Protein AF-0000000084924249 (afdb_homodimer)

Foldseek 3Di:
DEEEEEAADLVALQALQVVLLVLLVLLLVVLPYHYYYDYLNVWDQDADPPPCVCLAPVDDPDPTCLVVVVVVLLVGQEYEYTAEQDPLEGDPSVVRSLNVCVSLLLLLSNALHEYEYEYEYQPDPGVSHRVVVQVSCLSSNYHYLYYAYFYAPDTSHGPPVVVSSVVSSVSSNSNNVCSVVVDDDPVSVVVNVVSNVVSLVVCVVVCVRRVVSVVSVVVVVVVD/DEEEEEAADLVALQALLVVLLVLLVLLLVVLPYHYYYDYLNVWDQDADPPPCVCLAPVDDPDPTCLVVVVVVLLVGQEYEYTAEQDPNEGDPSVVRSLNVCVNLLLLLSNALHEYEYEYEYQPDPGVSHRVVVQVSCLSSNYHYLYYAYFYAPDGSHGPPVVVSSVVSSVSSNSNNVCSVVVDDDPVSVVVNVVSNVVSLVVCVVVCVPRVVSVVSVVVVVVVD

Structure (mmCIF, N/CA/C/O backbone):
data_AF-0000000084924249-model_v1
#
loop_
_entity.id
_entity.type
_entity.pdbx_description
1 polymer 'Flavodoxin, putative'
#
loop_
_atom_site.group_PDB
_atom_site.id
_atom_site.type_symbol
_atom_site.label_atom_id
_atom_site.label_alt_id
_atom_site.label_comp_id
_atom_site.label_asym_id
_atom_site.label_entity_id
_atom_site.label_seq_id
_atom_site.pdbx_PDB_ins_code
_atom_site.Cartn_x
_atom_site.Cartn_y
_atom_site.Cartn_z
_atom_site.occupancy
_atom_site.B_iso_or_equiv
_atom_site.auth_seq_id
_atom_site.auth_comp_id
_atom_site.auth_asym_id
_atom_site.auth_atom_id
_atom_site.pdbx_PDB_model_num
ATOM 1 N N . MET A 1 1 ? 8.18 27.438 13.383 1 96.69 1 MET A N 1
ATOM 2 C CA . MET A 1 1 ? 7.473 26.484 12.523 1 96.69 1 MET A CA 1
ATOM 3 C C . MET A 1 1 ? 7.922 25.047 12.797 1 96.69 1 MET A C 1
ATOM 5 O O . MET A 1 1 ? 9.109 24.797 12.984 1 96.69 1 MET A O 1
ATOM 9 N N . LYS A 1 2 ? 7.039 24.109 13.023 1 98.62 2 LYS A N 1
ATOM 10 C CA . LYS A 1 2 ? 7.344 22.719 13.336 1 98.62 2 LYS A CA 1
ATOM 11 C C . LYS A 1 2 ? 7.059 21.812 12.141 1 98.62 2 LYS A C 1
ATOM 13 O O . LYS A 1 2 ? 5.926 21.75 11.664 1 98.62 2 LYS A O 1
ATOM 18 N N . ILE A 1 3 ? 8.109 21.125 11.695 1 98.88 3 ILE A N 1
ATOM 19 C CA . ILE A 1 3 ? 7.98 20.188 10.586 1 98.88 3 ILE A CA 1
ATOM 20 C C . ILE A 1 3 ? 8.141 18.766 11.102 1 98.88 3 ILE A C 1
ATOM 22 O O . ILE A 1 3 ? 9.164 18.422 11.719 1 98.88 3 ILE A O 1
ATOM 26 N N . LEU A 1 4 ? 7.152 17.953 10.898 1 98.94 4 LEU A N 1
ATOM 27 C CA . LEU A 1 4 ? 7.176 16.547 11.281 1 98.94 4 LEU A CA 1
ATOM 28 C C . LEU A 1 4 ? 7.441 15.664 10.07 1 98.94 4 LEU A C 1
ATOM 30 O O . LEU A 1 4 ? 6.758 15.773 9.047 1 98.94 4 LEU A O 1
ATOM 34 N N . ALA A 1 5 ? 8.469 14.859 10.125 1 98.94 5 ALA A N 1
ATOM 35 C CA . ALA A 1 5 ? 8.734 13.898 9.062 1 98.94 5 ALA A CA 1
ATOM 36 C C . ALA A 1 5 ? 8.336 12.492 9.484 1 98.94 5 ALA A C 1
ATOM 38 O O . ALA A 1 5 ? 8.758 12.008 10.539 1 98.94 5 ALA A O 1
ATOM 39 N N . ILE A 1 6 ? 7.484 11.891 8.703 1 98.94 6 ILE A N 1
ATOM 40 C CA . ILE A 1 6 ? 7.145 10.477 8.867 1 98.94 6 ILE A CA 1
ATOM 41 C C . ILE A 1 6 ? 8.008 9.633 7.93 1 98.94 6 ILE A C 1
ATOM 43 O O . ILE A 1 6 ? 7.867 9.711 6.707 1 98.94 6 ILE A O 1
ATOM 47 N N . LEU A 1 7 ? 8.922 8.898 8.5 1 98.88 7 LEU A N 1
ATOM 48 C CA . LEU A 1 7 ? 9.852 8.062 7.738 1 98.88 7 LEU A CA 1
ATOM 49 C C . LEU A 1 7 ? 9.422 6.602 7.773 1 98.88 7 LEU A C 1
ATOM 51 O O . LEU A 1 7 ? 9.398 5.98 8.836 1 98.88 7 LEU A O 1
ATOM 55 N N . ALA A 1 8 ? 9.125 6.078 6.566 1 98.75 8 ALA A N 1
ATOM 56 C CA . ALA A 1 8 ? 8.578 4.727 6.5 1 98.75 8 ALA A CA 1
ATOM 57 C C . ALA A 1 8 ? 9.602 3.746 5.941 1 98.75 8 ALA A C 1
ATOM 59 O O . ALA A 1 8 ? 9.25 2.662 5.473 1 98.75 8 ALA A O 1
ATOM 60 N N . SER A 1 9 ? 10.82 4.105 5.941 1 97.25 9 SER A N 1
ATOM 61 C CA . SER A 1 9 ? 11.875 3.158 5.602 1 97.25 9 SER A CA 1
ATOM 62 C C . SER A 1 9 ? 12.086 2.141 6.719 1 97.25 9 SER A C 1
ATOM 64 O O . SER A 1 9 ? 12.266 2.514 7.879 1 97.25 9 SER A O 1
ATOM 66 N N . PRO A 1 10 ? 12.102 0.856 6.387 1 95.75 10 PRO A N 1
ATOM 67 C CA . PRO A 1 10 ? 12.406 -0.132 7.422 1 95.75 10 PRO A CA 1
ATOM 68 C C . PRO A 1 10 ? 13.789 0.064 8.039 1 95.75 10 PRO A C 1
ATOM 70 O O . PRO A 1 10 ? 14.023 -0.358 9.172 1 95.75 10 PRO A O 1
ATOM 73 N N . ARG A 1 11 ? 14.695 0.698 7.293 1 92.75 11 ARG A N 1
ATOM 74 C CA . ARG A 1 11 ? 16.062 0.9 7.77 1 92.75 11 ARG A CA 1
ATOM 75 C C . ARG A 1 11 ? 16.188 2.242 8.484 1 92.75 11 ARG A C 1
ATOM 77 O O . ARG A 1 11 ? 17.297 2.637 8.867 1 92.75 11 ARG A O 1
ATOM 84 N N . GLY A 1 12 ? 15.094 2.902 8.609 1 92.25 12 GLY A N 1
ATOM 85 C CA . GLY A 1 12 ? 15.102 4.184 9.297 1 92.25 12 GLY A CA 1
ATOM 86 C C . GLY A 1 12 ? 16.031 5.199 8.664 1 92.25 12 GLY A C 1
ATOM 87 O O . GLY A 1 12 ? 16.109 5.289 7.438 1 92.25 12 GLY A O 1
ATOM 88 N N . THR A 1 13 ? 16.703 5.918 9.516 1 90 13 THR A N 1
ATOM 89 C CA . THR A 1 13 ? 17.531 7.02 9.062 1 90 13 THR A CA 1
ATOM 90 C C . THR A 1 13 ? 18.844 6.492 8.484 1 90 13 THR A C 1
ATOM 92 O O . THR A 1 13 ? 19.594 7.238 7.855 1 90 13 THR A O 1
ATOM 95 N N . ARG A 1 14 ? 19.078 5.219 8.555 1 89.12 14 ARG A N 1
ATOM 96 C CA . ARG A 1 14 ? 20.328 4.629 8.047 1 89.12 14 ARG A CA 1
ATOM 97 C C . ARG A 1 14 ? 20.188 4.219 6.59 1 89.12 14 ARG A C 1
ATOM 99 O O . ARG A 1 14 ? 21.172 3.936 5.918 1 89.12 14 ARG A O 1
ATOM 106 N N . GLY A 1 15 ? 18.906 4.242 6.152 1 92.5 15 GLY A N 1
ATOM 107 C CA . GLY A 1 15 ? 18.688 3.84 4.773 1 92.5 15 GLY A CA 1
ATOM 108 C C . GLY A 1 15 ? 18.797 4.984 3.787 1 92.5 15 GLY A C 1
ATOM 109 O O . GLY A 1 15 ? 19.062 6.125 4.18 1 92.5 15 GLY A O 1
ATOM 110 N N . ASN A 1 16 ? 18.641 4.66 2.521 1 95.38 16 ASN A N 1
ATOM 111 C CA . ASN A 1 16 ? 18.719 5.648 1.451 1 95.38 16 ASN A CA 1
ATOM 112 C C . ASN A 1 16 ? 17.625 6.703 1.574 1 95.38 16 ASN A C 1
ATOM 114 O O . ASN A 1 16 ? 17.875 7.891 1.357 1 95.38 16 ASN A O 1
ATOM 118 N N . THR A 1 17 ? 16.438 6.266 1.96 1 97.19 17 THR A N 1
ATOM 119 C CA . THR A 1 17 ? 15.336 7.199 2.104 1 97.19 17 THR A CA 1
ATOM 120 C C . THR A 1 17 ? 15.602 8.195 3.229 1 97.19 17 THR A C 1
ATOM 122 O O . THR A 1 17 ? 15.344 9.391 3.086 1 97.19 17 THR A O 1
ATOM 125 N N . GLY A 1 18 ? 16.141 7.645 4.355 1 96.88 18 GLY A N 1
ATOM 126 C CA . GLY A 1 18 ? 16.516 8.523 5.449 1 96.88 18 GLY A CA 1
ATOM 127 C C . GLY A 1 18 ? 17.562 9.555 5.051 1 96.88 18 GLY A C 1
ATOM 128 O O . GLY A 1 18 ? 17.469 10.719 5.453 1 96.88 18 GLY A O 1
ATOM 129 N N . ARG A 1 19 ? 18.469 9.148 4.254 1 96.25 19 ARG A N 1
ATOM 130 C CA . ARG A 1 19 ? 19.531 10.047 3.816 1 96.25 19 ARG A CA 1
ATOM 131 C C . ARG A 1 19 ? 18.969 11.188 2.973 1 96.25 19 ARG A C 1
ATOM 133 O O . ARG A 1 19 ? 19.328 12.352 3.176 1 96.25 19 ARG A O 1
ATOM 140 N N . LEU A 1 20 ? 18.125 10.836 2.033 1 97.75 20 LEU A N 1
ATOM 141 C CA . LEU A 1 20 ? 17.531 11.859 1.18 1 97.75 20 LEU A CA 1
ATOM 142 C C . LEU A 1 20 ? 16.625 12.773 1.986 1 97.75 20 LEU A C 1
ATOM 144 O O . LEU A 1 20 ? 16.609 13.984 1.779 1 97.75 20 LEU A O 1
ATOM 148 N N . LEU A 1 21 ? 15.898 12.211 2.9 1 98.62 21 LEU A N 1
ATOM 149 C CA . LEU A 1 21 ? 15.047 12.984 3.799 1 98.62 21 LEU A CA 1
ATOM 150 C C . LEU A 1 21 ? 15.867 13.992 4.598 1 98.62 21 LEU A C 1
ATOM 152 O O . LEU A 1 21 ? 15.438 15.133 4.793 1 98.62 21 LEU A O 1
ATOM 156 N N . ASP A 1 22 ? 17.031 13.555 5.02 1 98.19 22 ASP A N 1
ATOM 157 C CA . ASP A 1 22 ? 17.891 14.422 5.812 1 98.19 22 ASP A CA 1
ATOM 158 C C . ASP A 1 22 ? 18.234 15.695 5.047 1 98.19 22 ASP A C 1
ATOM 160 O O . ASP A 1 22 ? 18.344 16.781 5.637 1 98.19 22 ASP A O 1
ATOM 164 N N . GLU A 1 23 ? 18.406 15.57 3.762 1 98.38 23 GLU A N 1
ATOM 165 C CA . GLU A 1 23 ? 18.719 16.734 2.936 1 98.38 23 GLU A CA 1
ATOM 166 C C . GLU A 1 23 ? 17.516 17.688 2.859 1 98.38 23 GLU A C 1
ATOM 168 O O . GLU A 1 23 ? 17.672 18.906 2.879 1 98.38 23 GLU A O 1
ATOM 173 N N . VAL A 1 24 ? 16.312 17.156 2.729 1 98.94 24 VAL A N 1
ATOM 174 C CA . VAL A 1 24 ? 15.102 17.969 2.734 1 98.94 24 VAL A CA 1
ATOM 175 C C . VAL A 1 24 ? 14.969 18.688 4.074 1 98.94 24 VAL A C 1
ATOM 177 O O . VAL A 1 24 ? 14.703 19.891 4.117 1 98.94 24 VAL A O 1
ATOM 180 N N . LEU A 1 25 ? 15.242 17.938 5.152 1 98.88 25 LEU A N 1
ATOM 181 C CA . LEU A 1 25 ? 15.125 18.5 6.496 1 98.88 25 LEU A CA 1
ATOM 182 C C . LEU A 1 25 ? 16.188 19.578 6.727 1 98.88 25 LEU A C 1
ATOM 184 O O . LEU A 1 25 ? 15.945 20.562 7.434 1 98.88 25 LEU A O 1
ATOM 188 N N . ALA A 1 26 ? 17.375 19.359 6.176 1 98.81 26 ALA A N 1
ATOM 189 C CA . ALA A 1 26 ? 18.406 20.375 6.262 1 98.81 26 ALA A CA 1
ATOM 190 C C . ALA A 1 26 ? 17.938 21.703 5.66 1 98.81 26 ALA A C 1
ATOM 192 O O . ALA A 1 26 ? 18.156 22.766 6.242 1 98.81 26 ALA A O 1
ATOM 193 N N . GLY A 1 27 ? 17.297 21.594 4.496 1 98.88 27 GLY A N 1
ATOM 194 C CA . GLY A 1 27 ? 16.719 22.781 3.889 1 98.88 27 GLY A CA 1
ATOM 195 C C . GLY A 1 27 ? 15.672 23.438 4.758 1 98.88 27 GLY A C 1
ATOM 196 O O . GLY A 1 27 ? 15.633 24.672 4.867 1 98.88 27 GLY A O 1
ATOM 197 N N . ALA A 1 28 ? 14.852 22.672 5.359 1 98.94 28 ALA A N 1
ATOM 198 C CA . ALA A 1 28 ? 13.82 23.203 6.25 1 98.94 28 ALA A CA 1
ATOM 199 C C . ALA A 1 28 ? 14.445 23.906 7.449 1 98.94 28 ALA A C 1
ATOM 201 O O . ALA A 1 28 ? 14.016 24.984 7.84 1 98.94 28 ALA A O 1
ATOM 202 N N . ARG A 1 29 ? 15.453 23.266 8.016 1 98.81 29 ARG A N 1
ATOM 203 C CA . ARG A 1 29 ? 16.141 23.859 9.164 1 98.81 29 ARG A CA 1
ATOM 204 C C . ARG A 1 29 ? 16.812 25.172 8.781 1 98.81 29 ARG A C 1
ATOM 206 O O . ARG A 1 29 ? 16.812 26.125 9.547 1 98.81 29 ARG A O 1
ATOM 213 N N . GLU A 1 30 ? 17.391 25.188 7.633 1 98.62 30 GLU A N 1
ATOM 214 C CA . GLU A 1 30 ? 18 26.422 7.129 1 98.62 30 GLU A CA 1
ATOM 215 C C . GLU A 1 30 ? 16.984 27.547 7.043 1 98.62 30 GLU A C 1
ATOM 217 O O . GLU A 1 30 ? 17.344 28.719 7.234 1 98.62 30 GLU A O 1
ATOM 222 N N . ALA A 1 31 ? 15.781 27.188 6.797 1 98.5 31 ALA A N 1
ATOM 223 C CA . ALA A 1 31 ? 14.703 28.156 6.68 1 98.5 31 ALA A CA 1
ATOM 224 C C . ALA A 1 31 ? 14.117 28.5 8.047 1 98.5 31 ALA A C 1
ATOM 226 O O . ALA A 1 31 ? 13.141 29.25 8.141 1 98.5 31 ALA A O 1
ATOM 227 N N . GLY A 1 32 ? 14.633 27.891 9.117 1 98.06 32 GLY A N 1
ATOM 228 C CA . GLY A 1 32 ? 14.281 28.281 10.469 1 98.06 32 GLY A CA 1
ATOM 229 C C . GLY A 1 32 ? 13.297 27.328 11.133 1 98.06 32 GLY A C 1
ATOM 230 O O . GLY A 1 32 ? 12.797 27.625 12.219 1 98.06 32 GLY A O 1
ATOM 231 N N . ALA A 1 33 ? 13.039 26.172 10.539 1 98.69 33 ALA A N 1
ATOM 232 C CA . ALA A 1 33 ? 12.047 25.25 11.086 1 98.69 33 ALA A CA 1
ATOM 233 C C . ALA A 1 33 ? 12.672 24.344 12.141 1 98.69 33 ALA A C 1
ATOM 235 O O . ALA A 1 33 ? 13.852 23.984 12.047 1 98.69 33 ALA A O 1
ATOM 236 N N . GLU A 1 34 ? 11.914 24 13.18 1 98.75 34 GLU A N 1
ATOM 237 C CA . GLU A 1 34 ? 12.203 22.859 14.031 1 98.75 34 GLU A CA 1
ATOM 238 C C . GLU A 1 34 ? 11.695 21.562 13.398 1 98.75 34 GLU A C 1
ATOM 240 O O . GLU A 1 34 ? 10.57 21.516 12.883 1 98.75 34 GLU A O 1
ATOM 245 N N . THR A 1 35 ? 12.547 20.594 13.406 1 98.81 35 THR A N 1
ATOM 246 C CA . THR A 1 35 ? 12.164 19.359 12.711 1 98.81 35 THR A CA 1
ATOM 247 C C . THR A 1 35 ? 12.141 18.172 13.672 1 98.81 35 THR A C 1
ATOM 249 O O . THR A 1 35 ? 12.898 18.156 14.648 1 98.81 35 THR A O 1
ATOM 252 N N . GLU A 1 36 ? 11.258 17.281 13.469 1 98.75 36 GLU A N 1
ATOM 253 C CA . GLU A 1 36 ? 11.141 16 14.164 1 98.75 36 GLU A CA 1
ATOM 254 C C . GLU A 1 36 ? 10.922 14.852 13.18 1 98.75 36 GLU A C 1
ATOM 256 O O . GLU A 1 36 ? 10.156 14.992 12.219 1 98.75 36 GLU A O 1
ATOM 261 N N . VAL A 1 37 ? 11.641 13.766 13.43 1 98.75 37 VAL A N 1
ATOM 262 C CA . VAL A 1 37 ? 11.469 12.594 12.586 1 98.75 37 VAL A CA 1
ATOM 263 C C . VAL A 1 37 ? 10.836 11.461 13.391 1 98.75 37 VAL A C 1
ATOM 265 O O . VAL A 1 37 ? 11.328 11.109 14.469 1 98.75 37 VAL A O 1
ATOM 268 N N . LEU A 1 38 ? 9.742 10.992 12.93 1 98.69 38 LEU A N 1
ATOM 269 C CA . LEU A 1 38 ? 9.141 9.758 13.422 1 98.69 38 LEU A CA 1
ATOM 270 C C . LEU A 1 38 ? 9.383 8.609 12.453 1 98.69 38 LEU A C 1
ATOM 272 O O . LEU A 1 38 ? 8.836 8.609 11.344 1 98.69 38 LEU A O 1
ATOM 276 N N . SER A 1 39 ? 10.203 7.703 12.867 1 98.5 39 SER A N 1
ATOM 277 C CA . SER A 1 39 ? 10.438 6.512 12.055 1 98.5 39 SER A CA 1
ATOM 278 C C . SER A 1 39 ? 9.422 5.422 12.375 1 98.5 39 SER A C 1
ATOM 280 O O . SER A 1 39 ? 9.344 4.941 13.508 1 98.5 39 SER A O 1
ATOM 282 N N . LEU A 1 40 ? 8.695 5.016 11.359 1 98.5 40 LEU A N 1
ATOM 283 C CA . LEU A 1 40 ? 7.664 4.008 11.586 1 98.5 40 LEU A CA 1
ATOM 284 C C . LEU A 1 40 ? 8.289 2.656 11.914 1 98.5 40 LEU A C 1
ATOM 286 O O . LEU A 1 40 ? 7.629 1.793 12.5 1 98.5 40 LEU A O 1
ATOM 290 N N . SER A 1 41 ? 9.547 2.465 11.523 1 96.56 41 SER A N 1
ATOM 291 C CA . SER A 1 41 ? 10.234 1.223 11.844 1 96.56 41 SER A CA 1
ATOM 292 C C . SER A 1 41 ? 10.523 1.127 13.344 1 96.56 41 SER A C 1
ATOM 294 O O . SER A 1 41 ? 10.773 0.038 13.859 1 96.56 41 SER A O 1
ATOM 296 N N . ALA A 1 42 ? 10.516 2.275 14.031 1 97.12 42 ALA A N 1
ATOM 297 C CA . ALA A 1 42 ? 10.797 2.314 15.461 1 97.12 42 ALA A CA 1
ATOM 298 C C . ALA A 1 42 ? 9.5 2.402 16.266 1 97.12 42 ALA A C 1
ATOM 300 O O . ALA A 1 42 ? 9.539 2.459 17.5 1 97.12 42 ALA A O 1
ATOM 301 N N . LEU A 1 43 ? 8.344 2.441 15.617 1 98.06 43 LEU A N 1
ATOM 302 C CA . LEU A 1 43 ? 7.02 2.555 16.234 1 98.06 43 LEU A CA 1
ATOM 303 C C . LEU A 1 43 ? 6.141 1.368 15.852 1 98.06 43 LEU A C 1
ATOM 305 O O . LEU A 1 43 ? 6.5 0.581 14.969 1 98.06 43 LEU A O 1
ATOM 309 N N . LYS A 1 44 ? 5.133 1.19 16.594 1 97.44 44 LYS A N 1
ATOM 310 C CA . LYS A 1 44 ? 4.164 0.144 16.297 1 97.44 44 LYS A CA 1
ATOM 311 C C . LYS A 1 44 ? 2.867 0.737 15.75 1 97.44 44 LYS A C 1
ATOM 313 O O . LYS A 1 44 ? 2.15 1.44 16.469 1 97.44 44 LYS A O 1
ATOM 318 N N . VAL A 1 45 ? 2.623 0.486 14.484 1 98.44 45 VAL A N 1
ATOM 319 C CA . VAL A 1 45 ? 1.357 0.84 13.852 1 98.44 45 VAL A CA 1
ATOM 320 C C . VAL A 1 45 ? 0.743 -0.397 13.195 1 98.44 45 VAL A C 1
ATOM 322 O O . VAL A 1 45 ? 1.212 -0.853 12.148 1 98.44 45 VAL A O 1
ATOM 325 N N . GLN A 1 46 ? -0.266 -0.917 13.812 1 97.88 46 GLN A N 1
ATOM 326 C CA . GLN A 1 46 ? -0.935 -2.111 13.305 1 97.88 46 GLN A CA 1
ATOM 327 C C . GLN A 1 46 ? -1.875 -1.767 12.156 1 97.88 46 GLN A C 1
ATOM 329 O O . GLN A 1 46 ? -2.338 -0.629 12.039 1 97.88 46 GLN A O 1
ATOM 334 N N . PRO A 1 47 ? -2.1 -2.752 11.25 1 98.06 47 PRO A N 1
ATOM 335 C CA . PRO A 1 47 ? -3.061 -2.498 10.172 1 98.06 47 PRO A CA 1
ATOM 336 C C . PRO A 1 47 ? -4.465 -2.207 10.695 1 98.06 47 PRO A C 1
ATOM 338 O O . PRO A 1 47 ? -4.859 -2.727 11.742 1 98.06 47 PRO A O 1
ATOM 341 N N . CYS A 1 48 ? -5.172 -1.396 9.953 1 98.06 48 CYS A N 1
ATOM 342 C CA . CYS A 1 48 ? -6.57 -1.126 10.25 1 98.06 48 CYS A CA 1
ATOM 343 C C . CYS A 1 48 ? -7.391 -2.412 10.242 1 98.06 48 CYS A C 1
ATOM 345 O O . CYS A 1 48 ? -7.191 -3.27 9.375 1 98.06 48 CYS A O 1
ATOM 347 N N . VAL A 1 49 ? -8.406 -2.477 11.172 1 97 49 VAL A N 1
ATOM 348 C CA . VAL A 1 49 ? -9.188 -3.705 11.258 1 97 49 VAL A CA 1
ATOM 349 C C . VAL A 1 49 ? -10.617 -3.443 10.766 1 97 49 VAL A C 1
ATOM 351 O O . VAL A 1 49 ? -11.484 -4.305 10.898 1 97 49 VAL A O 1
ATOM 354 N N . GLY A 1 50 ? -10.844 -2.258 10.266 1 94.88 50 GLY A N 1
ATOM 355 C CA . GLY A 1 50 ? -12.109 -1.927 9.625 1 94.88 50 GLY A CA 1
ATOM 356 C C . GLY A 1 50 ? -13.281 -1.913 10.594 1 94.88 50 GLY A C 1
ATOM 357 O O . GLY A 1 50 ? -14.406 -2.254 10.227 1 94.88 50 GLY A O 1
ATOM 358 N N . CYS A 1 51 ? -13.055 -1.464 11.859 1 94.88 51 CYS A N 1
ATOM 359 C CA . CYS A 1 51 ? -14.094 -1.563 12.875 1 94.88 51 CYS A CA 1
ATOM 360 C C . CYS A 1 51 ? -14.969 -0.313 12.891 1 94.88 51 CYS A C 1
ATOM 362 O O . CYS A 1 51 ? -16.016 -0.29 13.531 1 94.88 51 CYS A O 1
ATOM 364 N N . ASP A 1 52 ? -14.539 0.791 12.32 1 93.12 52 ASP A N 1
ATOM 365 C CA . ASP A 1 52 ? -15.266 2.037 12.117 1 93.12 52 ASP A CA 1
ATOM 366 C C . ASP A 1 52 ? -15.43 2.799 13.43 1 93.12 52 ASP A C 1
ATOM 368 O O . ASP A 1 52 ? -16.172 3.775 13.5 1 93.12 52 ASP A O 1
ATOM 372 N N . ASN A 1 53 ? -14.766 2.359 14.477 1 96.62 53 ASN A N 1
ATOM 373 C CA . ASN A 1 53 ? -14.891 3.043 15.758 1 96.62 53 ASN A CA 1
ATOM 374 C C . ASN A 1 53 ? -14.375 4.477 15.68 1 96.62 53 ASN A C 1
ATOM 376 O O . ASN A 1 53 ? -14.914 5.371 16.328 1 96.62 53 ASN A O 1
ATOM 380 N N . CYS A 1 54 ? -13.367 4.676 14.906 1 96.88 54 CYS A N 1
ATOM 381 C CA . CYS A 1 54 ? -12.766 6 14.789 1 96.88 54 CYS A CA 1
ATOM 382 C C . CYS A 1 54 ? -13.758 7.004 14.219 1 96.88 54 CYS A C 1
ATOM 384 O O . CYS A 1 54 ? -13.688 8.195 14.523 1 96.88 54 CYS A O 1
ATOM 386 N N . HIS A 1 55 ? -14.703 6.512 13.391 1 97.12 55 HIS A N 1
ATOM 387 C CA . HIS A 1 55 ? -15.727 7.391 12.836 1 97.12 55 HIS A CA 1
ATOM 388 C C . HIS A 1 55 ? -16.734 7.805 13.891 1 97.12 55 HIS A C 1
ATOM 390 O O . HIS A 1 55 ? -17.312 8.898 13.82 1 97.12 55 HIS A O 1
ATOM 396 N N . LYS A 1 56 ? -16.938 6.922 14.812 1 97.38 56 LYS A N 1
ATOM 397 C CA . LYS A 1 56 ? -17.938 7.121 15.859 1 97.38 56 LYS A CA 1
ATOM 398 C C . LYS A 1 56 ? -17.375 7.949 17.016 1 97.38 56 LYS A C 1
ATOM 400 O O . LYS A 1 56 ? -18.062 8.812 17.562 1 97.38 56 LYS A O 1
ATOM 405 N N . THR A 1 57 ? -16.125 7.785 17.344 1 97.88 57 THR A N 1
ATOM 406 C CA . THR A 1 57 ? -15.602 8.328 18.594 1 97.88 57 THR A CA 1
ATOM 407 C C . THR A 1 57 ? -14.492 9.336 18.312 1 97.88 57 THR A C 1
ATOM 409 O O . THR A 1 57 ? -14.117 10.109 19.203 1 97.88 57 THR A O 1
ATOM 412 N N . GLY A 1 58 ? -13.867 9.227 17.219 1 97.62 58 GLY A N 1
ATOM 413 C CA . GLY A 1 58 ? -12.742 10.094 16.891 1 97.62 58 GLY A CA 1
ATOM 414 C C . GLY A 1 58 ? -11.406 9.531 17.344 1 97.62 58 GLY A C 1
ATOM 415 O O . GLY A 1 58 ? -10.367 10.148 17.125 1 97.62 58 GLY A O 1
ATOM 416 N N . ILE A 1 59 ? -11.5 8.344 17.922 1 97.75 59 ILE A N 1
ATOM 417 C CA . ILE A 1 59 ? -10.289 7.719 18.453 1 97.75 59 ILE A CA 1
ATOM 418 C C . ILE A 1 59 ? -10.203 6.27 17.969 1 97.75 59 ILE A C 1
ATOM 420 O O . ILE A 1 59 ? -11.211 5.555 17.984 1 97.75 59 ILE A O 1
ATOM 424 N N . CYS A 1 60 ? -9.047 5.895 17.422 1 97.94 60 CYS A N 1
ATOM 425 C CA . CYS A 1 60 ? -8.844 4.496 17.062 1 97.94 60 CYS A CA 1
ATOM 426 C C . CYS A 1 60 ? -8.688 3.623 18.297 1 97.94 60 CYS A C 1
ATOM 428 O O . CYS A 1 60 ? -7.902 3.943 19.203 1 97.94 60 CYS A O 1
ATOM 430 N N . PRO A 1 61 ? -9.383 2.543 18.422 1 97.31 61 PRO A N 1
ATOM 431 C CA . PRO A 1 61 ? -9.352 1.723 19.641 1 97.31 61 PRO A CA 1
ATOM 432 C C . PRO A 1 61 ? -8.133 0.811 19.703 1 97.31 61 PRO A C 1
ATOM 434 O O . PRO A 1 61 ? -7.863 0.204 20.75 1 97.31 61 PRO A O 1
ATOM 437 N N . ILE A 1 62 ? -7.41 0.64 18.562 1 97.75 62 ILE A N 1
ATOM 438 C CA . ILE A 1 62 ? -6.227 -0.214 18.562 1 97.75 62 ILE A CA 1
ATOM 439 C C . ILE A 1 62 ? -5.137 0.411 19.422 1 97.75 62 ILE A C 1
ATOM 441 O O . ILE A 1 62 ? -4.785 1.579 19.25 1 97.75 62 ILE A O 1
ATOM 445 N N . ASN A 1 63 ? -4.684 -0.278 20.391 1 97.75 63 ASN A N 1
ATOM 446 C CA . ASN A 1 63 ? -3.666 0.224 21.297 1 97.75 63 ASN A CA 1
ATOM 447 C C . ASN A 1 63 ? -2.268 0.105 20.703 1 97.75 63 ASN A C 1
ATOM 449 O O . ASN A 1 63 ? -1.616 -0.933 20.844 1 97.75 63 ASN A O 1
ATOM 453 N N . ASP A 1 64 ? -1.757 1.095 20.094 1 98.38 64 ASP A N 1
ATOM 454 C CA . ASP A 1 64 ? -0.411 1.21 19.547 1 98.38 64 ASP A CA 1
ATOM 455 C C . ASP A 1 64 ? 0.005 2.674 19.422 1 98.38 64 ASP A C 1
ATOM 457 O O . ASP A 1 64 ? -0.468 3.529 20.172 1 98.38 64 ASP A O 1
ATOM 461 N N . ASP A 1 65 ? 0.915 3.037 18.531 1 98.81 65 ASP A N 1
ATOM 462 C CA . ASP A 1 65 ? 1.512 4.371 18.531 1 98.81 65 ASP A CA 1
ATOM 463 C C . ASP A 1 65 ? 0.74 5.309 17.594 1 98.81 65 ASP A C 1
ATOM 465 O O . ASP A 1 65 ? 1.09 6.484 17.469 1 98.81 65 ASP A O 1
ATOM 469 N N . TYR A 1 66 ? -0.331 4.82 16.938 1 98.75 66 TYR A N 1
ATOM 470 C CA . TYR A 1 66 ? -1.024 5.602 15.922 1 98.75 66 TYR A CA 1
ATOM 471 C C . TYR A 1 66 ? -1.553 6.906 16.5 1 98.75 66 TYR A C 1
ATOM 473 O O . TYR A 1 66 ? -1.363 7.973 15.914 1 98.75 66 TYR A O 1
ATOM 481 N N . GLU A 1 67 ? -2.246 6.82 17.625 1 98.75 67 GLU A N 1
ATOM 482 C CA . GLU A 1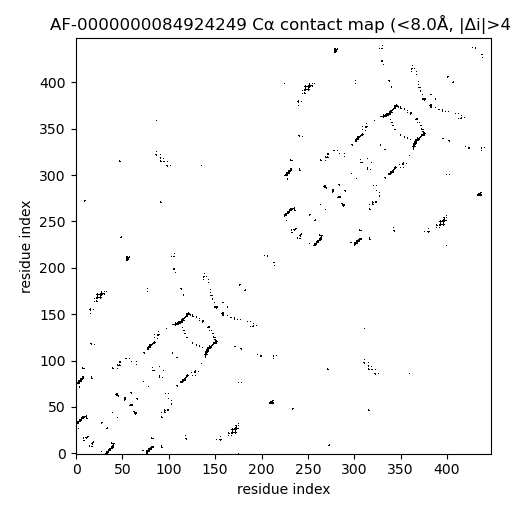 67 ? -2.875 8.023 18.172 1 98.75 67 GLU A CA 1
ATOM 483 C C . GLU A 1 67 ? -1.835 9.078 18.516 1 98.75 67 GLU A C 1
ATOM 485 O O . GLU A 1 67 ? -2.096 10.281 18.391 1 98.75 67 GLU A O 1
ATOM 490 N N . GLY A 1 68 ? -0.664 8.617 18.984 1 98.81 68 GLY A N 1
ATOM 491 C CA . GLY A 1 68 ? 0.422 9.562 19.203 1 98.81 68 GLY A CA 1
ATOM 492 C C . GLY A 1 68 ? 0.896 10.242 17.938 1 98.81 68 GLY A C 1
ATOM 493 O O . GLY A 1 68 ? 1.156 11.445 17.922 1 98.81 68 GLY A O 1
ATOM 494 N N . ILE A 1 69 ? 1.031 9.492 16.859 1 98.88 69 ILE A N 1
ATOM 495 C CA . ILE A 1 69 ? 1.414 10.039 15.57 1 98.88 69 ILE A CA 1
ATOM 496 C C . ILE A 1 69 ? 0.36 11.039 15.102 1 98.88 69 ILE A C 1
ATOM 498 O O . ILE A 1 69 ? 0.694 12.141 14.648 1 98.88 69 ILE A O 1
ATOM 502 N N . LYS A 1 70 ? -0.923 10.648 15.195 1 98.81 70 LYS A N 1
ATOM 503 C CA . LYS A 1 70 ? -2.051 11.5 14.836 1 98.81 70 LYS A CA 1
ATOM 504 C C . LYS A 1 70 ? -1.979 12.844 15.562 1 98.81 70 LYS A C 1
ATOM 506 O O . LYS A 1 70 ? -2.125 13.898 14.945 1 98.81 70 LYS A O 1
ATOM 511 N N . GLU A 1 71 ? -1.706 12.812 16.828 1 98.69 71 GLU A N 1
ATOM 512 C CA . GLU A 1 71 ? -1.603 14.031 17.625 1 98.69 71 GLU A CA 1
ATOM 513 C C . GLU A 1 71 ? -0.481 14.938 17.109 1 98.69 71 GLU A C 1
ATOM 515 O O . GLU A 1 71 ? -0.647 16.156 17.031 1 98.69 71 GLU A O 1
ATOM 520 N N . LYS A 1 72 ? 0.633 14.352 16.828 1 98.88 72 LYS A N 1
ATOM 521 C CA . LYS A 1 72 ? 1.768 15.117 16.328 1 98.88 72 LYS A CA 1
ATOM 522 C C . LYS A 1 72 ? 1.461 15.719 14.961 1 98.88 72 LYS A C 1
ATOM 524 O O . LYS A 1 72 ? 1.858 16.844 14.664 1 98.88 72 LYS A O 1
ATOM 529 N N . LEU A 1 73 ? 0.775 14.969 14.117 1 98.88 73 LEU A N 1
ATOM 530 C CA . LEU A 1 73 ? 0.37 15.477 12.805 1 98.88 73 LEU A CA 1
ATOM 531 C C . LEU A 1 73 ? -0.566 16.672 12.953 1 98.88 73 LEU A C 1
ATOM 533 O O . LEU A 1 73 ? -0.445 17.656 12.219 1 98.88 73 LEU A O 1
ATOM 537 N N . LEU A 1 74 ? -1.485 16.562 13.891 1 98.69 74 LEU A N 1
ATOM 538 C CA . LEU A 1 74 ? -2.443 17.641 14.117 1 98.69 74 LEU A CA 1
ATOM 539 C C . LEU A 1 74 ? -1.751 18.875 14.68 1 98.69 74 LEU A C 1
ATOM 541 O O . LEU A 1 74 ? -2.18 20 14.414 1 98.69 74 LEU A O 1
ATOM 545 N N . ALA A 1 75 ? -0.64 18.688 15.336 1 98.62 75 ALA A N 1
ATOM 546 C CA . ALA A 1 75 ? 0.001 19.781 16.062 1 98.62 75 ALA A CA 1
ATOM 547 C C . ALA A 1 75 ? 1.066 20.453 15.195 1 98.62 75 ALA A C 1
ATOM 549 O O . ALA A 1 75 ? 1.454 21.594 15.461 1 98.62 75 ALA A O 1
ATOM 550 N N . CYS A 1 76 ? 1.621 19.797 14.203 1 98.75 76 CYS A N 1
ATOM 551 C CA . CYS A 1 76 ? 2.717 20.344 13.414 1 98.75 76 CYS A CA 1
ATOM 552 C C . CYS A 1 76 ? 2.217 21.422 12.469 1 98.75 76 CYS A C 1
ATOM 554 O O . CYS A 1 76 ? 1.01 21.594 12.297 1 98.75 76 CYS A O 1
ATOM 556 N N . ASP A 1 77 ? 3.162 22.203 11.945 1 98.69 77 ASP A N 1
ATOM 557 C CA . ASP A 1 77 ? 2.816 23.234 10.969 1 98.69 77 ASP A CA 1
ATOM 558 C C . ASP A 1 77 ? 2.867 22.672 9.547 1 98.69 77 ASP A C 1
ATOM 560 O O . ASP A 1 77 ? 2.166 23.156 8.656 1 98.69 77 ASP A O 1
ATOM 564 N N . GLY A 1 78 ? 3.646 21.719 9.258 1 98.88 78 GLY A N 1
ATOM 565 C CA . GLY A 1 78 ? 3.832 20.984 8.023 1 98.88 78 GLY A CA 1
ATOM 566 C C . GLY A 1 78 ? 4.461 19.609 8.227 1 98.88 78 GLY A C 1
ATOM 567 O O . GLY A 1 78 ? 4.973 19.312 9.312 1 98.88 78 GLY A O 1
ATOM 568 N N . PHE A 1 79 ? 4.387 18.797 7.254 1 98.94 79 PHE A N 1
ATOM 569 C CA . PHE A 1 79 ? 4.922 17.453 7.445 1 98.94 79 PHE A CA 1
ATOM 570 C C . PHE A 1 79 ? 5.5 16.906 6.145 1 98.94 79 PHE A C 1
ATOM 572 O O . PHE A 1 79 ? 5.305 17.5 5.078 1 98.94 79 PHE A O 1
ATOM 579 N N . ILE A 1 80 ? 6.344 15.938 6.242 1 99 80 ILE A N 1
ATOM 580 C CA . ILE A 1 80 ? 6.98 15.25 5.125 1 99 80 ILE A CA 1
ATOM 581 C C . ILE A 1 80 ? 6.688 13.758 5.207 1 99 80 ILE A C 1
ATOM 583 O O . ILE A 1 80 ? 6.797 13.156 6.281 1 99 80 ILE A O 1
ATOM 587 N N . LEU A 1 81 ? 6.141 13.219 4.152 1 99 81 LEU A N 1
ATOM 588 C CA . LEU A 1 81 ? 6.012 11.766 4.008 1 99 81 LEU A CA 1
ATOM 589 C C . LEU A 1 81 ? 7.191 11.188 3.236 1 99 81 LEU A C 1
ATOM 591 O O . LEU A 1 81 ? 7.48 11.625 2.119 1 99 81 LEU A O 1
ATOM 595 N N . ALA A 1 82 ? 7.898 10.281 3.836 1 98.94 82 ALA A N 1
ATOM 596 C CA . ALA A 1 82 ? 9.078 9.688 3.211 1 98.94 82 ALA A CA 1
ATOM 597 C C . ALA A 1 82 ? 8.969 8.164 3.174 1 98.94 82 ALA A C 1
ATOM 599 O O . ALA A 1 82 ? 8.852 7.52 4.219 1 98.94 82 ALA A O 1
ATOM 600 N N . SER A 1 83 ? 8.969 7.609 1.978 1 98.81 83 SER A N 1
ATOM 601 C CA . SER A 1 83 ? 8.875 6.16 1.814 1 98.81 83 SER A CA 1
ATOM 602 C C . SER A 1 83 ? 9.727 5.68 0.644 1 98.81 83 SER A C 1
ATOM 604 O O . SER A 1 83 ? 9.758 6.316 -0.41 1 98.81 83 SER A O 1
ATOM 606 N N . PRO A 1 84 ? 10.492 4.574 0.812 1 97.88 84 PRO A N 1
ATOM 607 C CA . PRO A 1 84 ? 10.992 3.904 -0.389 1 97.88 84 PRO A CA 1
ATOM 608 C C . PRO A 1 84 ? 9.883 3.254 -1.212 1 97.88 84 PRO A C 1
ATOM 610 O O . PRO A 1 84 ? 8.781 3.035 -0.703 1 97.88 84 PRO A O 1
ATOM 613 N N . ASN A 1 85 ? 10.156 3.086 -2.477 1 98 85 ASN A N 1
ATOM 614 C CA . ASN A 1 85 ? 9.305 2.291 -3.355 1 98 85 ASN A CA 1
ATOM 615 C C . ASN A 1 85 ? 9.484 0.796 -3.105 1 98 85 ASN A C 1
ATOM 617 O O . ASN A 1 85 ? 10.523 0.228 -3.426 1 98 85 ASN A O 1
ATOM 621 N N . TYR A 1 86 ? 8.5 0.17 -2.502 1 97.69 86 TYR A N 1
ATOM 622 C CA . TYR A 1 86 ? 8.43 -1.278 -2.342 1 97.69 86 TYR A CA 1
ATOM 623 C C . TYR A 1 86 ? 7.312 -1.868 -3.191 1 97.69 86 TYR A C 1
ATOM 625 O O . TYR A 1 86 ? 6.129 -1.667 -2.9 1 97.69 86 TYR A O 1
ATOM 633 N N . ILE A 1 87 ? 7.766 -2.574 -4.238 1 97.19 87 ILE A N 1
ATOM 634 C CA . ILE A 1 87 ? 6.836 -3.234 -5.148 1 97.19 87 ILE A CA 1
ATOM 635 C C . ILE A 1 87 ? 5.852 -2.213 -5.711 1 97.19 87 ILE A C 1
ATOM 637 O O . ILE A 1 87 ? 4.637 -2.416 -5.652 1 97.19 87 ILE A O 1
ATOM 641 N N . PHE A 1 88 ? 6.359 -1.061 -6.148 1 95.94 88 PHE A N 1
ATOM 642 C CA . PHE A 1 88 ? 5.695 -0.014 -6.918 1 95.94 88 PHE A CA 1
ATOM 643 C C . PHE A 1 88 ? 4.641 0.693 -6.078 1 95.94 88 PHE A C 1
ATOM 645 O O . PHE A 1 88 ? 3.605 1.114 -6.598 1 95.94 88 PHE A O 1
ATOM 652 N N . SER A 1 89 ? 4.82 0.784 -4.844 1 98 89 SER A N 1
ATOM 653 C CA . SER A 1 89 ? 4.016 1.557 -3.906 1 98 89 SER A CA 1
ATOM 654 C C . SER A 1 89 ? 4.805 1.898 -2.648 1 98 89 SER A C 1
ATOM 656 O O . SER A 1 89 ? 6.004 1.621 -2.566 1 98 89 SER A O 1
ATOM 658 N N . VAL A 1 90 ? 4.145 2.559 -1.701 1 98.75 90 VAL A N 1
ATOM 659 C CA . VAL A 1 90 ? 4.773 2.846 -0.416 1 98.75 90 VAL A CA 1
ATOM 660 C C . VAL A 1 90 ? 4.984 1.546 0.358 1 98.75 90 VAL A C 1
ATOM 662 O O . VAL A 1 90 ? 4.434 0.504 -0.004 1 98.75 90 VAL A O 1
ATOM 665 N N . THR A 1 91 ? 5.82 1.646 1.381 1 98.69 91 THR A N 1
ATOM 666 C CA . THR A 1 91 ? 6.059 0.477 2.221 1 98.69 91 THR A CA 1
ATOM 667 C C . THR A 1 91 ? 4.793 0.084 2.977 1 98.69 91 THR A C 1
ATOM 669 O O . THR A 1 91 ? 3.887 0.901 3.145 1 98.69 91 THR A O 1
ATOM 672 N N . ALA A 1 92 ? 4.789 -1.166 3.414 1 98.69 92 ALA A N 1
ATOM 673 C CA . ALA A 1 92 ? 3.688 -1.629 4.254 1 98.69 92 ALA A CA 1
ATOM 674 C C . ALA A 1 92 ? 3.557 -0.772 5.512 1 98.69 92 ALA A C 1
ATOM 676 O O . ALA A 1 92 ? 2.449 -0.548 6.004 1 98.69 92 ALA A O 1
ATOM 677 N N . GLN A 1 93 ? 4.699 -0.282 6.055 1 98.5 93 GLN A N 1
ATOM 678 C CA . GLN A 1 93 ? 4.691 0.594 7.223 1 98.5 93 GLN A CA 1
ATOM 679 C C . GLN A 1 93 ? 3.887 1.862 6.949 1 98.5 93 GLN A C 1
ATOM 681 O O . GLN A 1 93 ? 3.006 2.225 7.734 1 98.5 93 GLN A O 1
ATOM 686 N N . MET A 1 94 ? 4.168 2.486 5.824 1 98.88 94 MET A N 1
ATOM 687 C CA . MET A 1 94 ? 3.445 3.707 5.473 1 98.88 94 MET A CA 1
ATOM 688 C C . MET A 1 94 ? 1.976 3.406 5.191 1 98.88 94 MET A C 1
ATOM 690 O O . MET A 1 94 ? 1.095 4.172 5.594 1 98.88 94 MET A O 1
ATOM 694 N N . LYS A 1 95 ? 1.748 2.305 4.465 1 98.88 95 LYS A N 1
ATOM 695 C CA . LYS A 1 95 ? 0.376 1.953 4.109 1 98.88 95 LYS A CA 1
ATOM 696 C C . LYS A 1 95 ? -0.47 1.712 5.355 1 98.88 95 LYS A C 1
ATOM 698 O O . LYS A 1 95 ? -1.663 2.02 5.371 1 98.88 95 LYS A O 1
ATOM 703 N N . ALA A 1 96 ? 0.122 1.109 6.379 1 98.81 96 ALA A N 1
ATOM 704 C CA . ALA A 1 96 ? -0.591 0.933 7.641 1 98.81 96 ALA A CA 1
ATOM 705 C C . ALA A 1 96 ? -1.005 2.279 8.227 1 98.81 96 ALA A C 1
ATOM 707 O O . ALA A 1 96 ? -2.141 2.443 8.68 1 98.81 96 ALA A O 1
ATOM 708 N N . LEU A 1 97 ? -0.098 3.225 8.219 1 98.88 97 LEU A N 1
ATOM 709 C CA . LEU A 1 97 ? -0.428 4.559 8.711 1 98.88 97 LEU A CA 1
ATOM 710 C C . LEU A 1 97 ? -1.556 5.176 7.895 1 98.88 97 LEU A C 1
ATOM 712 O O . LEU A 1 97 ? -2.523 5.695 8.453 1 98.88 97 LEU A O 1
ATOM 716 N N . PHE A 1 98 ? -1.436 5.105 6.531 1 98.88 98 PHE A N 1
ATOM 717 C CA . PHE A 1 98 ? -2.447 5.68 5.652 1 98.88 98 PHE A CA 1
ATOM 718 C C . PHE A 1 98 ? -3.82 5.094 5.949 1 98.88 98 PHE A C 1
ATOM 720 O O . PHE A 1 98 ? -4.805 5.828 6.066 1 98.88 98 PHE A O 1
ATOM 727 N N . ASP A 1 99 ? -3.863 3.768 6.094 1 98.56 99 ASP A N 1
ATOM 728 C CA . ASP A 1 99 ? -5.141 3.098 6.32 1 98.56 99 ASP A CA 1
ATOM 729 C C . ASP A 1 99 ? -5.762 3.531 7.648 1 98.56 99 ASP A C 1
ATOM 731 O O . ASP A 1 99 ? -6.984 3.611 7.77 1 98.56 99 ASP A O 1
ATOM 735 N N . ARG A 1 100 ? -4.918 3.871 8.609 1 98.44 100 ARG A N 1
ATOM 736 C CA . ARG A 1 100 ? -5.359 4.293 9.938 1 98.44 100 ARG A CA 1
ATOM 737 C C . ARG A 1 100 ? -5.816 5.746 9.922 1 98.44 100 ARG A C 1
ATOM 739 O O . ARG A 1 100 ? -6.473 6.207 10.859 1 98.44 100 ARG A O 1
ATOM 746 N N . CYS A 1 101 ? -5.539 6.453 8.883 1 98.5 101 CYS A N 1
ATOM 747 C CA . CYS A 1 101 ? -5.875 7.871 8.789 1 98.5 101 CYS A CA 1
ATOM 748 C C . CYS A 1 101 ? -7.266 8.062 8.188 1 98.5 101 CYS A C 1
ATOM 750 O O . CYS A 1 101 ? -7.637 9.172 7.809 1 98.5 101 CYS A O 1
ATOM 752 N N . ASN A 1 102 ? -8.047 6.992 8.039 1 97.06 102 ASN A N 1
ATOM 753 C CA . ASN A 1 102 ? -9.344 7.074 7.383 1 97.06 102 ASN A CA 1
ATOM 754 C C . ASN A 1 102 ? -10.242 8.117 8.039 1 97.06 102 ASN A C 1
ATOM 756 O O . ASN A 1 102 ? -10.875 8.922 7.355 1 97.06 102 ASN A O 1
ATOM 760 N N . GLY A 1 103 ? -10.273 8.18 9.406 1 97.06 103 GLY A N 1
ATOM 761 C CA . GLY A 1 103 ? -11.031 9.211 10.094 1 97.06 103 GLY A CA 1
ATOM 762 C C . GLY A 1 103 ? -10.539 10.617 9.805 1 97.06 103 GLY A C 1
ATOM 763 O O . GLY A 1 103 ? -11.336 11.531 9.578 1 97.06 103 GLY A O 1
ATOM 764 N N . MET A 1 104 ? -9.227 10.812 9.859 1 98.25 104 MET A N 1
ATOM 765 C CA . MET A 1 104 ? -8.641 12.109 9.547 1 98.25 104 MET A CA 1
ATOM 766 C C . MET A 1 104 ? -8.992 12.531 8.117 1 98.25 104 MET A C 1
ATOM 768 O O . MET A 1 104 ? -9.195 13.711 7.852 1 98.25 104 MET A O 1
ATOM 772 N N . ILE A 1 105 ? -9.016 11.555 7.207 1 98.31 105 ILE A N 1
ATOM 773 C CA . ILE A 1 105 ? -9.305 11.82 5.805 1 98.31 105 ILE A CA 1
ATOM 774 C C . ILE A 1 105 ? -10.766 12.25 5.648 1 98.31 105 ILE A C 1
ATOM 776 O O . ILE A 1 105 ? -11.062 13.258 5.004 1 98.31 105 ILE A O 1
ATOM 780 N N . HIS A 1 106 ? -11.672 11.492 6.281 1 97.75 106 HIS A N 1
ATOM 781 C CA . HIS A 1 106 ? -13.086 11.844 6.219 1 97.75 106 HIS A CA 1
ATOM 782 C C . HIS A 1 106 ? -13.328 13.266 6.703 1 97.75 106 HIS A C 1
ATOM 784 O O . HIS A 1 106 ? -14.227 13.953 6.203 1 97.75 106 HIS A O 1
ATOM 790 N N . CYS A 1 107 ? -12.5 13.719 7.621 1 98.12 107 CYS A N 1
ATOM 791 C CA . CYS A 1 107 ? -12.672 15.031 8.234 1 98.12 107 CYS A CA 1
ATOM 792 C C . CYS A 1 107 ? -11.742 16.062 7.602 1 98.12 107 CYS A C 1
ATOM 794 O O . CYS A 1 107 ? -11.758 17.234 7.977 1 98.12 107 CYS A O 1
ATOM 796 N N . MET A 1 108 ? -10.906 15.609 6.676 1 98.31 108 MET A N 1
ATOM 797 C CA . MET A 1 108 ? -9.883 16.484 6.125 1 98.31 108 MET A CA 1
ATOM 798 C C . MET A 1 108 ? -9.172 17.266 7.23 1 98.31 108 MET A C 1
ATOM 800 O O . MET A 1 108 ? -9.062 18.484 7.168 1 98.31 108 MET A O 1
ATOM 804 N N . ALA A 1 109 ? -8.633 16.531 8.156 1 98.44 109 ALA A N 1
ATOM 805 C CA . ALA A 1 109 ? -8.25 17.047 9.477 1 98.44 109 ALA A CA 1
ATOM 806 C C . ALA A 1 109 ? -6.977 17.875 9.383 1 98.44 109 ALA A C 1
ATOM 808 O O . ALA A 1 109 ? -6.629 18.594 10.328 1 98.44 109 ALA A O 1
ATOM 809 N N . LEU A 1 110 ? -6.27 17.875 8.25 1 98.75 110 LEU A N 1
ATOM 810 C CA . LEU A 1 110 ? -5.012 18.609 8.148 1 98.75 110 LEU A CA 1
ATOM 811 C C . LEU A 1 110 ? -5.141 19.781 7.195 1 98.75 110 LEU A C 1
ATOM 813 O O . LEU A 1 110 ? -4.156 20.219 6.594 1 98.75 110 LEU A O 1
ATOM 817 N N . GLU A 1 111 ? -6.344 20.219 7.035 1 97.56 111 GLU A N 1
ATOM 818 C CA . GLU A 1 111 ? -6.605 21.375 6.199 1 97.56 111 GLU A CA 1
ATOM 819 C C . GLU A 1 111 ? -5.742 22.562 6.621 1 97.56 111 GLU A C 1
ATOM 821 O O . GLU A 1 111 ? -5.578 22.828 7.816 1 97.56 111 GLU A O 1
ATOM 826 N N . GLY A 1 112 ? -5.203 23.203 5.602 1 96.94 112 GLY A N 1
ATOM 827 C CA . GLY A 1 112 ? -4.395 24.375 5.855 1 96.94 112 GLY A CA 1
ATOM 828 C C . GLY A 1 112 ? -2.918 24.062 6.004 1 96.94 112 GLY A C 1
ATOM 829 O O . GLY A 1 112 ? -2.08 24.969 5.957 1 96.94 112 GLY A O 1
ATOM 830 N N . LYS A 1 113 ? -2.562 22.828 6.176 1 98.75 113 LYS A N 1
ATOM 831 C CA . LYS A 1 113 ? -1.159 22.453 6.324 1 98.75 113 LYS A CA 1
ATOM 832 C C . LYS A 1 113 ? -0.518 22.188 4.965 1 98.75 113 LYS A C 1
ATOM 834 O O . LYS A 1 113 ? -1.219 22 3.969 1 98.75 113 LYS A O 1
ATOM 839 N N . TYR A 1 114 ? 0.762 22.281 4.945 1 98.94 114 TYR A N 1
ATOM 840 C CA . TYR A 1 114 ? 1.571 21.953 3.777 1 98.94 114 TYR A CA 1
ATOM 841 C C . TYR A 1 114 ? 2.451 20.734 4.043 1 98.94 114 TYR A C 1
ATOM 843 O O . TYR A 1 114 ? 2.846 20.484 5.188 1 98.94 114 TYR A O 1
ATOM 851 N N . ALA A 1 115 ? 2.707 20 2.988 1 98.94 115 ALA A N 1
ATOM 852 C CA . ALA A 1 115 ? 3.527 18.797 3.123 1 98.94 115 ALA A CA 1
ATOM 853 C C . ALA A 1 115 ? 4.414 18.594 1.897 1 98.94 115 ALA A C 1
ATOM 855 O O . ALA A 1 115 ? 4.227 19.266 0.874 1 98.94 115 ALA A O 1
ATOM 856 N N . ALA A 1 116 ? 5.383 17.766 2.012 1 98.94 116 ALA A N 1
ATOM 857 C CA . ALA A 1 116 ? 6.254 17.344 0.922 1 98.94 116 ALA A CA 1
ATOM 858 C C . ALA A 1 116 ? 6.461 15.828 0.947 1 98.94 116 ALA A C 1
ATOM 860 O O . ALA A 1 116 ? 6.082 15.156 1.912 1 98.94 116 ALA A O 1
ATOM 861 N N . VAL A 1 117 ? 6.984 15.328 -0.173 1 98.94 117 VAL A N 1
ATOM 862 C CA . VAL A 1 117 ? 7.141 13.883 -0.312 1 98.94 117 VAL A CA 1
ATOM 863 C C . VAL A 1 117 ? 8.594 13.547 -0.653 1 98.94 117 VAL A C 1
ATOM 865 O O . VAL A 1 117 ? 9.219 14.227 -1.473 1 98.94 117 VAL A O 1
ATOM 868 N N . VAL A 1 118 ? 9.133 12.508 0.009 1 98.94 118 VAL A N 1
ATOM 869 C CA . VAL A 1 118 ? 10.438 11.945 -0.302 1 98.94 118 VAL A CA 1
ATOM 870 C C . VAL A 1 118 ? 10.297 10.469 -0.654 1 98.94 118 VAL A C 1
ATOM 872 O O . VAL A 1 118 ? 9.641 9.711 0.072 1 98.94 118 VAL A O 1
ATOM 875 N N . GLU A 1 119 ? 10.852 10.125 -1.795 1 98.69 119 GLU A N 1
ATOM 876 C CA . GLU A 1 119 ? 10.758 8.742 -2.26 1 98.69 119 GLU A CA 1
ATOM 877 C C . GLU A 1 119 ? 12.094 8.25 -2.801 1 98.69 119 GLU A C 1
ATOM 879 O O . GLU A 1 119 ? 12.828 9 -3.443 1 98.69 119 GLU A O 1
ATOM 884 N N . THR A 1 120 ? 12.484 6.992 -2.473 1 97.62 120 THR A N 1
ATOM 885 C CA . THR A 1 120 ? 13.617 6.344 -3.115 1 97.62 120 THR A CA 1
ATOM 886 C C . THR A 1 120 ? 13.211 5.004 -3.719 1 97.62 120 THR A C 1
ATOM 888 O O . THR A 1 120 ? 12.195 4.426 -3.326 1 97.62 120 THR A O 1
ATOM 891 N N . SER A 1 121 ? 13.977 4.566 -4.742 1 96 121 SER A N 1
ATOM 892 C CA . SER A 1 121 ? 13.648 3.309 -5.406 1 96 121 SER A CA 1
ATOM 893 C C . SER A 1 121 ? 14.914 2.52 -5.738 1 96 121 SER A C 1
ATOM 895 O O . SER A 1 121 ? 16.016 3.072 -5.742 1 96 121 SER A O 1
ATOM 897 N N . GLY A 1 122 ? 14.711 1.169 -5.906 1 88.94 122 GLY A N 1
ATOM 898 C CA . GLY A 1 122 ? 15.805 0.362 -6.422 1 88.94 122 GLY A CA 1
ATOM 899 C C . GLY A 1 122 ? 16.078 0.596 -7.898 1 88.94 122 GLY A C 1
ATOM 900 O O . GLY A 1 122 ? 17.219 0.554 -8.336 1 88.94 122 GLY A O 1
ATOM 901 N N . GLY A 1 123 ? 15.062 0.794 -8.711 1 83.56 123 GLY A N 1
ATOM 902 C CA . GLY A 1 123 ? 15.312 0.833 -10.141 1 83.56 123 GLY A CA 1
ATOM 903 C C . GLY A 1 123 ? 14.547 1.935 -10.852 1 83.56 123 GLY A C 1
ATOM 904 O O . GLY A 1 123 ? 14.711 2.137 -12.055 1 83.56 123 GLY A O 1
ATOM 905 N N . GLY A 1 124 ? 13.672 2.551 -10.117 1 88.31 124 GLY A N 1
ATOM 906 C CA . GLY A 1 124 ? 12.961 3.646 -10.758 1 88.31 124 GLY A CA 1
ATOM 907 C C . GLY A 1 124 ? 11.469 3.627 -10.477 1 88.31 124 GLY A C 1
ATOM 908 O O . GLY A 1 124 ? 11.039 3.197 -9.406 1 88.31 124 GLY A O 1
ATOM 909 N N . GLU A 1 125 ? 10.695 4.375 -11.391 1 91.94 125 GLU A N 1
ATOM 910 C CA . GLU A 1 125 ? 9.242 4.535 -11.305 1 91.94 125 GLU A CA 1
ATOM 911 C C . GLU A 1 125 ? 8.844 5.281 -10.039 1 91.94 125 GLU A C 1
ATOM 913 O O . GLU A 1 125 ? 7.91 4.879 -9.344 1 91.94 125 GLU A O 1
ATOM 918 N N . ASP A 1 126 ? 9.578 6.293 -9.805 1 95.31 126 ASP A N 1
ATOM 919 C CA . ASP A 1 126 ? 9.406 7.074 -8.586 1 95.31 126 ASP A CA 1
ATOM 920 C C . ASP A 1 126 ? 8.117 7.891 -8.625 1 95.31 126 ASP A C 1
ATOM 922 O O . ASP A 1 126 ? 7.461 8.078 -7.602 1 95.31 126 ASP A O 1
ATOM 926 N N . ALA A 1 127 ? 7.781 8.32 -9.859 1 96.62 127 ALA A N 1
ATOM 927 C CA . ALA A 1 127 ? 6.73 9.32 -10.039 1 96.62 127 ALA A CA 1
ATOM 928 C C . ALA A 1 127 ? 5.395 8.805 -9.508 1 96.62 127 ALA A C 1
ATOM 930 O O . ALA A 1 127 ? 4.641 9.547 -8.875 1 96.62 127 ALA A O 1
ATOM 931 N N . ASP A 1 128 ? 5.121 7.531 -9.719 1 96.06 128 ASP A N 1
ATOM 932 C CA . ASP A 1 128 ? 3.832 6.98 -9.32 1 96.06 128 ASP A CA 1
ATOM 933 C C . ASP A 1 128 ? 3.709 6.93 -7.797 1 96.06 128 ASP A C 1
ATOM 935 O O . ASP A 1 128 ? 2.641 7.199 -7.246 1 96.06 128 ASP A O 1
ATOM 939 N N . VAL A 1 129 ? 4.781 6.586 -7.133 1 98.38 129 VAL A N 1
ATOM 940 C CA . VAL A 1 129 ? 4.766 6.477 -5.676 1 98.38 129 VAL A CA 1
ATOM 941 C C . VAL A 1 129 ? 4.688 7.871 -5.055 1 98.38 129 VAL A C 1
ATOM 943 O O . VAL A 1 129 ? 3.961 8.086 -4.082 1 98.38 129 VAL A O 1
ATOM 946 N N . ILE A 1 130 ? 5.387 8.828 -5.633 1 98.75 130 ILE A N 1
ATOM 947 C CA . ILE A 1 130 ? 5.301 10.219 -5.199 1 98.75 130 ILE A CA 1
ATOM 948 C C . ILE A 1 130 ? 3.867 10.719 -5.359 1 98.75 130 ILE A C 1
ATOM 950 O O . ILE A 1 130 ? 3.291 11.281 -4.426 1 98.75 130 ILE A O 1
ATOM 954 N N . SER A 1 131 ? 3.283 10.461 -6.52 1 98.44 131 SER A N 1
ATOM 955 C CA . SER A 1 131 ? 1.926 10.914 -6.801 1 98.44 131 SER A CA 1
ATOM 956 C C . SER A 1 131 ? 0.925 10.32 -5.816 1 98.44 131 SER A C 1
ATOM 958 O O . SER A 1 131 ? -0.024 10.992 -5.406 1 98.44 131 SER A O 1
ATOM 960 N N . TYR A 1 132 ? 1.115 9.078 -5.453 1 98.5 132 TYR A N 1
ATOM 961 C CA . TYR A 1 132 ? 0.231 8.43 -4.488 1 98.5 132 TYR A CA 1
ATOM 962 C C . TYR A 1 132 ? 0.302 9.125 -3.133 1 98.5 132 TYR A C 1
ATOM 964 O O . TYR A 1 132 ? -0.729 9.43 -2.527 1 98.5 132 TYR A O 1
ATOM 972 N N . MET A 1 133 ? 1.507 9.422 -2.689 1 98.88 133 MET A N 1
ATOM 973 C CA . MET A 1 133 ? 1.655 10.094 -1.403 1 98.88 133 MET A CA 1
ATOM 974 C C . MET A 1 133 ? 1.078 11.508 -1.457 1 98.88 133 MET A C 1
ATOM 976 O O . MET A 1 133 ? 0.455 11.961 -0.498 1 98.88 133 MET A O 1
ATOM 980 N N . GLU A 1 134 ? 1.257 12.188 -2.594 1 98.88 134 GLU A N 1
ATOM 981 C CA . GLU A 1 134 ? 0.689 13.523 -2.748 1 98.88 134 GLU A CA 1
ATOM 982 C C . GLU A 1 134 ? -0.836 13.484 -2.715 1 98.88 134 GLU A C 1
ATOM 984 O O . GLU A 1 134 ? -1.475 14.375 -2.15 1 98.88 134 GLU A O 1
ATOM 989 N N . ARG A 1 135 ? -1.397 12.477 -3.303 1 98.44 135 ARG A N 1
ATOM 990 C CA . ARG A 1 135 ? -2.848 12.312 -3.264 1 98.44 135 ARG A CA 1
ATOM 991 C C . ARG A 1 135 ? -3.338 12.141 -1.83 1 98.44 135 ARG A C 1
ATOM 993 O O . ARG A 1 135 ? -4.348 12.727 -1.438 1 98.44 135 ARG A O 1
ATOM 1000 N N . VAL A 1 136 ? -2.623 11.312 -1.074 1 98.81 136 VAL A N 1
ATOM 1001 C CA . VAL A 1 136 ? -3.016 11.086 0.313 1 98.81 136 VAL A CA 1
ATOM 1002 C C . VAL A 1 136 ? -2.914 12.391 1.101 1 98.81 136 VAL A C 1
ATOM 1004 O O . VAL A 1 136 ? -3.785 12.695 1.918 1 98.81 136 VAL A O 1
ATOM 1007 N N . ILE A 1 137 ? -1.828 13.195 0.823 1 98.94 137 ILE A N 1
ATOM 1008 C CA . ILE A 1 137 ? -1.686 14.508 1.438 1 98.94 137 ILE A CA 1
ATOM 1009 C C . ILE A 1 137 ? -2.936 15.344 1.169 1 98.94 137 ILE A C 1
ATOM 1011 O O . ILE A 1 137 ? -3.512 15.922 2.092 1 98.94 137 ILE A O 1
ATOM 1015 N N . ASN A 1 138 ? -3.355 15.328 -0.06 1 98.88 138 ASN A N 1
ATOM 1016 C CA . ASN A 1 138 ? -4.523 16.125 -0.432 1 98.88 138 ASN A CA 1
ATOM 1017 C C . ASN A 1 138 ? -5.797 15.578 0.214 1 98.88 138 ASN A C 1
ATOM 1019 O O . ASN A 1 138 ? -6.656 16.359 0.642 1 98.88 138 ASN A O 1
ATOM 1023 N N . MET A 1 139 ? -5.945 14.328 0.294 1 98.5 139 MET A N 1
ATOM 1024 C CA . MET A 1 139 ? -7.121 13.711 0.912 1 98.5 139 MET A CA 1
ATOM 1025 C C . MET A 1 139 ? -7.203 14.07 2.391 1 98.5 139 MET A C 1
ATOM 1027 O O . MET A 1 139 ? -8.297 14.203 2.941 1 98.5 139 MET A O 1
ATOM 1031 N N . LEU A 1 140 ? -6.062 14.242 2.998 1 98.88 140 LEU A N 1
ATOM 1032 C CA . LEU A 1 140 ? -6.008 14.625 4.406 1 98.88 140 LEU A CA 1
ATOM 1033 C C . LEU A 1 140 ? -6.383 16.094 4.586 1 98.88 140 LEU A C 1
ATOM 1035 O O . LEU A 1 140 ? -6.594 16.547 5.711 1 98.88 140 LEU A O 1
ATOM 1039 N N . GLY A 1 141 ? -6.465 16.812 3.49 1 98.69 141 GLY A N 1
ATOM 1040 C CA . GLY A 1 141 ? -6.805 18.234 3.494 1 98.69 141 GLY A CA 1
ATOM 1041 C C . GLY A 1 141 ? -5.59 19.141 3.354 1 98.69 141 GLY A C 1
ATOM 1042 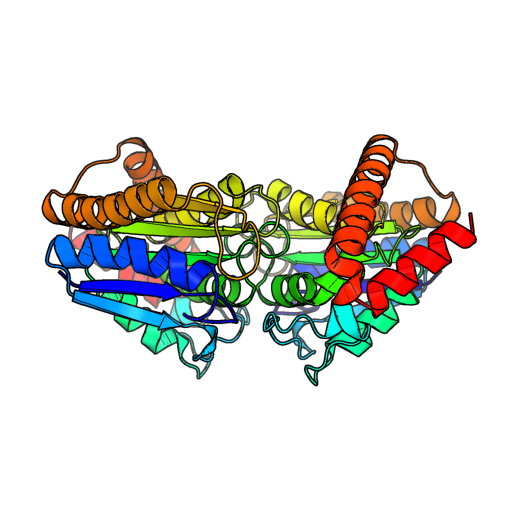O O . GLY A 1 141 ? -5.73 20.344 3.199 1 98.69 141 GLY A O 1
ATOM 1043 N N . ALA A 1 142 ? -4.398 18.578 3.4 1 98.94 142 ALA A N 1
ATOM 1044 C CA . ALA A 1 142 ? -3.166 19.359 3.307 1 98.94 142 ALA A CA 1
ATOM 1045 C C . ALA A 1 142 ? -2.793 19.609 1.852 1 98.94 142 ALA A C 1
ATOM 1047 O O . ALA A 1 142 ? -3.365 19.016 0.938 1 98.94 142 ALA A O 1
ATOM 1048 N N . THR A 1 143 ? -1.912 20.562 1.646 1 98.94 143 THR A N 1
ATOM 1049 C CA . THR A 1 143 ? -1.422 20.938 0.326 1 98.94 143 THR A CA 1
ATOM 1050 C C . THR A 1 143 ? 0.018 20.484 0.13 1 98.94 143 THR A C 1
ATOM 1052 O O . THR A 1 143 ? 0.875 20.719 0.984 1 98.94 143 THR A O 1
ATOM 1055 N N . SER A 1 144 ? 0.262 19.812 -0.979 1 98.94 144 SER A N 1
ATOM 1056 C CA . SER A 1 144 ? 1.61 19.344 -1.275 1 98.94 144 SER A CA 1
ATOM 1057 C C . SER A 1 144 ? 2.459 20.438 -1.901 1 98.94 144 SER A C 1
ATOM 1059 O O . SER A 1 144 ? 2.039 21.078 -2.867 1 98.94 144 SER A O 1
ATOM 1061 N N . ALA A 1 145 ? 3.631 20.656 -1.356 1 98.81 145 ALA A N 1
ATOM 1062 C CA . ALA A 1 145 ? 4.605 21.578 -1.925 1 98.81 145 ALA A CA 1
ATOM 1063 C C . ALA A 1 145 ? 5.457 20.891 -2.988 1 98.81 145 ALA A C 1
ATOM 1065 O O . ALA A 1 145 ? 6.262 21.547 -3.662 1 98.81 145 ALA A O 1
ATOM 1066 N N . GLY A 1 146 ? 5.258 19.562 -3.184 1 98.62 146 GLY A N 1
ATOM 1067 C CA . GLY A 1 146 ? 6.02 18.812 -4.172 1 98.62 146 GLY A CA 1
ATOM 1068 C C . GLY A 1 146 ? 6.723 17.594 -3.588 1 98.62 146 GLY A C 1
ATOM 1069 O O . GLY A 1 146 ? 6.57 17.297 -2.402 1 98.62 146 GLY A O 1
ATOM 1070 N N . GLY A 1 147 ? 7.363 16.844 -4.414 1 98.75 147 GLY A N 1
ATOM 1071 C CA . GLY A 1 147 ? 8.086 15.641 -4.02 1 98.75 147 GLY A CA 1
ATOM 1072 C C . GLY A 1 147 ? 9.422 15.492 -4.715 1 98.75 147 GLY A C 1
ATOM 1073 O O . GLY A 1 147 ? 9.68 16.141 -5.734 1 98.75 147 GLY A O 1
ATOM 1074 N N . ILE A 1 148 ? 10.25 14.742 -4.086 1 98.62 148 ILE A N 1
ATOM 1075 C CA . ILE A 1 148 ? 11.539 14.391 -4.672 1 98.62 148 ILE A CA 1
ATOM 1076 C C . ILE A 1 148 ? 11.766 12.883 -4.582 1 98.62 148 ILE A C 1
ATOM 1078 O O . ILE A 1 148 ? 11.383 12.25 -3.592 1 98.62 148 ILE A O 1
ATOM 1082 N N . GLY A 1 149 ? 12.227 12.336 -5.613 1 97.69 149 GLY A N 1
ATOM 1083 C CA . GLY A 1 149 ? 12.516 10.906 -5.668 1 97.69 149 GLY A CA 1
ATOM 1084 C C . GLY A 1 149 ? 13.781 10.586 -6.438 1 97.69 149 GLY A C 1
ATOM 1085 O O . GLY A 1 149 ? 14.258 11.398 -7.23 1 97.69 149 GLY A O 1
ATOM 1086 N N . SER A 1 150 ? 14.398 9.453 -6.137 1 97.62 150 SER A N 1
ATOM 1087 C CA . SER A 1 150 ? 15.578 9.008 -6.863 1 97.62 150 SER A CA 1
ATOM 1088 C C . SER A 1 150 ? 15.75 7.496 -6.77 1 97.62 150 SER A C 1
ATOM 1090 O O . SER A 1 150 ? 15.523 6.902 -5.711 1 97.62 150 SER A O 1
ATOM 1092 N N . PRO A 1 151 ? 16.156 6.887 -7.914 1 95.62 151 PRO A N 1
ATOM 1093 C CA . PRO A 1 151 ? 16.734 5.547 -7.766 1 95.62 151 PRO A CA 1
ATOM 1094 C C . PRO A 1 151 ? 18.047 5.543 -6.988 1 95.62 151 PRO A C 1
ATOM 1096 O O . PRO A 1 151 ? 18.672 6.59 -6.84 1 95.62 151 PRO A O 1
ATOM 1099 N N . VAL A 1 152 ? 18.328 4.383 -6.465 1 92.25 152 VAL A N 1
ATOM 1100 C CA . VAL A 1 152 ? 19.594 4.258 -5.746 1 92.25 152 VAL A CA 1
ATOM 1101 C C . VAL A 1 152 ? 20.672 3.713 -6.68 1 92.25 152 VAL A C 1
ATOM 1103 O O . VAL A 1 152 ? 20.359 3.117 -7.715 1 92.25 152 VAL A O 1
ATOM 1106 N N . ALA A 1 153 ? 21.906 4.02 -6.48 1 83.69 153 ALA A N 1
ATOM 1107 C CA . ALA A 1 153 ? 23.047 3.543 -7.254 1 83.69 153 ALA A CA 1
ATOM 1108 C C . ALA A 1 153 ? 23.984 2.707 -6.387 1 83.69 153 ALA A C 1
ATOM 1110 O O . ALA A 1 153 ? 25.188 2.615 -6.668 1 83.69 153 ALA A O 1
ATOM 1111 N N . GLY A 1 154 ? 23.516 2.139 -5.324 1 77.62 154 GLY A N 1
ATOM 1112 C CA . GLY A 1 154 ? 24.297 1.394 -4.359 1 77.62 154 GLY A CA 1
ATOM 1113 C C . GLY A 1 154 ? 23.859 1.621 -2.926 1 77.62 154 GLY A C 1
ATOM 1114 O O . GLY A 1 154 ? 22.703 1.948 -2.672 1 77.62 154 GLY A O 1
ATOM 1115 N N . VAL A 1 155 ? 24.781 1.29 -2.072 1 76.25 155 VAL A N 1
ATOM 1116 C CA . VAL A 1 155 ? 24.484 1.466 -0.657 1 76.25 155 VAL A CA 1
ATOM 1117 C C . VAL A 1 155 ? 24.625 2.939 -0.278 1 76.25 155 VAL A C 1
ATOM 1119 O O . VAL A 1 155 ? 25.719 3.49 -0.291 1 76.25 155 VAL A O 1
ATOM 1122 N N . ARG A 1 156 ? 23.469 3.533 -0.027 1 82 156 ARG A N 1
ATOM 1123 C CA . ARG A 1 156 ? 23.375 4.918 0.424 1 82 156 ARG A CA 1
ATOM 1124 C C . ARG A 1 156 ? 23.984 5.871 -0.599 1 82 156 ARG A C 1
ATOM 1126 O O . ARG A 1 156 ? 24.656 6.832 -0.232 1 82 156 ARG A O 1
ATOM 1133 N N . THR A 1 157 ? 23.828 5.512 -1.825 1 88.88 157 THR A N 1
ATOM 1134 C CA . THR A 1 157 ? 24.359 6.352 -2.902 1 88.88 157 THR A CA 1
ATOM 1135 C C . THR A 1 157 ? 23.281 6.598 -3.959 1 88.88 157 THR A C 1
ATOM 1137 O O . THR A 1 157 ? 22.453 5.727 -4.227 1 88.88 157 THR A O 1
ATOM 1140 N N . PHE A 1 158 ? 23.344 7.898 -4.43 1 94.94 158 PHE A N 1
ATOM 1141 C CA . PHE A 1 158 ? 22.422 8.297 -5.484 1 94.94 158 PHE A CA 1
ATOM 1142 C C . PHE A 1 158 ? 23.188 8.766 -6.719 1 94.94 158 PHE A C 1
ATOM 1144 O O . PHE A 1 158 ? 24.312 9.242 -6.617 1 94.94 158 PHE A O 1
ATOM 1151 N N . PRO A 1 159 ? 22.516 8.555 -7.801 1 93.81 159 PRO A N 1
ATOM 1152 C CA . PRO A 1 159 ? 23.109 9.203 -8.969 1 93.81 159 PRO A CA 1
ATOM 1153 C C . PRO A 1 159 ? 23.125 10.727 -8.859 1 93.81 159 PRO A C 1
ATOM 1155 O O . PRO A 1 159 ? 22.188 11.32 -8.312 1 93.81 159 PRO A O 1
ATOM 1158 N N . ASP A 1 160 ? 24.156 11.375 -9.227 1 92.62 160 ASP A N 1
ATOM 1159 C CA . ASP A 1 160 ? 24.281 12.828 -9.25 1 92.62 160 ASP A CA 1
ATOM 1160 C C . ASP A 1 160 ? 23.875 13.43 -7.91 1 92.62 160 ASP A C 1
ATOM 1162 O O . ASP A 1 160 ? 23 14.297 -7.852 1 92.62 160 ASP A O 1
ATOM 1166 N N . GLU A 1 161 ? 24.5 13.062 -6.914 1 95.38 161 GLU A N 1
ATOM 1167 C CA . GLU A 1 161 ? 24.125 13.375 -5.539 1 95.38 161 GLU A CA 1
ATOM 1168 C C . GLU A 1 161 ? 24.109 14.883 -5.297 1 95.38 161 GLU A C 1
ATOM 1170 O O . GLU A 1 161 ? 23.203 15.406 -4.645 1 95.38 161 GLU A O 1
ATOM 1175 N N . ALA A 1 162 ? 25.109 15.609 -5.82 1 95.88 162 ALA A N 1
ATOM 1176 C CA . ALA A 1 162 ? 25.172 17.047 -5.594 1 95.88 162 ALA A CA 1
ATOM 1177 C C . ALA A 1 162 ? 23.906 17.734 -6.078 1 95.88 162 ALA A C 1
ATOM 1179 O O . ALA A 1 162 ? 23.312 18.547 -5.355 1 95.88 162 ALA A O 1
ATOM 1180 N N . THR A 1 163 ? 23.5 17.375 -7.273 1 97.88 163 THR A N 1
ATOM 1181 C CA . THR A 1 163 ? 22.297 17.953 -7.84 1 97.88 163 THR A CA 1
ATOM 1182 C C . THR A 1 163 ? 21.062 17.516 -7.059 1 97.88 163 THR A C 1
ATOM 1184 O O . THR A 1 163 ? 20.188 18.328 -6.73 1 97.88 163 THR A O 1
ATOM 1187 N N . LEU A 1 164 ? 21 16.234 -6.754 1 97.88 164 LEU A N 1
ATOM 1188 C CA . LEU A 1 164 ? 19.875 15.664 -6.023 1 97.88 164 LEU A CA 1
ATOM 1189 C C . LEU A 1 164 ? 19.734 16.312 -4.645 1 97.88 164 LEU A C 1
ATOM 1191 O O . LEU A 1 164 ? 18.641 16.688 -4.234 1 97.88 164 LEU A O 1
ATOM 1195 N N . TYR A 1 165 ? 20.828 16.469 -4.004 1 97.88 165 TYR A N 1
ATOM 1196 C CA . TYR A 1 165 ? 20.828 17.031 -2.658 1 97.88 165 TYR A CA 1
ATOM 1197 C C . TYR A 1 165 ? 20.438 18.5 -2.684 1 97.88 165 TYR A C 1
ATOM 1199 O O . TYR A 1 165 ? 19.75 18.984 -1.787 1 97.88 165 TYR A O 1
ATOM 1207 N N . GLY A 1 166 ? 20.891 19.188 -3.678 1 98.5 166 GLY A N 1
ATOM 1208 C CA . GLY A 1 166 ? 20.453 20.562 -3.848 1 98.5 166 GLY A CA 1
ATOM 1209 C C . GLY A 1 166 ? 18.953 20.703 -4.008 1 98.5 166 GLY A C 1
ATOM 1210 O O . GLY A 1 166 ? 18.328 21.562 -3.377 1 98.5 166 GLY A O 1
ATOM 1211 N N . LYS A 1 167 ? 18.391 19.844 -4.84 1 98.75 167 LYS A N 1
ATOM 1212 C CA . LYS A 1 167 ? 16.938 19.844 -5.047 1 98.75 167 LYS A CA 1
ATOM 1213 C C . LYS A 1 167 ? 16.203 19.469 -3.764 1 98.75 167 LYS A C 1
ATOM 1215 O O . LYS A 1 167 ? 15.133 20.031 -3.473 1 98.75 167 LYS A O 1
ATOM 1220 N N . ALA A 1 168 ? 16.766 18.562 -3.049 1 98.81 168 ALA A N 1
ATOM 1221 C CA . ALA A 1 168 ? 16.156 18.109 -1.798 1 98.81 168 ALA A CA 1
ATOM 1222 C C . ALA A 1 168 ? 16.125 19.25 -0.775 1 98.81 168 ALA A C 1
ATOM 1224 O O . ALA A 1 168 ? 15.078 19.531 -0.182 1 98.81 168 ALA A O 1
ATOM 1225 N N . SER A 1 169 ? 17.266 19.875 -0.619 1 98.81 169 SER A N 1
ATOM 1226 C CA . SER A 1 169 ? 17.328 21 0.31 1 98.81 169 SER A CA 1
ATOM 1227 C C . SER A 1 169 ? 16.406 22.141 -0.126 1 98.81 169 SER A C 1
ATOM 1229 O O . SER A 1 169 ? 15.75 22.766 0.708 1 98.81 169 SER A O 1
ATOM 1231 N N . ALA A 1 170 ? 16.328 22.344 -1.391 1 98.88 170 ALA A N 1
ATOM 1232 C CA . ALA A 1 170 ? 15.43 23.359 -1.92 1 98.88 170 ALA A CA 1
ATOM 1233 C C . ALA A 1 170 ? 13.977 23.031 -1.605 1 98.88 170 ALA A C 1
ATOM 1235 O O . ALA A 1 170 ? 13.18 23.922 -1.304 1 98.88 170 ALA A O 1
ATOM 1236 N N . LEU A 1 171 ? 13.625 21.812 -1.688 1 98.94 171 LEU A N 1
ATOM 1237 C CA . LEU A 1 171 ? 12.266 21.391 -1.368 1 98.94 171 LEU A CA 1
ATOM 1238 C C . LEU A 1 171 ? 11.938 21.688 0.089 1 98.94 171 LEU A C 1
ATOM 1240 O O . LEU A 1 171 ? 10.828 22.141 0.398 1 98.94 171 LEU A O 1
ATOM 1244 N N . GLY A 1 172 ? 12.891 21.406 0.96 1 98.94 172 GLY A N 1
ATOM 1245 C CA . GLY A 1 172 ? 12.703 21.734 2.363 1 98.94 172 GLY A CA 1
ATOM 1246 C C . GLY A 1 172 ? 12.461 23.219 2.6 1 98.94 172 GLY A C 1
ATOM 1247 O O . GLY A 1 172 ? 11.547 23.594 3.332 1 98.94 172 GLY A O 1
ATOM 1248 N N . ARG A 1 173 ? 13.273 24.031 1.942 1 98.88 173 ARG A N 1
ATOM 1249 C CA . ARG A 1 173 ? 13.102 25.484 2.045 1 98.88 173 ARG A CA 1
ATOM 1250 C C . ARG A 1 173 ? 11.75 25.906 1.479 1 98.88 173 ARG A C 1
ATOM 1252 O O . ARG A 1 173 ? 11.07 26.766 2.055 1 98.88 173 ARG A O 1
ATOM 1259 N N . ASP A 1 174 ? 11.398 25.312 0.391 1 98.88 174 ASP A N 1
ATOM 1260 C CA . ASP A 1 174 ? 10.156 25.672 -0.277 1 98.88 174 ASP A CA 1
ATOM 1261 C C . ASP A 1 174 ? 8.945 25.297 0.574 1 98.88 174 ASP A C 1
ATOM 1263 O O . ASP A 1 174 ? 7.941 26.016 0.594 1 98.88 174 ASP A O 1
ATOM 1267 N N . LEU A 1 175 ? 9.016 24.141 1.216 1 98.94 175 LEU A N 1
ATOM 1268 C CA . LEU A 1 175 ? 7.949 23.766 2.131 1 98.94 175 LEU A CA 1
ATOM 1269 C C . LEU A 1 175 ? 7.73 24.844 3.188 1 98.94 175 LEU A C 1
ATOM 1271 O O . LEU A 1 175 ? 6.594 25.25 3.436 1 98.94 175 LEU A O 1
ATOM 1275 N N . CYS A 1 176 ? 8.789 25.312 3.76 1 98.88 176 CYS A N 1
ATOM 1276 C CA . CYS A 1 176 ? 8.695 26.359 4.773 1 98.88 176 CYS A CA 1
ATOM 1277 C C . CYS A 1 176 ? 8.125 27.641 4.184 1 98.88 176 CYS A C 1
ATOM 1279 O O . CYS A 1 176 ? 7.32 28.312 4.824 1 98.88 176 CYS A O 1
ATOM 1281 N N . ARG A 1 177 ? 8.547 27.938 2.988 1 98.62 177 ARG A N 1
ATOM 1282 C CA . ARG A 1 177 ? 8.031 29.125 2.32 1 98.62 177 ARG A CA 1
ATOM 1283 C C . ARG A 1 177 ? 6.535 29 2.062 1 98.62 177 ARG A C 1
ATOM 1285 O O . ARG A 1 177 ? 5.785 29.969 2.227 1 98.62 177 ARG A O 1
ATOM 1292 N N . CYS A 1 178 ? 6.129 27.828 1.576 1 98.75 178 CYS A N 1
ATOM 1293 C CA . CYS A 1 178 ? 4.707 27.594 1.354 1 98.75 178 CYS A CA 1
ATOM 1294 C C . CYS A 1 178 ? 3.908 27.844 2.627 1 98.75 178 CYS A C 1
ATOM 1296 O O . CYS A 1 178 ? 2.844 28.453 2.584 1 98.75 178 CYS A O 1
ATOM 1298 N N . ILE A 1 179 ? 4.426 27.375 3.744 1 98.69 179 ILE A N 1
ATOM 1299 C CA . ILE A 1 179 ? 3.754 27.516 5.031 1 98.69 179 ILE A CA 1
ATOM 1300 C C . ILE A 1 179 ? 3.676 29 5.402 1 98.69 179 ILE A C 1
ATOM 1302 O O . ILE A 1 179 ? 2.604 29.516 5.734 1 98.69 179 ILE A O 1
ATOM 1306 N N . SER A 1 180 ? 4.801 29.703 5.297 1 98.19 180 SER A N 1
ATOM 1307 C CA . SER A 1 180 ? 4.883 31.094 5.727 1 98.19 180 SER A CA 1
ATOM 1308 C C . SER A 1 180 ? 4.055 32 4.824 1 98.19 180 SER A C 1
ATOM 1310 O O . SER A 1 180 ? 3.428 32.938 5.293 1 98.19 180 SER A O 1
ATOM 1312 N N . GLU A 1 181 ? 4.023 31.672 3.553 1 98.06 181 GLU A N 1
ATOM 1313 C CA . GLU A 1 181 ? 3.385 32.562 2.576 1 98.06 181 GLU A CA 1
ATOM 1314 C C . GLU A 1 181 ? 1.951 32.125 2.293 1 98.06 181 GLU A C 1
ATOM 1316 O O . GLU A 1 181 ? 1.213 32.812 1.588 1 98.06 181 GLU A O 1
ATOM 1321 N N . LYS A 1 182 ? 1.593 31 2.814 1 97.94 182 LYS A N 1
ATOM 1322 C CA . LYS A 1 182 ? 0.298 30.406 2.49 1 97.94 182 LYS A CA 1
ATOM 1323 C C . LYS A 1 182 ? 0.094 30.328 0.98 1 97.94 182 LYS A C 1
ATOM 1325 O O . LYS A 1 182 ? -0.929 30.781 0.462 1 97.94 182 LYS A O 1
ATOM 1330 N N . ARG A 1 183 ? 1.088 29.766 0.368 1 97.94 183 ARG A N 1
ATOM 1331 C CA . ARG A 1 183 ? 1.094 29.688 -1.09 1 97.94 183 ARG A CA 1
ATOM 1332 C C . ARG A 1 183 ? -0.134 28.953 -1.603 1 97.94 183 ARG A C 1
ATOM 1334 O O . ARG A 1 183 ? -0.542 27.938 -1.023 1 97.94 183 ARG A O 1
ATOM 1341 N N . ARG A 1 184 ? -0.643 29.438 -2.717 1 97.88 184 ARG A N 1
ATOM 1342 C CA . ARG A 1 184 ? -1.847 28.844 -3.281 1 97.88 184 ARG A CA 1
ATOM 1343 C C . ARG A 1 184 ? -1.504 27.922 -4.441 1 97.88 184 ARG A C 1
ATOM 1345 O O . ARG A 1 184 ? -0.63 28.234 -5.254 1 97.88 184 ARG A O 1
ATOM 1352 N N . PHE A 1 185 ? -2.141 26.797 -4.457 1 98.31 185 PHE A N 1
ATOM 1353 C CA . PHE A 1 185 ? -2.064 25.844 -5.555 1 98.31 185 PHE A CA 1
ATOM 1354 C C . PHE A 1 185 ? -3.451 25.562 -6.125 1 98.31 185 PHE A C 1
ATOM 1356 O O . PHE A 1 185 ? -4.172 24.703 -5.621 1 98.31 185 PHE A O 1
ATOM 1363 N N . PRO A 1 186 ? -3.816 26.219 -7.184 1 98.19 186 PRO A N 1
ATOM 1364 C CA . PRO A 1 186 ? -5.195 26.203 -7.68 1 98.19 186 PRO A CA 1
ATOM 1365 C C . PRO A 1 186 ? -5.715 24.781 -7.926 1 98.19 186 PRO A C 1
ATOM 1367 O O . PRO A 1 186 ? -6.863 24.469 -7.59 1 98.19 186 PRO A O 1
ATOM 1370 N N . ASP A 1 187 ? -4.891 23.938 -8.539 1 98.25 187 ASP A N 1
ATOM 1371 C CA . ASP A 1 187 ? -5.332 22.578 -8.812 1 98.25 187 ASP A CA 1
ATOM 1372 C C . ASP A 1 187 ? -5.637 21.828 -7.52 1 98.25 187 ASP A C 1
ATOM 1374 O O . ASP A 1 187 ? -6.641 21.109 -7.43 1 98.25 187 ASP A O 1
ATOM 1378 N N . GLN A 1 188 ? -4.828 22 -6.539 1 98.62 188 GLN A N 1
ATOM 1379 C CA . GLN A 1 188 ? -5.051 21.328 -5.258 1 98.62 188 GLN A CA 1
ATOM 1380 C C . GLN A 1 188 ? -6.234 21.938 -4.52 1 98.62 188 GLN A C 1
ATOM 1382 O O . GLN A 1 188 ? -6.961 21.25 -3.807 1 98.62 188 GLN A O 1
ATOM 1387 N N . GLU A 1 189 ? -6.445 23.234 -4.676 1 98.38 189 GLU A N 1
ATOM 1388 C CA . GLU A 1 189 ? -7.613 23.875 -4.09 1 98.38 189 GLU A CA 1
ATOM 1389 C C . GLU A 1 189 ? -8.906 23.328 -4.676 1 98.38 189 GLU A C 1
ATOM 1391 O O . GLU A 1 189 ? -9.875 23.094 -3.951 1 98.38 189 GLU A O 1
ATOM 1396 N N . ARG A 1 190 ? -8.859 23.125 -5.949 1 98.38 190 ARG A N 1
ATOM 1397 C CA . ARG A 1 190 ? -10.031 22.531 -6.598 1 98.38 190 ARG A CA 1
ATOM 1398 C C . ARG A 1 190 ? -10.289 21.125 -6.074 1 98.38 190 ARG A C 1
ATOM 1400 O O . ARG A 1 190 ? -11.438 20.75 -5.824 1 98.38 190 ARG A O 1
ATOM 1407 N N . PHE A 1 191 ? -9.273 20.375 -5.902 1 98.44 191 PHE A N 1
ATOM 1408 C CA . PHE A 1 191 ? -9.406 19.047 -5.336 1 98.44 191 PHE A CA 1
ATOM 1409 C C . PHE A 1 191 ? -10 19.109 -3.934 1 98.44 191 PHE A C 1
ATOM 1411 O O . PHE A 1 191 ? -10.914 18.344 -3.604 1 98.44 191 PHE A O 1
ATOM 1418 N N . HIS A 1 192 ? -9.453 20 -3.145 1 98.5 192 HIS A N 1
ATOM 1419 C CA . HIS A 1 192 ? -9.914 20.125 -1.767 1 98.5 192 HIS A CA 1
ATOM 1420 C C . HIS A 1 192 ? -11.406 20.453 -1.709 1 98.5 192 HIS A C 1
ATOM 1422 O O . HIS A 1 192 ? -12.133 19.891 -0.885 1 98.5 192 HIS A O 1
ATOM 1428 N N . GLU A 1 193 ? -11.812 21.312 -2.572 1 98.12 193 GLU A N 1
ATOM 1429 C CA . GLU A 1 193 ? -13.227 21.688 -2.602 1 98.12 193 GLU A CA 1
ATOM 1430 C C . GLU A 1 193 ? -14.109 20.5 -2.969 1 98.12 193 GLU A C 1
ATOM 1432 O O . GLU A 1 193 ? -15.109 20.234 -2.301 1 98.12 193 GLU A O 1
ATOM 1437 N N . ALA A 1 194 ? -13.734 19.828 -3.992 1 98 194 ALA A N 1
ATOM 1438 C CA . ALA A 1 194 ? -14.492 18.656 -4.426 1 98 194 ALA A CA 1
ATOM 1439 C C . ALA A 1 194 ? -14.492 17.578 -3.35 1 98 194 ALA A C 1
ATOM 1441 O O . ALA A 1 194 ? -15.523 16.953 -3.082 1 98 194 ALA A O 1
ATOM 1442 N N . PHE A 1 195 ? -13.391 17.375 -2.797 1 97.75 195 PHE A N 1
ATOM 1443 C CA . PHE A 1 195 ? -13.25 16.328 -1.8 1 97.75 195 PHE A CA 1
ATOM 1444 C C . PHE A 1 195 ? -14.016 16.672 -0.53 1 97.75 195 PHE A C 1
ATOM 1446 O O . PHE A 1 195 ? -14.602 15.797 0.109 1 97.75 195 PHE A O 1
ATOM 1453 N N . ARG A 1 196 ? -13.992 17.906 -0.164 1 97.5 196 ARG A N 1
ATOM 1454 C CA . ARG A 1 196 ? -14.781 18.375 0.968 1 97.5 196 ARG A CA 1
ATOM 1455 C C . ARG A 1 196 ? -16.266 18.078 0.764 1 97.5 196 ARG A C 1
ATOM 1457 O O . ARG A 1 196 ? -16.938 17.594 1.675 1 97.5 196 ARG A O 1
ATOM 1464 N N . SER A 1 197 ? -16.75 18.406 -0.386 1 97.12 197 SER A N 1
ATOM 1465 C CA . SER A 1 197 ? -18.141 18.125 -0.709 1 97.12 197 SER A CA 1
ATOM 1466 C C . SER A 1 197 ? -18.438 16.641 -0.632 1 97.12 197 SER A C 1
ATOM 1468 O O . SER A 1 197 ? -19.469 16.234 -0.079 1 97.12 197 SER A O 1
ATOM 1470 N N . ARG A 1 198 ? -17.562 15.867 -1.099 1 95.75 198 ARG A N 1
ATOM 1471 C CA . ARG A 1 198 ? -17.734 14.414 -1.09 1 95.75 198 ARG A CA 1
ATOM 1472 C C . ARG A 1 198 ? -17.766 13.875 0.336 1 95.75 198 ARG A C 1
ATOM 1474 O O . ARG A 1 198 ? -18.656 13.109 0.698 1 95.75 198 ARG A O 1
ATOM 1481 N N . MET A 1 199 ? -16.828 14.305 1.143 1 96.56 199 MET A N 1
ATOM 1482 C CA . MET A 1 199 ? -16.703 13.773 2.496 1 96.56 199 MET A CA 1
ATOM 1483 C C . MET A 1 199 ? -17.844 14.273 3.385 1 96.56 199 MET A C 1
ATOM 1485 O O . MET A 1 199 ? -18.422 13.5 4.156 1 96.56 199 MET A O 1
ATOM 1489 N N . SER A 1 200 ? -18.125 15.547 3.262 1 96.62 200 SER A N 1
ATOM 1490 C CA . SER A 1 200 ? -19.234 16.078 4.055 1 96.62 200 SER A CA 1
ATOM 1491 C C . SER A 1 200 ? -20.547 15.398 3.68 1 96.62 200 SER A C 1
ATOM 1493 O O . SER A 1 200 ? -21.359 15.086 4.555 1 96.62 200 SER A O 1
ATOM 1495 N N . GLY A 1 201 ? -20.75 15.172 2.398 1 95.5 201 GLY A N 1
ATOM 1496 C CA . GLY A 1 201 ? -21.938 14.461 1.946 1 95.5 201 GLY A CA 1
ATOM 1497 C C . GLY A 1 201 ? -22 13.031 2.451 1 95.5 201 GLY A C 1
ATOM 1498 O O . GLY A 1 201 ? -23.062 12.562 2.885 1 95.5 201 GLY A O 1
ATOM 1499 N N . LEU A 1 202 ? -20.922 12.352 2.404 1 94.19 202 LEU A N 1
ATOM 1500 C CA . LEU A 1 202 ? -20.844 10.977 2.873 1 94.19 202 LEU A CA 1
ATOM 1501 C C . LEU A 1 202 ? -21.141 10.891 4.367 1 94.19 202 LEU A C 1
ATOM 1503 O O . LEU A 1 202 ? -21.906 10.023 4.805 1 94.19 202 LEU A O 1
ATOM 1507 N N . VAL A 1 203 ? -20.547 11.742 5.109 1 95.81 203 VAL A N 1
ATOM 1508 C CA . VAL A 1 203 ? -20.734 11.75 6.555 1 95.81 203 VAL A CA 1
ATOM 1509 C C . VAL A 1 203 ? -22.188 12.062 6.887 1 95.81 203 VAL A C 1
ATOM 1511 O O . VAL A 1 203 ? -22.766 11.477 7.809 1 95.81 203 VAL A O 1
ATOM 1514 N N . ASP A 1 204 ? -22.734 13.008 6.113 1 95.62 204 ASP A N 1
ATOM 1515 C CA . ASP A 1 204 ? -24.141 13.305 6.309 1 95.62 204 ASP A CA 1
ATOM 1516 C C . ASP A 1 204 ? -25.016 12.07 6.055 1 95.62 204 ASP A C 1
ATOM 1518 O O . ASP A 1 204 ? -25.953 11.797 6.797 1 95.62 204 ASP A O 1
ATOM 1522 N N . PHE A 1 205 ? -24.688 11.398 5.07 1 93 205 PHE A N 1
ATOM 1523 C CA . PHE A 1 205 ? -25.406 10.18 4.738 1 93 205 PHE A CA 1
ATOM 1524 C C . PHE A 1 205 ? -25.281 9.156 5.859 1 93 205 PHE A C 1
ATOM 1526 O O . PHE A 1 205 ? -26.234 8.43 6.156 1 93 205 PHE A O 1
ATOM 1533 N N . MET A 1 206 ? -24.172 9.102 6.523 1 93.94 206 MET A N 1
ATOM 1534 C CA . MET A 1 206 ? -23.875 8.109 7.555 1 93.94 206 MET A CA 1
ATOM 1535 C C . MET A 1 206 ? -24.047 8.703 8.945 1 93.94 206 MET A C 1
ATOM 1537 O O . MET A 1 206 ? -23.531 8.148 9.922 1 93.94 206 MET A O 1
ATOM 1541 N N . LYS A 1 207 ? -24.688 9.742 9.055 1 94.94 207 LYS A N 1
ATOM 1542 C CA . LYS A 1 207 ? -24.656 10.602 10.234 1 94.94 207 LYS A CA 1
ATOM 1543 C C . LYS A 1 207 ? -25.141 9.852 11.469 1 94.94 207 LYS A C 1
ATOM 1545 O O . LYS A 1 207 ? -24.75 10.172 12.594 1 94.94 207 LYS A O 1
ATOM 1550 N N . GLU A 1 208 ? -25.938 8.805 11.367 1 95.62 208 GLU A N 1
AT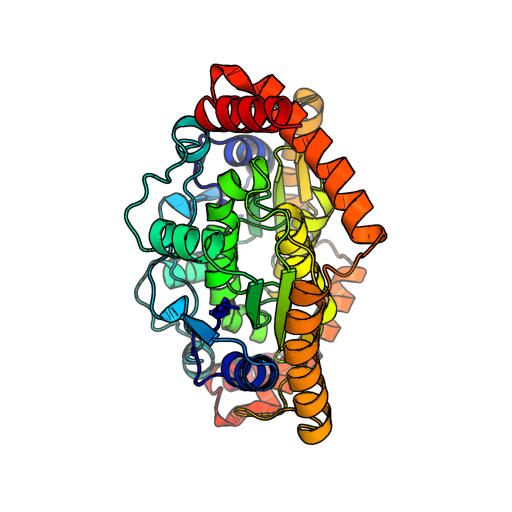OM 1551 C CA . GLU A 1 208 ? -26.469 8.055 12.508 1 95.62 208 GLU A CA 1
ATOM 1552 C C . GLU A 1 208 ? -25.406 7.137 13.094 1 95.62 208 GLU A C 1
ATOM 1554 O O . GLU A 1 208 ? -25.484 6.777 14.273 1 95.62 208 GLU A O 1
ATOM 1559 N N . PHE A 1 209 ? -24.438 6.801 12.281 1 94.44 209 PHE A N 1
ATOM 1560 C CA . PHE A 1 209 ? -23.438 5.824 12.695 1 94.44 209 PHE A CA 1
ATOM 1561 C C . PHE A 1 209 ? -22.109 6.508 13.016 1 94.44 209 PHE A C 1
ATOM 1563 O O . PHE A 1 209 ? -21.344 6.027 13.859 1 94.44 209 PHE A O 1
ATOM 1570 N N . TRP A 1 210 ? -21.828 7.582 12.273 1 96.69 210 TRP A N 1
ATOM 1571 C CA . TRP A 1 210 ? -20.547 8.266 12.406 1 96.69 210 TRP A CA 1
ATOM 1572 C C . TRP A 1 210 ? -20.703 9.562 13.203 1 96.69 210 TRP A C 1
ATOM 1574 O O . TRP A 1 210 ? -20.484 10.656 12.672 1 96.69 210 TRP A O 1
ATOM 1584 N N . LEU A 1 211 ? -20.938 9.414 14.461 1 97.75 211 LEU A N 1
ATOM 1585 C CA . LEU A 1 211 ? -21.359 10.516 15.328 1 97.75 211 LEU A CA 1
ATOM 1586 C C . LEU A 1 211 ? -20.25 11.555 15.461 1 97.75 211 LEU A C 1
ATOM 1588 O O . LEU A 1 211 ? -20.5 12.758 15.398 1 97.75 211 LEU A O 1
ATOM 1592 N N . PHE A 1 212 ? -19.062 11.117 15.68 1 98.12 212 PHE A N 1
ATOM 1593 C CA . PHE A 1 212 ? -17.953 12.047 15.836 1 98.12 212 PHE A CA 1
ATOM 1594 C C . PHE A 1 212 ? -17.766 12.883 14.57 1 98.12 212 PHE A C 1
ATOM 1596 O O . PHE A 1 212 ? -17.625 14.102 14.641 1 98.12 212 PHE A O 1
ATOM 1603 N N . GLU A 1 213 ? -17.781 12.219 13.422 1 98.06 213 GLU A N 1
ATOM 1604 C CA . GLU A 1 213 ? -17.547 12.914 12.156 1 98.06 213 GLU A CA 1
ATOM 1605 C C . GLU A 1 213 ? -18.703 13.859 11.836 1 98.06 213 GLU A C 1
ATOM 1607 O O . GLU A 1 213 ? -18.484 14.945 11.289 1 98.06 213 GLU A O 1
ATOM 1612 N N . ARG A 1 214 ? -19.906 13.391 12.156 1 97.25 214 ARG A N 1
ATOM 1613 C CA . ARG A 1 214 ? -21.062 14.266 12.008 1 97.25 214 ARG A CA 1
ATOM 1614 C C . ARG A 1 214 ? -20.875 15.562 12.789 1 97.25 214 ARG A C 1
ATOM 1616 O O . ARG A 1 214 ? -21.047 16.656 12.25 1 97.25 214 ARG A O 1
ATOM 1623 N N . ASP A 1 215 ? -20.562 15.438 14.023 1 97.75 215 ASP A N 1
ATOM 1624 C CA . ASP A 1 215 ? -20.359 16.609 14.875 1 97.75 215 ASP A CA 1
ATOM 1625 C C . ASP A 1 215 ? -19.219 17.484 14.359 1 97.75 215 ASP A C 1
ATOM 1627 O O . ASP A 1 215 ? -19.312 18.719 14.414 1 97.75 215 ASP A O 1
ATOM 1631 N N . TYR A 1 216 ? -18.219 16.828 13.867 1 96.88 216 TYR A N 1
ATOM 1632 C CA . TYR A 1 216 ? -17.078 17.547 13.312 1 96.88 216 TYR A CA 1
ATOM 1633 C C . TYR A 1 216 ? -17.5 18.469 12.172 1 96.88 216 TYR A C 1
ATOM 1635 O O . TYR A 1 216 ? -17.188 19.656 12.172 1 96.88 216 TYR A O 1
ATOM 1643 N N . TRP A 1 217 ? -18.219 17.938 11.273 1 96.5 217 TRP A N 1
ATOM 1644 C CA . TRP A 1 217 ? -18.625 18.703 10.094 1 96.5 217 TRP A CA 1
ATOM 1645 C C . TRP A 1 217 ? -19.672 19.75 10.453 1 96.5 217 TRP A C 1
ATOM 1647 O O . TRP A 1 217 ? -19.719 20.812 9.836 1 96.5 217 TRP A O 1
ATOM 1657 N N . GLN A 1 218 ? -20.516 19.484 11.406 1 95.44 218 GLN A N 1
ATOM 1658 C CA . GLN A 1 218 ? -21.5 20.453 11.859 1 95.44 218 GLN A CA 1
ATOM 1659 C C . GLN A 1 218 ? -20.812 21.672 12.477 1 95.44 218 GLN A C 1
ATOM 1661 O O . GLN A 1 218 ? -21.188 22.812 12.203 1 95.44 218 GLN A O 1
ATOM 1666 N N . LYS A 1 219 ? -19.812 21.438 13.242 1 94.38 219 LYS A N 1
ATOM 1667 C CA . LYS A 1 219 ? -19.062 22.531 13.859 1 94.38 219 LYS A CA 1
ATOM 1668 C C . LYS A 1 219 ? -18.312 23.328 12.805 1 94.38 219 LYS A C 1
ATOM 1670 O O . LYS A 1 219 ? -18.203 24.562 12.906 1 94.38 219 LYS A O 1
ATOM 1675 N N . LYS A 1 220 ? -17.844 22.672 11.836 1 91.25 220 LYS A N 1
ATOM 1676 C CA . LYS A 1 220 ? -17.078 23.328 10.773 1 91.25 220 LYS A CA 1
ATOM 1677 C C . LYS A 1 220 ? -17.984 24.219 9.922 1 91.25 220 LYS A C 1
ATOM 1679 O O . LYS A 1 220 ? -17.578 25.297 9.484 1 91.25 220 LYS A O 1
ATOM 1684 N N . THR A 1 221 ? -19.141 23.703 9.648 1 84.81 221 THR A N 1
ATOM 1685 C CA . THR A 1 221 ? -20.109 24.469 8.859 1 84.81 221 THR A CA 1
ATOM 1686 C C . THR A 1 221 ? -20.562 25.703 9.617 1 84.81 221 THR A C 1
ATOM 1688 O O . THR A 1 221 ? -20.75 26.766 9.031 1 84.81 221 THR A O 1
ATOM 1691 N N . LEU A 1 222 ? -20.688 25.531 10.859 1 79.88 222 LEU A N 1
ATOM 1692 C CA . LEU A 1 222 ? -21.125 26.656 11.688 1 79.88 222 LEU A CA 1
ATOM 1693 C C . LEU A 1 222 ? -20.031 27.688 11.828 1 79.88 222 LEU A C 1
ATOM 1695 O O . LEU A 1 222 ? -20.312 28.891 11.992 1 79.88 222 LEU A O 1
ATOM 1699 N N . ALA A 1 223 ? -18.891 27.297 11.805 1 73.81 223 ALA A N 1
ATOM 1700 C CA . ALA A 1 223 ? -17.766 28.219 11.953 1 73.81 223 ALA A CA 1
ATOM 1701 C C . ALA A 1 223 ? -17.516 29 10.672 1 73.81 223 ALA A C 1
ATOM 1703 O O . ALA A 1 223 ? -16.781 30 10.68 1 73.81 223 ALA A O 1
ATOM 1704 N N . ARG A 1 224 ? -18.125 28.766 9.625 1 64.44 224 ARG A N 1
ATOM 1705 C CA . ARG A 1 224 ? -18 29.5 8.383 1 64.44 224 ARG A CA 1
ATOM 1706 C C . ARG A 1 224 ? -19.109 30.531 8.227 1 64.44 224 ARG A C 1
ATOM 1708 O O . ARG A 1 224 ? -20.25 30.266 8.617 1 64.44 224 ARG A O 1
ATOM 1715 N N . MET B 1 1 ? -7.141 -29.625 -9.414 1 96.62 1 MET B N 1
ATOM 1716 C CA . MET B 1 1 ? -6.566 -28.297 -9.461 1 96.62 1 MET B CA 1
ATOM 1717 C C . MET B 1 1 ? -6.77 -27.562 -8.141 1 96.62 1 MET B C 1
ATOM 1719 O O . MET B 1 1 ? -7.836 -27.656 -7.527 1 96.62 1 MET B O 1
ATOM 1723 N N . LYS B 1 2 ? -5.758 -26.984 -7.535 1 98.62 2 LYS B N 1
ATOM 1724 C CA . LYS B 1 2 ? -5.816 -26.297 -6.25 1 98.62 2 LYS B CA 1
ATOM 1725 C C . LYS B 1 2 ? -5.742 -24.781 -6.438 1 98.62 2 LYS B C 1
ATOM 1727 O O . LYS B 1 2 ? -4.762 -24.266 -6.977 1 98.62 2 LYS B O 1
ATOM 1732 N N . ILE B 1 3 ? -6.785 -24.109 -5.969 1 98.88 3 ILE B N 1
ATOM 1733 C CA . ILE B 1 3 ? -6.836 -22.656 -6.031 1 98.88 3 ILE B CA 1
ATOM 1734 C C . ILE B 1 3 ? -6.707 -22.078 -4.625 1 98.88 3 ILE B C 1
ATOM 1736 O O . ILE B 1 3 ? -7.496 -22.406 -3.734 1 98.88 3 ILE B O 1
ATOM 1740 N N . LEU B 1 4 ? -5.715 -21.281 -4.418 1 98.94 4 LEU B N 1
ATOM 1741 C CA . LEU B 1 4 ? -5.484 -20.594 -3.148 1 98.94 4 LEU B CA 1
ATOM 1742 C C . LEU B 1 4 ? -5.945 -19.141 -3.217 1 98.94 4 LEU B C 1
ATOM 1744 O O . LEU B 1 4 ? -5.551 -18.406 -4.121 1 98.94 4 LEU B O 1
ATOM 1748 N N . ALA B 1 5 ? -6.836 -18.75 -2.35 1 98.94 5 ALA B N 1
ATOM 1749 C CA . ALA B 1 5 ? -7.25 -17.359 -2.275 1 98.94 5 ALA B CA 1
ATOM 1750 C C . ALA B 1 5 ? -6.605 -16.656 -1.081 1 98.94 5 ALA B C 1
ATOM 1752 O O . ALA B 1 5 ? -6.688 -17.141 0.049 1 98.94 5 ALA B O 1
ATOM 1753 N N . ILE B 1 6 ? -5.914 -15.594 -1.356 1 98.94 6 ILE B N 1
ATOM 1754 C CA . ILE B 1 6 ? -5.395 -14.711 -0.316 1 98.94 6 ILE B CA 1
ATOM 1755 C C . ILE B 1 6 ? -6.363 -13.555 -0.092 1 98.94 6 ILE B C 1
ATOM 1757 O O . ILE B 1 6 ? -6.543 -12.711 -0.973 1 98.94 6 ILE B O 1
ATOM 1761 N N . LEU B 1 7 ? -7.023 -13.555 1.039 1 98.88 7 LEU B N 1
ATOM 1762 C CA . LEU B 1 7 ? -8.008 -12.539 1.382 1 98.88 7 LEU B CA 1
ATOM 1763 C C . LEU B 1 7 ? -7.426 -11.523 2.359 1 98.88 7 LEU B C 1
ATOM 1765 O O . LEU B 1 7 ? -7.074 -11.867 3.488 1 98.88 7 LEU B O 1
ATOM 1769 N N . ALA B 1 8 ? -7.379 -10.258 1.891 1 98.75 8 ALA B N 1
ATOM 1770 C CA . ALA B 1 8 ? -6.73 -9.227 2.695 1 98.75 8 ALA B CA 1
ATOM 1771 C C . ALA B 1 8 ? -7.758 -8.266 3.285 1 98.75 8 ALA B C 1
ATOM 1773 O O . ALA B 1 8 ? -7.422 -7.133 3.641 1 98.75 8 ALA B O 1
ATOM 1774 N N . SER B 1 9 ? -8.961 -8.664 3.357 1 97.25 9 SER B N 1
ATOM 1775 C CA . SER B 1 9 ? -9.961 -7.883 4.082 1 97.25 9 SER B CA 1
ATOM 1776 C C . SER B 1 9 ? -9.781 -8.016 5.59 1 97.25 9 SER B C 1
ATOM 1778 O O . SER B 1 9 ? -9.703 -9.125 6.117 1 97.25 9 SER B O 1
ATOM 1780 N N . PRO B 1 10 ? -9.734 -6.895 6.297 1 95.69 10 PRO B N 1
ATOM 1781 C CA . PRO B 1 10 ? -9.664 -7 7.758 1 95.69 10 PRO B CA 1
ATOM 1782 C C . PRO B 1 10 ? -10.859 -7.73 8.359 1 95.69 10 PRO B C 1
ATOM 1784 O O . PRO B 1 10 ? -10.766 -8.289 9.453 1 95.69 10 PRO B O 1
ATOM 1787 N N . ARG B 1 11 ? -11.992 -7.723 7.648 1 92.62 11 ARG B N 1
ATOM 1788 C CA . ARG B 1 11 ? -13.203 -8.359 8.148 1 92.62 11 ARG B CA 1
ATOM 1789 C C . ARG B 1 11 ? -13.312 -9.805 7.676 1 92.62 11 ARG B C 1
ATOM 1791 O O . ARG B 1 11 ? -14.32 -10.469 7.914 1 92.62 11 ARG B O 1
ATOM 1798 N N . GLY B 1 12 ? -12.297 -10.219 7 1 92 12 GLY B N 1
ATOM 1799 C CA . GLY B 1 12 ? -12.273 -11.594 6.52 1 92 12 GLY B CA 1
ATOM 1800 C C . GLY B 1 12 ? -13.438 -11.93 5.605 1 92 12 GLY B C 1
ATOM 1801 O O . GLY B 1 12 ? -13.836 -11.109 4.773 1 92 12 GLY B O 1
ATOM 1802 N N . THR B 1 13 ? -13.945 -13.109 5.797 1 89.75 13 THR B N 1
ATOM 1803 C CA . THR B 1 13 ? -14.984 -13.617 4.914 1 89.75 13 THR B CA 1
ATOM 1804 C C . THR B 1 13 ? -16.344 -12.984 5.254 1 89.75 13 THR B C 1
ATOM 1806 O O . THR B 1 13 ? -17.297 -13.125 4.5 1 89.75 13 THR B O 1
ATOM 1809 N N . ARG B 1 14 ? -16.406 -12.195 6.285 1 88.94 14 ARG B N 1
ATOM 1810 C CA . ARG B 1 14 ? -17.656 -11.562 6.695 1 88.94 14 ARG B CA 1
ATOM 1811 C C . ARG B 1 14 ? -17.828 -10.211 6.012 1 88.94 14 ARG B C 1
ATOM 1813 O O . ARG B 1 14 ? -18.922 -9.633 6.031 1 88.94 14 ARG B O 1
ATOM 1820 N N . GLY B 1 15 ? -16.703 -9.766 5.406 1 92.38 15 GLY B N 1
ATOM 1821 C CA . GLY B 1 15 ? -16.766 -8.469 4.746 1 92.38 15 GLY B CA 1
ATOM 1822 C C . GLY B 1 15 ? -17.266 -8.555 3.314 1 92.38 15 GLY B C 1
ATOM 1823 O O . GLY B 1 15 ? -17.531 -9.641 2.807 1 92.38 15 GLY B O 1
ATOM 1824 N N . ASN B 1 16 ? -17.391 -7.395 2.688 1 95.31 16 ASN B N 1
ATOM 1825 C CA . ASN B 1 16 ? -17.844 -7.305 1.305 1 95.31 16 ASN B CA 1
ATOM 1826 C C . ASN B 1 16 ? -16.891 -7.992 0.346 1 95.31 16 ASN B C 1
ATOM 1828 O O . ASN B 1 16 ? -17.312 -8.672 -0.591 1 95.31 16 ASN B O 1
ATOM 1832 N N . THR B 1 17 ? -15.609 -7.852 0.616 1 97.25 17 THR B N 1
ATOM 1833 C CA . THR B 1 17 ? -14.602 -8.469 -0.242 1 97.25 17 THR B CA 1
ATOM 1834 C C . THR B 1 17 ? -14.695 -9.992 -0.168 1 97.25 17 THR B C 1
ATOM 1836 O O . THR B 1 17 ? -14.602 -10.68 -1.189 1 97.25 17 THR B O 1
ATOM 1839 N N . GLY B 1 18 ? -14.867 -10.5 1.088 1 96.88 18 GLY B N 1
ATOM 1840 C CA . GLY B 1 18 ? -15.062 -11.93 1.256 1 96.88 18 GLY B CA 1
ATOM 1841 C C . GLY B 1 18 ? -16.266 -12.469 0.504 1 96.88 18 GLY B C 1
ATOM 1842 O O . GLY B 1 18 ? -16.203 -13.539 -0.1 1 96.88 18 GLY B O 1
ATOM 1843 N N . ARG B 1 19 ? -17.312 -11.711 0.51 1 96.19 19 ARG B N 1
ATOM 1844 C CA . ARG B 1 19 ? -18.547 -12.133 -0.161 1 96.19 19 ARG B CA 1
ATOM 1845 C C . ARG B 1 19 ? -18.328 -12.227 -1.669 1 96.19 19 ARG B C 1
ATOM 1847 O O . ARG B 1 19 ? -18.75 -13.203 -2.295 1 96.19 19 ARG B O 1
ATOM 1854 N N . LEU B 1 20 ? -17.719 -11.211 -2.215 1 97.75 20 LEU B N 1
ATOM 1855 C CA . LEU B 1 20 ? -17.469 -11.219 -3.652 1 97.75 20 LEU B CA 1
ATOM 1856 C C . LEU B 1 20 ? -16.484 -12.328 -4.027 1 97.75 20 LEU B C 1
ATOM 1858 O O . LEU B 1 20 ? -16.656 -13.008 -5.039 1 97.75 20 LEU B O 1
ATOM 1862 N N . LEU B 1 21 ? -15.492 -12.523 -3.217 1 98.62 21 LEU B N 1
ATOM 1863 C CA . LEU B 1 21 ? -14.531 -13.602 -3.41 1 98.62 21 LEU B CA 1
ATOM 1864 C C . LEU B 1 21 ? -15.234 -14.961 -3.42 1 98.62 21 LEU B C 1
ATOM 1866 O O . LEU B 1 21 ? -14.906 -15.828 -4.227 1 98.62 21 LEU B O 1
ATOM 1870 N N . ASP B 1 22 ? -16.188 -15.102 -2.545 1 98.19 22 ASP B N 1
ATOM 1871 C CA . ASP B 1 22 ? -16.922 -16.359 -2.445 1 98.19 22 ASP B CA 1
ATOM 1872 C C . ASP B 1 22 ? -17.594 -16.719 -3.771 1 98.19 22 ASP B C 1
ATOM 1874 O O . ASP B 1 22 ? -17.656 -17.891 -4.145 1 98.19 22 ASP B O 1
ATOM 1878 N N . GLU B 1 23 ? -18.062 -15.727 -4.461 1 98.38 23 GLU B N 1
ATOM 1879 C CA . GLU B 1 23 ? -18.688 -15.953 -5.758 1 98.38 23 GLU B CA 1
ATOM 1880 C C . GLU B 1 23 ? -17.656 -16.406 -6.793 1 98.38 23 GLU B C 1
ATOM 1882 O O . GLU B 1 23 ? -17.953 -17.281 -7.621 1 98.38 23 GLU B O 1
ATOM 1887 N N . VAL B 1 24 ? -16.484 -15.82 -6.797 1 98.94 24 VAL B N 1
ATOM 1888 C CA . VAL B 1 24 ? -15.406 -16.25 -7.688 1 98.94 24 VAL B CA 1
ATOM 1889 C C . VAL B 1 24 ? -15.023 -17.688 -7.383 1 98.94 24 VAL B C 1
ATOM 1891 O O . VAL B 1 24 ? -14.891 -18.516 -8.297 1 98.94 24 VAL B O 1
ATOM 1894 N N . LEU B 1 25 ? -14.922 -18 -6.082 1 98.88 25 LEU B N 1
ATOM 1895 C CA . LEU B 1 25 ? -14.539 -19.344 -5.656 1 98.88 25 LEU B CA 1
ATOM 1896 C C . LEU B 1 25 ? -15.625 -20.344 -6.016 1 98.88 25 LEU B C 1
ATOM 1898 O O . LEU B 1 25 ? -15.32 -21.5 -6.336 1 98.88 25 LEU B O 1
ATOM 1902 N N . ALA B 1 26 ? -16.875 -19.938 -5.906 1 98.81 26 ALA B N 1
ATOM 1903 C CA . ALA B 1 26 ? -17.969 -20.812 -6.328 1 98.81 26 ALA B CA 1
ATOM 1904 C C . ALA B 1 26 ? -17.812 -21.219 -7.789 1 98.81 26 ALA B C 1
ATOM 1906 O O . ALA B 1 26 ? -17.984 -22.391 -8.133 1 98.81 26 ALA B O 1
ATOM 1907 N N . GLY B 1 27 ? -17.469 -20.219 -8.625 1 98.88 27 GLY B N 1
ATOM 1908 C CA . GLY B 1 27 ? -17.203 -20.531 -10.023 1 98.88 27 GLY B CA 1
ATOM 1909 C C . GLY B 1 27 ? -16.047 -21.5 -10.211 1 98.88 27 GLY B C 1
ATOM 1910 O O . GLY B 1 27 ? -16.125 -22.422 -11.031 1 98.88 27 GLY B O 1
ATOM 1911 N N . ALA B 1 28 ? -15.023 -21.328 -9.461 1 98.94 28 ALA B N 1
ATOM 1912 C CA . ALA B 1 28 ? -13.875 -22.219 -9.539 1 98.94 28 ALA B CA 1
ATOM 1913 C C . ALA B 1 28 ? -14.25 -23.641 -9.117 1 98.94 28 ALA B C 1
ATOM 1915 O O . ALA B 1 28 ? -13.859 -24.609 -9.758 1 98.94 28 ALA B O 1
ATOM 1916 N N . ARG B 1 29 ? -15.008 -23.719 -8.039 1 98.81 29 ARG B N 1
ATOM 1917 C CA . ARG B 1 29 ? -15.438 -25.031 -7.559 1 98.81 29 ARG B CA 1
ATOM 1918 C C . ARG B 1 29 ? -16.344 -25.719 -8.586 1 98.81 29 ARG B C 1
ATOM 1920 O O . ARG B 1 29 ? -16.234 -26.922 -8.781 1 98.81 29 ARG B O 1
ATOM 1927 N N . GLU B 1 30 ? -17.188 -24.969 -9.188 1 98.62 30 GLU B N 1
ATOM 1928 C CA . GLU B 1 30 ? -18.031 -25.5 -10.242 1 98.62 30 GLU B CA 1
ATOM 1929 C C . GLU B 1 30 ? -17.203 -26.109 -11.375 1 98.62 30 GLU B C 1
ATOM 1931 O O . GLU B 1 30 ? -17.625 -27.078 -12.008 1 98.62 30 GLU B O 1
ATOM 1936 N N . ALA B 1 31 ? -16.062 -25.531 -11.57 1 98.5 31 ALA B N 1
ATOM 1937 C CA . ALA B 1 31 ? -15.172 -26 -12.625 1 98.5 31 ALA B CA 1
ATOM 1938 C C . ALA B 1 31 ? -14.305 -27.156 -12.141 1 98.5 31 ALA B C 1
ATOM 1940 O O . ALA B 1 31 ? -13.422 -27.625 -12.867 1 98.5 31 ALA B O 1
ATOM 1941 N N . GLY B 1 32 ? -14.453 -27.578 -10.875 1 98.06 32 GLY B N 1
ATOM 1942 C CA . GLY B 1 32 ? -13.82 -28.781 -10.375 1 98.06 32 GLY B CA 1
ATOM 1943 C C . GLY B 1 32 ? -12.609 -28.516 -9.508 1 98.06 32 GLY B C 1
ATOM 1944 O O . GLY B 1 32 ? -11.883 -29.438 -9.141 1 98.06 32 GLY B O 1
ATOM 1945 N N . ALA B 1 33 ? -12.375 -27.266 -9.125 1 98.69 33 ALA B N 1
ATOM 1946 C CA . ALA B 1 33 ? -11.188 -26.922 -8.352 1 98.69 33 ALA B CA 1
ATOM 1947 C C . ALA B 1 33 ? -11.43 -27.125 -6.859 1 98.69 33 ALA B C 1
ATOM 1949 O O . ALA B 1 33 ? -12.547 -26.953 -6.371 1 98.69 33 ALA B O 1
ATOM 1950 N N . GLU B 1 34 ? -10.406 -27.578 -6.137 1 98.75 34 GLU B N 1
ATOM 1951 C CA . GLU B 1 34 ? -10.336 -27.438 -4.684 1 98.75 34 GLU B CA 1
ATOM 1952 C C . GLU B 1 34 ? -9.867 -26.031 -4.289 1 98.75 34 GLU B C 1
ATOM 1954 O O . GLU B 1 34 ? -8.906 -25.516 -4.863 1 98.75 34 GLU B O 1
ATOM 1959 N N . THR B 1 35 ? -10.57 -25.469 -3.367 1 98.81 35 THR B N 1
ATOM 1960 C CA . THR B 1 35 ? -10.242 -24.094 -3.021 1 98.81 35 THR B CA 1
ATOM 1961 C C . THR B 1 35 ? -9.852 -23.984 -1.552 1 98.81 35 THR B C 1
ATOM 1963 O O . THR B 1 35 ? -10.328 -24.75 -0.716 1 98.81 35 THR B O 1
ATOM 1966 N N . GLU B 1 36 ? -8.945 -23.125 -1.25 1 98.75 36 GLU B N 1
ATOM 1967 C CA . GLU B 1 36 ? -8.523 -22.734 0.093 1 98.75 36 GLU B CA 1
ATOM 1968 C C . GLU B 1 36 ? -8.43 -21.219 0.234 1 98.75 36 GLU B C 1
ATOM 1970 O O . GLU B 1 36 ? -7.949 -20.547 -0.67 1 98.75 36 GLU B O 1
ATOM 1975 N N . VAL B 1 37 ? -8.938 -20.75 1.363 1 98.75 37 VAL B N 1
ATOM 1976 C CA . VAL B 1 37 ? -8.859 -19.312 1.629 1 98.75 37 VAL B CA 1
ATOM 1977 C C . VAL B 1 37 ? -7.926 -19.062 2.809 1 98.75 37 VAL B C 1
ATOM 1979 O O . VAL B 1 37 ? -8.086 -19.656 3.877 1 98.75 37 VAL B O 1
ATOM 1982 N N . LEU B 1 38 ? -6.934 -18.281 2.582 1 98.69 38 LEU B N 1
ATOM 1983 C CA . LEU B 1 38 ? -6.098 -17.734 3.645 1 98.69 38 LEU B CA 1
ATOM 1984 C C . LEU B 1 38 ? -6.445 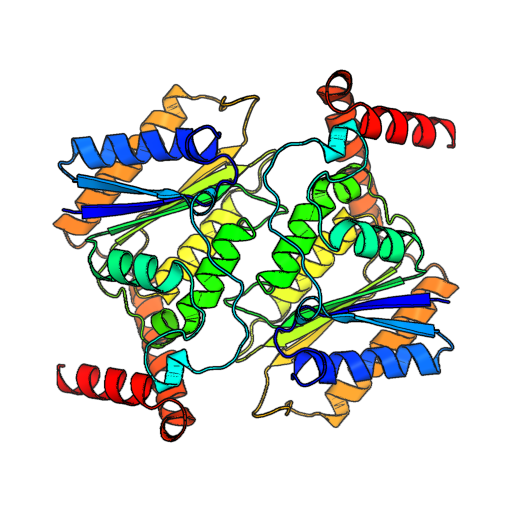-16.266 3.908 1 98.69 38 LEU B C 1
ATOM 1986 O O . LEU B 1 38 ? -6.199 -15.406 3.062 1 98.69 38 LEU B O 1
ATOM 1990 N N . SER B 1 39 ? -7.039 -16.031 5.039 1 98.5 39 SER B N 1
ATOM 1991 C CA . SER B 1 39 ? -7.328 -14.664 5.434 1 98.5 39 SER B CA 1
ATOM 1992 C C . SER B 1 39 ? -6.148 -14.039 6.176 1 98.5 39 SER B C 1
ATOM 1994 O O . SER B 1 39 ? -5.75 -14.531 7.234 1 98.5 39 SER B O 1
ATOM 1996 N N . LEU B 1 40 ? -5.66 -12.953 5.637 1 98.5 40 LEU B N 1
ATOM 1997 C CA . LEU B 1 40 ? -4.496 -12.328 6.25 1 98.5 40 LEU B CA 1
ATOM 1998 C C . LEU B 1 40 ? -4.859 -11.719 7.602 1 98.5 40 LEU B C 1
ATOM 2000 O O . LEU B 1 40 ? -3.984 -11.492 8.438 1 98.5 40 LEU B O 1
ATOM 2004 N N . SER B 1 41 ? -6.152 -11.422 7.801 1 96.44 41 SER B N 1
ATOM 2005 C CA . SER B 1 41 ? -6.598 -10.883 9.086 1 96.44 41 SER B CA 1
ATOM 2006 C C . SER B 1 41 ? -6.496 -11.938 10.18 1 96.44 41 SER B C 1
ATOM 2008 O O . SER B 1 41 ? -6.484 -11.602 11.367 1 96.44 41 SER B O 1
ATOM 2010 N N . ALA B 1 42 ? -6.441 -13.219 9.797 1 97.06 42 ALA B N 1
ATOM 2011 C CA . ALA B 1 42 ? -6.359 -14.312 10.758 1 97.06 42 ALA B CA 1
ATOM 2012 C C . ALA B 1 42 ? -4.926 -14.82 10.891 1 97.06 42 ALA B C 1
ATOM 2014 O O . ALA B 1 42 ? -4.66 -15.766 11.641 1 97.06 42 ALA B O 1
ATOM 2015 N N . LEU B 1 43 ? -3.975 -14.25 10.148 1 98 43 LEU B N 1
ATOM 2016 C CA . LEU B 1 43 ? -2.564 -14.625 10.133 1 98 43 LEU B CA 1
ATOM 2017 C C . LEU B 1 43 ? -1.684 -13.438 10.523 1 98 43 LEU B C 1
ATOM 2019 O O . LEU B 1 43 ? -2.164 -12.312 10.625 1 98 43 LEU B O 1
ATOM 2023 N N . LYS B 1 44 ? -0.507 -13.742 10.867 1 97.38 44 LYS B N 1
ATOM 2024 C CA . LYS B 1 44 ? 0.467 -12.703 11.18 1 97.38 44 LYS B CA 1
ATOM 2025 C C . LYS B 1 44 ? 1.512 -12.578 10.078 1 97.38 44 LYS B C 1
ATOM 2027 O O . LYS B 1 44 ? 2.301 -13.492 9.852 1 97.38 44 LYS B O 1
ATOM 2032 N N . VAL B 1 45 ? 1.462 -11.461 9.391 1 98.44 45 VAL B N 1
ATOM 2033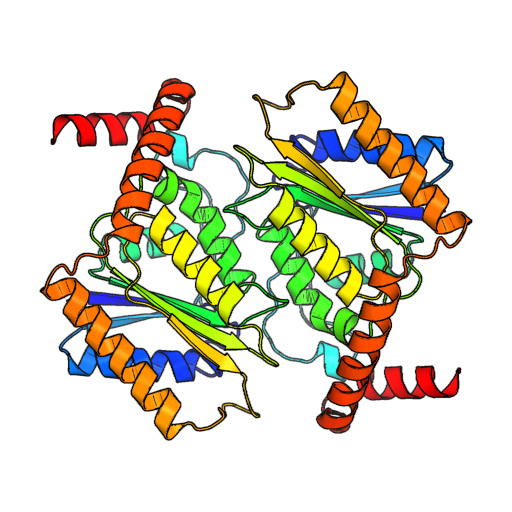 C CA . VAL B 1 45 ? 2.48 -11.102 8.414 1 98.44 45 VAL B CA 1
ATOM 2034 C C . VAL B 1 45 ? 3.043 -9.719 8.727 1 98.44 45 VAL B C 1
ATOM 2036 O O . VAL B 1 45 ? 2.381 -8.703 8.5 1 98.44 45 VAL B O 1
ATOM 2039 N N . GLN B 1 46 ? 4.223 -9.703 9.25 1 97.88 46 GLN B N 1
ATOM 2040 C CA . GLN B 1 46 ? 4.867 -8.445 9.625 1 97.88 46 GLN B CA 1
ATOM 2041 C C . GLN B 1 46 ? 5.445 -7.742 8.398 1 97.88 46 GLN B C 1
ATOM 2043 O O . GLN B 1 46 ? 5.742 -8.383 7.387 1 97.88 46 GLN B O 1
ATOM 2048 N N . PRO B 1 47 ? 5.539 -6.395 8.469 1 98.06 47 PRO B N 1
ATOM 2049 C CA . PRO B 1 47 ? 6.168 -5.684 7.355 1 98.06 47 PRO B CA 1
ATOM 2050 C C . PRO B 1 47 ? 7.617 -6.105 7.129 1 98.06 47 PRO B C 1
ATOM 2052 O O . PRO B 1 47 ? 8.312 -6.465 8.078 1 98.06 47 PRO B O 1
ATOM 2055 N N . CYS B 1 48 ? 8.023 -6.043 5.887 1 98.06 48 CYS B N 1
ATOM 2056 C CA . CYS B 1 48 ? 9.422 -6.289 5.539 1 98.06 48 CYS B CA 1
ATOM 2057 C C . CYS B 1 48 ? 10.344 -5.309 6.254 1 98.06 48 CYS B C 1
ATOM 2059 O O . CYS B 1 48 ? 10.023 -4.121 6.363 1 98.06 48 CYS B O 1
ATOM 2061 N N . VAL B 1 49 ? 11.547 -5.82 6.648 1 97.06 49 VAL B N 1
ATOM 2062 C CA . VAL B 1 49 ? 12.453 -4.957 7.395 1 97.06 49 VAL B CA 1
ATOM 2063 C C . VAL B 1 49 ? 13.672 -4.621 6.535 1 97.06 49 VAL B C 1
ATOM 2065 O O . VAL B 1 49 ? 14.633 -4.023 7.02 1 97.06 49 VAL B O 1
ATOM 2068 N N . GLY B 1 50 ? 13.641 -5.047 5.293 1 94.88 50 GLY B N 1
ATOM 2069 C CA . GLY B 1 50 ? 14.664 -4.672 4.328 1 94.88 50 GLY B CA 1
ATOM 2070 C C . GLY B 1 50 ? 16.031 -5.254 4.648 1 94.88 50 GLY B C 1
ATOM 2071 O O . GLY B 1 50 ? 17.062 -4.633 4.371 1 94.88 50 GLY B O 1
ATOM 2072 N N . CYS B 1 51 ? 16.094 -6.5 5.195 1 94.81 51 CYS B N 1
ATOM 2073 C CA . CYS B 1 51 ? 17.359 -7.055 5.66 1 94.81 51 CYS B CA 1
ATOM 2074 C C . CYS B 1 51 ? 18.062 -7.812 4.543 1 94.81 51 CYS B C 1
ATOM 2076 O O . CYS B 1 51 ? 19.234 -8.172 4.68 1 94.81 51 CYS B O 1
ATOM 2078 N N . ASP B 1 52 ? 17.375 -8.203 3.486 1 92.94 52 ASP B N 1
ATOM 2079 C CA . ASP B 1 52 ? 17.891 -8.82 2.271 1 92.94 52 ASP B CA 1
ATOM 2080 C C . ASP B 1 52 ? 18.297 -10.273 2.523 1 92.94 52 ASP B C 1
ATOM 2082 O O . ASP B 1 52 ? 18.938 -10.906 1.676 1 92.94 52 ASP B O 1
ATOM 2086 N N . ASN B 1 53 ? 17.984 -10.797 3.676 1 96.56 53 ASN B N 1
ATOM 2087 C CA . ASN B 1 53 ? 18.344 -12.172 3.98 1 96.56 53 ASN B CA 1
ATOM 2088 C C . ASN B 1 53 ? 17.688 -13.156 3.023 1 96.56 53 ASN B C 1
ATOM 2090 O O . ASN B 1 53 ? 18.266 -14.18 2.666 1 96.56 53 ASN B O 1
ATOM 2094 N N . CYS B 1 54 ? 16.5 -12.859 2.643 1 96.75 54 CYS B N 1
ATOM 2095 C CA . CYS B 1 54 ? 15.742 -13.75 1.767 1 96.75 54 CYS B CA 1
ATOM 2096 C C . CYS B 1 54 ? 16.453 -13.922 0.425 1 96.75 54 CYS B C 1
ATOM 2098 O O . CYS B 1 54 ? 16.328 -14.961 -0.22 1 96.75 54 CYS B O 1
ATOM 2100 N N . HIS B 1 55 ? 17.203 -12.891 0.007 1 97.06 55 HIS B N 1
ATOM 2101 C CA . HIS B 1 55 ? 17.938 -12.977 -1.246 1 97.06 55 HIS B CA 1
ATOM 2102 C C . HIS B 1 55 ? 19.141 -13.914 -1.116 1 97.06 55 HIS B C 1
ATOM 2104 O O . HIS B 1 55 ? 19.547 -14.539 -2.094 1 97.06 55 HIS B O 1
ATOM 2110 N N . LYS B 1 56 ? 19.656 -13.961 0.071 1 97.31 56 LYS B N 1
ATOM 2111 C CA . LYS B 1 56 ? 20.859 -14.742 0.349 1 97.31 56 LYS B CA 1
ATOM 2112 C C . LYS B 1 56 ? 20.5 -16.203 0.637 1 97.31 56 LYS B C 1
ATOM 2114 O O . LYS B 1 56 ? 21.203 -17.109 0.199 1 97.31 56 LYS B O 1
ATOM 2119 N N . THR B 1 57 ? 19.391 -16.453 1.269 1 97.75 57 THR B N 1
ATOM 2120 C CA . THR B 1 57 ? 19.141 -17.797 1.811 1 97.75 57 THR B CA 1
ATOM 2121 C C . THR B 1 57 ? 17.891 -18.406 1.186 1 97.75 57 THR B C 1
ATOM 2123 O O . THR B 1 57 ? 17.672 -19.609 1.288 1 97.75 57 THR B O 1
ATOM 2126 N N . GLY B 1 58 ? 17.031 -17.609 0.711 1 97.56 58 GLY B N 1
ATOM 2127 C CA . GLY B 1 58 ? 15.781 -18.078 0.161 1 97.56 58 GLY B CA 1
ATOM 2128 C C . GLY B 1 58 ? 14.672 -18.156 1.19 1 97.56 58 GLY B C 1
ATOM 2129 O O . GLY B 1 58 ? 13.539 -18.531 0.864 1 97.56 58 GLY B O 1
ATOM 2130 N N . ILE B 1 59 ? 15.023 -17.766 2.396 1 97.75 59 ILE B N 1
ATOM 2131 C CA . ILE B 1 59 ? 14.062 -17.844 3.486 1 97.75 59 ILE B CA 1
ATOM 2132 C C . ILE B 1 59 ? 14.023 -16.516 4.246 1 97.75 59 ILE B C 1
ATOM 2134 O O . ILE B 1 59 ? 15.07 -15.93 4.52 1 97.75 59 ILE B O 1
ATOM 2138 N N . CYS B 1 60 ? 12.82 -16 4.453 1 97.88 60 CYS B N 1
ATOM 2139 C CA . CYS B 1 60 ? 12.688 -14.805 5.273 1 97.88 60 CYS B CA 1
ATOM 2140 C C . CYS B 1 60 ? 12.945 -15.125 6.742 1 97.88 60 CYS B C 1
ATOM 2142 O O . CYS B 1 60 ? 12.383 -16.078 7.285 1 97.88 60 CYS B O 1
ATOM 2144 N N . PRO B 1 61 ? 13.766 -14.391 7.422 1 97.25 61 PRO B N 1
ATOM 2145 C CA . PRO B 1 61 ? 14.133 -14.711 8.805 1 97.25 61 PRO B CA 1
ATOM 2146 C C . PRO B 1 61 ? 13.07 -14.273 9.812 1 97.25 61 PRO B C 1
ATOM 2148 O O . PRO B 1 61 ? 13.141 -14.641 10.984 1 97.25 61 PRO B O 1
ATOM 2151 N N . ILE B 1 62 ? 12.102 -13.414 9.383 1 97.69 62 ILE B N 1
ATOM 2152 C CA . ILE B 1 62 ? 11.055 -12.961 10.289 1 97.69 62 ILE B CA 1
ATOM 2153 C C . ILE B 1 62 ? 10.164 -14.141 10.672 1 97.69 62 ILE B C 1
ATOM 2155 O O . ILE B 1 62 ? 9.648 -14.844 9.797 1 97.69 62 ILE B O 1
ATOM 2159 N N . ASN B 1 63 ? 10.062 -14.406 11.906 1 97.69 63 ASN B N 1
ATOM 2160 C CA . ASN B 1 63 ? 9.258 -15.523 12.391 1 97.69 63 ASN B CA 1
ATOM 2161 C C . ASN B 1 63 ? 7.773 -15.172 12.445 1 97.69 63 ASN B C 1
ATOM 2163 O O . ASN B 1 63 ? 7.301 -14.633 13.453 1 97.69 63 ASN B O 1
ATOM 2167 N N . ASP B 1 64 ? 7.016 -15.453 11.469 1 98.38 64 ASP B N 1
ATOM 2168 C CA . ASP B 1 64 ? 5.57 -15.281 11.375 1 98.38 64 ASP B CA 1
ATOM 2169 C C . ASP B 1 64 ? 4.973 -16.234 10.344 1 98.38 64 ASP B C 1
ATOM 2171 O O . ASP B 1 64 ? 5.52 -17.312 10.094 1 98.38 64 ASP B O 1
ATOM 2175 N N . ASP B 1 65 ? 3.84 -15.938 9.734 1 98.81 65 ASP B N 1
ATOM 2176 C CA . ASP B 1 65 ? 3.117 -16.906 8.914 1 98.81 65 ASP B CA 1
ATOM 2177 C C . ASP B 1 65 ? 3.52 -16.797 7.449 1 98.81 65 ASP B C 1
ATOM 2179 O O . ASP B 1 65 ? 3.02 -17.531 6.602 1 98.81 65 ASP B O 1
ATOM 2183 N N . TYR B 1 66 ? 4.438 -15.867 7.105 1 98.75 66 TYR B N 1
ATOM 2184 C CA . TYR B 1 66 ? 4.762 -15.586 5.715 1 98.75 66 TYR B CA 1
ATOM 2185 C C . TYR B 1 66 ? 5.273 -16.844 5.012 1 98.75 66 TYR B C 1
ATOM 2187 O O . TYR B 1 66 ? 4.824 -17.172 3.908 1 98.75 66 TYR B O 1
ATOM 2195 N N . GLU B 1 67 ? 6.234 -17.516 5.621 1 98.75 67 GLU B N 1
ATOM 2196 C CA . GLU B 1 67 ? 6.84 -18.656 4.945 1 98.75 67 GLU B CA 1
ATOM 2197 C C . GLU B 1 67 ? 5.809 -19.75 4.66 1 98.75 67 GLU B C 1
ATOM 2199 O O . GLU B 1 67 ? 5.891 -20.438 3.645 1 98.75 67 GLU B O 1
ATOM 2204 N N . GLY B 1 68 ? 4.852 -19.906 5.59 1 98.81 68 GLY B N 1
ATOM 2205 C CA . GLY B 1 68 ? 3.756 -20.828 5.324 1 98.81 68 GLY B CA 1
ATOM 2206 C C . GLY B 1 68 ? 2.908 -20.422 4.137 1 98.81 68 GLY B C 1
ATOM 2207 O O . GLY B 1 68 ? 2.523 -21.266 3.324 1 98.81 68 GLY B O 1
ATOM 2208 N N . ILE B 1 69 ? 2.592 -19.141 4.023 1 98.88 69 ILE B N 1
ATOM 2209 C CA . ILE B 1 69 ? 1.839 -18.625 2.889 1 98.88 69 ILE B CA 1
ATOM 2210 C C . ILE B 1 69 ? 2.625 -18.844 1.599 1 98.88 69 ILE B C 1
ATOM 2212 O O . ILE B 1 69 ? 2.07 -19.312 0.599 1 98.88 69 ILE B O 1
ATOM 2216 N N . LYS B 1 70 ? 3.924 -18.516 1.63 1 98.81 70 LYS B N 1
ATOM 2217 C CA . LYS B 1 70 ? 4.824 -18.719 0.499 1 98.81 70 LYS B CA 1
ATOM 2218 C C . LYS B 1 70 ? 4.789 -20.156 0.015 1 98.81 70 LYS B C 1
ATOM 2220 O O . LYS B 1 70 ? 4.66 -20.422 -1.184 1 98.81 70 LYS B O 1
ATOM 2225 N N . GLU B 1 71 ? 4.855 -21.078 0.908 1 98.69 71 GLU B N 1
ATOM 2226 C CA . GLU B 1 71 ? 4.82 -22.5 0.567 1 98.69 71 GLU B CA 1
ATOM 2227 C C . GLU B 1 71 ? 3.516 -22.875 -0.132 1 98.69 71 GLU B C 1
ATOM 2229 O O . GLU B 1 71 ? 3.52 -23.625 -1.111 1 98.69 71 GLU B O 1
ATOM 2234 N N . LYS B 1 72 ? 2.432 -22.391 0.388 1 98.88 72 LYS B N 1
ATOM 2235 C CA . LYS B 1 72 ? 1.131 -22.688 -0.21 1 98.88 72 LYS B CA 1
ATOM 2236 C C . LYS B 1 72 ? 1.017 -22.062 -1.602 1 98.88 72 LYS B C 1
ATOM 2238 O O . LYS B 1 72 ? 0.439 -22.672 -2.508 1 98.88 72 LYS B O 1
ATOM 2243 N N . LEU B 1 73 ? 1.544 -20.875 -1.774 1 98.88 73 LEU B N 1
ATOM 2244 C CA . LEU B 1 73 ? 1.552 -20.219 -3.082 1 98.88 73 LEU B CA 1
ATOM 2245 C C . LEU B 1 73 ? 2.357 -21.031 -4.086 1 98.88 73 LEU B C 1
ATOM 2247 O O . LEU B 1 73 ? 1.949 -21.188 -5.242 1 98.88 73 LEU B O 1
ATOM 2251 N N . LEU B 1 74 ? 3.492 -21.547 -3.635 1 98.69 74 LEU B N 1
ATOM 2252 C CA . LEU B 1 74 ? 4.352 -22.344 -4.508 1 98.69 74 LEU B CA 1
ATOM 2253 C C . LEU B 1 74 ? 3.691 -23.656 -4.871 1 98.69 74 LEU B C 1
ATOM 2255 O O . LEU B 1 74 ? 3.916 -24.203 -5.961 1 98.69 74 LEU B O 1
ATOM 2259 N N . ALA B 1 75 ? 2.807 -24.125 -4.031 1 98.62 75 ALA B N 1
ATOM 2260 C CA . ALA B 1 75 ? 2.25 -25.469 -4.199 1 98.62 75 ALA B CA 1
ATOM 2261 C C . ALA B 1 75 ? 0.936 -25.422 -4.973 1 98.62 75 ALA B C 1
ATOM 2263 O O . ALA B 1 75 ? 0.502 -26.438 -5.527 1 98.62 75 ALA B O 1
ATOM 2264 N N . CYS B 1 76 ? 0.229 -24.312 -4.996 1 98.75 76 CYS B N 1
ATOM 2265 C CA . CYS B 1 76 ? -1.083 -24.234 -5.629 1 98.75 76 CYS B CA 1
ATOM 2266 C C . CYS B 1 76 ? -0.958 -24.234 -7.145 1 98.75 76 CYS B C 1
ATOM 2268 O O . CYS B 1 76 ? 0.143 -24.094 -7.684 1 98.75 76 CYS B O 1
ATOM 2270 N N . ASP B 1 77 ? -2.082 -24.484 -7.812 1 98.69 77 ASP B N 1
ATOM 2271 C CA . ASP B 1 77 ? -2.105 -24.438 -9.273 1 98.69 77 ASP B CA 1
ATOM 2272 C C . ASP B 1 77 ? -2.447 -23.031 -9.773 1 98.69 77 ASP B C 1
ATOM 2274 O O . ASP B 1 77 ? -2.047 -22.641 -10.867 1 98.69 77 ASP B O 1
ATOM 2278 N N . GLY B 1 78 ? -3.168 -22.266 -9.062 1 98.88 78 GLY B N 1
ATOM 2279 C CA . GLY B 1 78 ? -3.574 -20.875 -9.281 1 98.88 78 GLY B CA 1
ATOM 2280 C C . GLY B 1 78 ? -3.979 -20.172 -8 1 98.88 78 GLY B C 1
ATOM 2281 O O . GLY B 1 78 ? -4.172 -20.812 -6.965 1 98.88 78 GLY B O 1
ATOM 2282 N N . PHE B 1 79 ? -4.059 -18.891 -8.055 1 98.94 79 PHE B N 1
ATOM 2283 C CA . PHE B 1 79 ? -4.379 -18.188 -6.828 1 98.94 79 PHE B CA 1
ATOM 2284 C C . PHE B 1 79 ? -5.203 -16.938 -7.129 1 98.94 79 PHE B C 1
ATOM 2286 O O . PHE B 1 79 ? -5.344 -16.547 -8.289 1 98.94 79 PHE B O 1
ATOM 2293 N N . ILE B 1 80 ? -5.879 -16.438 -6.156 1 99 80 ILE B N 1
ATOM 2294 C CA . ILE B 1 80 ? -6.695 -15.234 -6.219 1 99 80 ILE B CA 1
ATOM 2295 C C . ILE B 1 80 ? -6.227 -14.242 -5.152 1 99 80 ILE B C 1
ATOM 2297 O O . ILE B 1 80 ? -6 -14.617 -4 1 99 80 ILE B O 1
ATOM 2301 N N . LEU B 1 81 ? -5.91 -13.047 -5.574 1 99 81 LEU B N 1
ATOM 2302 C CA . LEU B 1 81 ? -5.66 -11.945 -4.652 1 99 81 LEU B CA 1
ATOM 2303 C C . LEU B 1 81 ? -6.926 -11.125 -4.438 1 99 81 LEU B C 1
ATOM 2305 O O . LEU B 1 81 ? -7.531 -10.641 -5.398 1 99 81 LEU B O 1
ATOM 2309 N N . ALA B 1 82 ? -7.355 -11.016 -3.219 1 98.94 82 ALA B N 1
ATOM 2310 C CA . ALA B 1 82 ? -8.578 -10.289 -2.896 1 98.94 82 ALA B CA 1
ATOM 2311 C C . ALA B 1 82 ? -8.32 -9.211 -1.844 1 98.94 82 ALA B C 1
ATOM 2313 O O . ALA B 1 82 ? -7.867 -9.516 -0.737 1 98.94 82 ALA B O 1
ATOM 2314 N N . SER B 1 83 ? -8.555 -7.961 -2.205 1 98.81 83 SER B N 1
ATOM 2315 C CA . SER B 1 83 ? -8.352 -6.848 -1.284 1 98.81 83 SER B CA 1
ATOM 2316 C C . SER B 1 83 ? -9.414 -5.77 -1.476 1 98.81 83 SER B C 1
ATOM 2318 O O . SER B 1 83 ? -9.773 -5.445 -2.607 1 98.81 83 SER B O 1
ATOM 2320 N N . PRO B 1 84 ? -9.984 -5.227 -0.381 1 97.88 84 PRO B N 1
ATOM 2321 C CA . PRO B 1 84 ? -10.695 -3.955 -0.542 1 97.88 84 PRO B CA 1
ATOM 2322 C C . PRO B 1 84 ? -9.758 -2.797 -0.877 1 97.88 84 PRO B C 1
ATOM 2324 O O . PRO B 1 84 ? -8.547 -2.896 -0.672 1 97.88 84 PRO B O 1
ATOM 2327 N N . ASN B 1 85 ? -10.32 -1.795 -1.494 1 98 85 ASN B N 1
ATOM 2328 C CA . ASN B 1 85 ? -9.633 -0.526 -1.703 1 98 85 ASN B CA 1
ATOM 2329 C C . ASN B 1 85 ? -9.57 0.298 -0.42 1 98 85 ASN B C 1
ATOM 2331 O O . ASN B 1 85 ? -10.594 0.807 0.043 1 98 85 ASN B O 1
ATOM 2335 N N . TYR B 1 86 ? -8.414 0.398 0.173 1 97.69 86 TYR B N 1
ATOM 2336 C CA . TYR B 1 86 ? -8.141 1.281 1.303 1 97.69 86 TYR B CA 1
ATOM 2337 C C . TYR B 1 86 ? -7.215 2.42 0.897 1 97.69 86 TYR B C 1
ATOM 2339 O O . TYR B 1 86 ? -6.027 2.201 0.647 1 97.69 86 TYR B O 1
ATOM 2347 N N . ILE B 1 87 ? -7.844 3.611 0.85 1 97.19 87 ILE B N 1
ATOM 2348 C CA . ILE B 1 87 ? -7.105 4.82 0.505 1 97.19 87 ILE B CA 1
ATOM 2349 C C . ILE B 1 87 ? -6.406 4.633 -0.84 1 97.19 87 ILE B C 1
ATOM 2351 O O . ILE B 1 87 ? -5.199 4.863 -0.958 1 97.19 87 ILE B O 1
ATOM 2355 N N . PHE B 1 88 ? -7.137 4.109 -1.823 1 95.88 88 PHE B N 1
ATOM 2356 C CA . PHE B 1 88 ? -6.801 4.023 -3.24 1 95.88 88 PHE B CA 1
ATOM 2357 C C . PHE B 1 88 ? -5.648 3.053 -3.465 1 95.88 88 PHE B C 1
ATOM 2359 O O . PHE B 1 88 ? -4.824 3.254 -4.359 1 95.88 88 PHE B O 1
ATOM 2366 N N . SER B 1 89 ? -5.523 2.084 -2.703 1 98 89 SER B N 1
ATOM 2367 C CA . SER B 1 89 ? -4.594 0.969 -2.857 1 98 89 SER B CA 1
ATOM 2368 C C . SER B 1 89 ? -5.078 -0.26 -2.094 1 98 89 SER B C 1
ATOM 2370 O O . SER B 1 89 ? -6.176 -0.26 -1.535 1 98 89 SER B O 1
ATOM 2372 N N . VAL B 1 90 ? -4.285 -1.326 -2.123 1 98.75 90 VAL B N 1
ATOM 2373 C CA . VAL B 1 90 ? -4.598 -2.521 -1.35 1 98.75 90 VAL B CA 1
ATOM 2374 C C . VAL B 1 90 ? -4.469 -2.223 0.142 1 98.75 90 VAL B C 1
ATOM 2376 O O . VAL B 1 90 ? -3.92 -1.189 0.529 1 98.75 90 VAL B O 1
ATOM 2379 N N . THR B 1 91 ? -5.023 -3.127 0.94 1 98.69 91 THR B N 1
ATOM 2380 C CA . THR B 1 91 ? -4.914 -2.969 2.387 1 98.69 91 THR B CA 1
ATOM 2381 C C . THR B 1 91 ? -3.463 -3.107 2.838 1 98.69 91 THR B C 1
ATOM 2383 O O . THR B 1 91 ? -2.641 -3.688 2.127 1 98.69 91 THR B O 1
ATOM 2386 N N . ALA B 1 92 ? -3.207 -2.568 4.02 1 98.69 92 ALA B N 1
ATOM 2387 C CA . ALA B 1 92 ? -1.885 -2.736 4.613 1 98.69 92 ALA B CA 1
ATOM 2388 C C . ALA B 1 92 ? -1.537 -4.215 4.773 1 98.69 92 ALA B C 1
ATOM 2390 O O . ALA B 1 92 ? -0.373 -4.602 4.648 1 98.69 92 ALA B O 1
ATOM 2391 N N . GLN B 1 93 ? -2.549 -5.07 5.059 1 98.5 93 GLN B N 1
ATOM 2392 C CA . GLN B 1 93 ? -2.342 -6.512 5.176 1 98.5 93 GLN B CA 1
ATOM 2393 C C . GLN B 1 93 ? -1.778 -7.09 3.883 1 98.5 93 GLN B C 1
ATOM 2395 O O . GLN B 1 93 ? -0.776 -7.809 3.902 1 98.5 93 GLN B O 1
ATOM 2400 N N . MET B 1 94 ? -2.41 -6.73 2.77 1 98.88 94 MET B N 1
ATOM 2401 C CA . MET B 1 94 ? -1.938 -7.23 1.479 1 98.88 94 MET B CA 1
ATOM 2402 C C . MET B 1 94 ? -0.564 -6.66 1.146 1 98.88 94 MET B C 1
ATOM 2404 O O . MET B 1 94 ? 0.298 -7.371 0.629 1 98.88 94 MET B O 1
ATOM 2408 N N . LYS B 1 95 ? -0.404 -5.363 1.415 1 98.88 95 LYS B N 1
ATOM 2409 C CA . LYS B 1 95 ? 0.865 -4.715 1.097 1 98.88 95 LYS B CA 1
ATOM 2410 C C . LYS B 1 95 ? 2.018 -5.359 1.86 1 98.88 95 LYS B C 1
ATOM 2412 O O . LYS B 1 95 ? 3.137 -5.449 1.349 1 98.88 95 LYS B O 1
ATOM 2417 N N . ALA B 1 96 ? 1.777 -5.754 3.107 1 98.81 96 ALA B N 1
ATOM 2418 C CA . ALA B 1 96 ? 2.799 -6.469 3.867 1 98.81 96 ALA B CA 1
ATOM 2419 C C . ALA B 1 96 ? 3.195 -7.766 3.17 1 98.81 96 ALA B C 1
ATOM 2421 O O . ALA B 1 96 ? 4.383 -8.078 3.055 1 98.81 96 ALA B O 1
ATOM 2422 N N . LEU B 1 97 ? 2.215 -8.5 2.707 1 98.88 97 LEU B N 1
ATOM 2423 C CA . LEU B 1 97 ? 2.508 -9.727 1.977 1 98.88 97 LEU B CA 1
ATOM 2424 C C . LEU B 1 97 ? 3.32 -9.43 0.72 1 98.88 97 LEU B C 1
ATOM 2426 O O . LEU B 1 97 ? 4.332 -10.086 0.461 1 98.88 97 LEU B O 1
ATOM 2430 N N . PHE B 1 98 ? 2.867 -8.414 -0.079 1 98.88 98 PHE B N 1
ATOM 2431 C CA . PHE B 1 98 ? 3.557 -8.055 -1.314 1 98.88 98 PHE B CA 1
ATOM 2432 C C . PHE B 1 98 ? 5.016 -7.723 -1.043 1 98.88 98 PHE B C 1
ATOM 2434 O O . PHE B 1 98 ? 5.91 -8.203 -1.743 1 98.88 98 PHE B O 1
ATOM 2441 N N . ASP B 1 99 ? 5.246 -6.918 -0.003 1 98.62 99 ASP B N 1
ATOM 2442 C CA . ASP B 1 99 ? 6.605 -6.484 0.306 1 98.62 99 ASP B CA 1
ATOM 2443 C C . ASP B 1 99 ? 7.484 -7.668 0.69 1 98.62 99 ASP B C 1
ATOM 2445 O O . ASP B 1 99 ? 8.68 -7.68 0.404 1 98.62 99 ASP B O 1
ATOM 2449 N N . ARG B 1 100 ? 6.883 -8.695 1.278 1 98.44 100 ARG B N 1
ATOM 2450 C CA . ARG B 1 100 ? 7.594 -9.891 1.716 1 98.44 100 ARG B CA 1
ATOM 2451 C C . ARG B 1 100 ? 7.875 -10.82 0.542 1 98.44 100 ARG B C 1
ATOM 2453 O O . ARG B 1 100 ? 8.688 -11.742 0.65 1 98.44 100 ARG B O 1
ATOM 2460 N N . CYS B 1 101 ? 7.266 -10.578 -0.568 1 98.5 101 CYS B N 1
ATOM 2461 C CA . CYS B 1 101 ? 7.406 -11.438 -1.736 1 98.5 101 CYS B CA 1
ATOM 2462 C C . CYS B 1 101 ? 8.578 -10.992 -2.604 1 98.5 101 CYS B C 1
ATOM 2464 O O . CYS B 1 101 ? 8.711 -11.43 -3.746 1 98.5 101 CYS B O 1
ATOM 2466 N N . ASN B 1 102 ? 9.406 -10.07 -2.125 1 97 102 ASN B N 1
ATOM 2467 C CA . ASN B 1 102 ? 10.484 -9.516 -2.9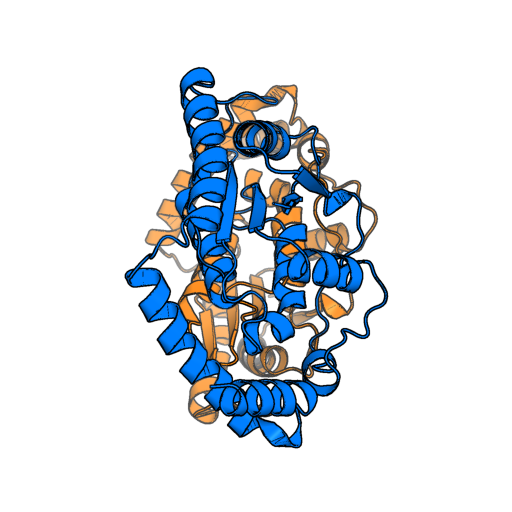36 1 97 102 ASN B CA 1
ATOM 2468 C C . ASN B 1 102 ? 11.391 -10.609 -3.488 1 97 102 ASN B C 1
ATOM 2470 O O . ASN B 1 102 ? 11.734 -10.594 -4.672 1 97 102 ASN B O 1
ATOM 2474 N N . GLY B 1 103 ? 11.758 -11.641 -2.658 1 97 103 GLY B N 1
ATOM 2475 C CA . GLY B 1 103 ? 12.547 -12.758 -3.15 1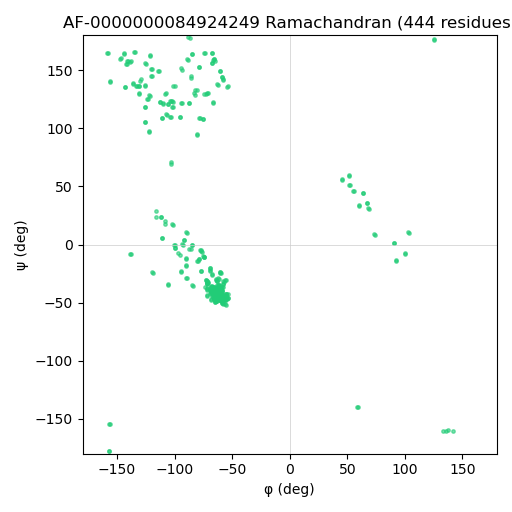 97 103 GLY B CA 1
ATOM 2476 C C . GLY B 1 103 ? 11.836 -13.555 -4.227 1 97 103 GLY B C 1
ATOM 2477 O O . GLY B 1 103 ? 12.445 -13.922 -5.234 1 97 103 GLY B O 1
ATOM 2478 N N . MET B 1 104 ? 10.562 -13.859 -4.008 1 98.25 104 MET B N 1
ATOM 2479 C CA . MET B 1 104 ? 9.773 -14.578 -5.008 1 98.25 104 MET B CA 1
ATOM 2480 C C . MET B 1 104 ? 9.711 -13.797 -6.312 1 98.25 104 MET B C 1
ATOM 2482 O O . MET B 1 104 ? 9.719 -14.391 -7.395 1 98.25 104 MET B O 1
ATOM 2486 N N . ILE B 1 105 ? 9.617 -12.469 -6.203 1 98.25 105 ILE B N 1
ATOM 2487 C CA . ILE B 1 105 ? 9.516 -11.609 -7.375 1 98.25 105 ILE B CA 1
ATOM 2488 C C . ILE B 1 105 ? 10.836 -11.633 -8.141 1 98.25 105 ILE B C 1
ATOM 2490 O O . ILE B 1 105 ? 10.844 -11.82 -9.359 1 98.25 105 ILE B O 1
ATOM 2494 N N . HIS B 1 106 ? 11.953 -11.484 -7.418 1 97.69 106 HIS B N 1
ATOM 2495 C CA . HIS B 1 106 ? 13.258 -11.516 -8.062 1 97.69 106 HIS B CA 1
ATOM 2496 C C . HIS B 1 106 ? 13.453 -12.812 -8.844 1 97.69 106 HIS B C 1
ATOM 2498 O O . HIS B 1 106 ? 14.109 -12.828 -9.891 1 97.69 106 HIS B O 1
ATOM 2504 N N . CYS B 1 107 ? 12.836 -13.875 -8.367 1 98.12 107 CYS B N 1
ATOM 2505 C CA . CYS B 1 107 ? 13.008 -15.195 -8.961 1 98.12 107 CYS B CA 1
ATOM 2506 C C . CYS B 1 107 ? 11.844 -15.547 -9.875 1 98.12 107 CYS B C 1
ATOM 2508 O O . CYS B 1 107 ? 11.828 -16.609 -10.484 1 98.12 107 CYS B O 1
ATOM 2510 N N . MET B 1 108 ? 10.859 -14.656 -9.945 1 98.31 108 MET B N 1
ATOM 2511 C CA . MET B 1 108 ? 9.641 -14.969 -10.68 1 98.31 108 MET B CA 1
ATOM 2512 C C . MET B 1 108 ? 9.148 -16.375 -10.344 1 98.31 108 MET B C 1
ATOM 2514 O O . MET B 1 108 ? 8.891 -17.172 -11.242 1 98.31 108 MET B O 1
ATOM 2518 N N . ALA B 1 109 ? 8.945 -16.609 -9.094 1 98.44 109 ALA B N 1
ATOM 2519 C CA . ALA B 1 109 ? 8.844 -17.953 -8.523 1 98.44 109 ALA B CA 1
ATOM 2520 C C . ALA B 1 109 ? 7.508 -18.594 -8.867 1 98.44 109 ALA B C 1
ATOM 2522 O O . ALA B 1 109 ? 7.324 -19.797 -8.68 1 98.44 109 ALA B O 1
ATOM 2523 N N . LEU B 1 110 ? 6.539 -17.844 -9.406 1 98.75 110 LEU B N 1
ATOM 2524 C CA . LEU B 1 110 ? 5.223 -18.391 -9.688 1 98.75 110 LEU B CA 1
ATOM 2525 C C . LEU B 1 110 ? 4.98 -18.484 -11.188 1 98.75 110 LEU B C 1
ATOM 2527 O O . LEU B 1 110 ? 3.832 -18.453 -11.641 1 98.75 110 LEU B O 1
ATOM 2531 N N . GLU B 1 111 ? 6.043 -18.547 -11.898 1 97.56 111 GLU B N 1
ATOM 2532 C CA . GLU B 1 111 ? 5.957 -18.703 -13.352 1 97.56 111 GLU B CA 1
ATOM 2533 C C . GLU B 1 111 ? 5.102 -19.922 -13.719 1 97.56 111 GLU B C 1
ATOM 2535 O O . GLU B 1 111 ? 5.215 -20.969 -13.102 1 97.56 111 GLU B O 1
ATOM 2540 N N . GLY B 1 112 ? 4.262 -19.656 -14.703 1 96.88 112 GLY B N 1
ATOM 2541 C CA . GLY B 1 112 ? 3.416 -20.734 -15.195 1 96.88 112 GLY B CA 1
ATOM 2542 C C . GLY B 1 112 ? 2.066 -20.797 -14.5 1 96.88 112 GLY B C 1
ATOM 2543 O O . GLY B 1 112 ? 1.151 -21.469 -14.977 1 96.88 112 GLY B O 1
ATOM 2544 N N . LYS B 1 113 ? 1.912 -20.109 -13.414 1 98.69 113 LYS B N 1
ATOM 2545 C CA . LYS B 1 113 ? 0.641 -20.125 -12.703 1 98.69 113 LYS B CA 1
ATOM 2546 C C . LYS B 1 113 ? -0.284 -19.016 -13.219 1 98.69 113 LYS B C 1
ATOM 2548 O O . LYS B 1 113 ? 0.163 -18.094 -13.891 1 98.69 113 LYS B O 1
ATOM 2553 N N . TYR B 1 114 ? -1.534 -19.203 -12.969 1 98.94 114 TYR B N 1
ATOM 2554 C CA . TYR B 1 114 ? -2.566 -18.219 -13.281 1 98.94 114 TYR B CA 1
ATOM 2555 C C . TYR B 1 114 ? -3.211 -17.688 -12.008 1 98.94 114 TYR B C 1
ATOM 2557 O O . TYR B 1 114 ? -3.277 -18.391 -10.992 1 98.94 114 TYR B O 1
ATOM 2565 N N . ALA B 1 115 ? -3.639 -16.453 -12.094 1 98.94 115 ALA B N 1
ATOM 2566 C CA . ALA B 1 115 ? -4.258 -15.82 -10.93 1 98.94 115 ALA B CA 1
ATOM 2567 C C . ALA B 1 115 ? -5.395 -14.891 -11.352 1 98.94 115 ALA B C 1
ATOM 2569 O O . ALA B 1 115 ? -5.543 -14.586 -12.539 1 98.94 115 ALA B O 1
ATOM 2570 N N . ALA B 1 116 ? -6.215 -14.523 -10.438 1 98.94 116 ALA B N 1
ATOM 2571 C CA . ALA B 1 116 ? -7.277 -13.539 -10.617 1 98.94 116 ALA B CA 1
ATOM 2572 C C . ALA B 1 116 ? -7.301 -12.547 -9.453 1 98.94 116 ALA B C 1
ATOM 2574 O O . ALA B 1 116 ? -6.621 -12.742 -8.445 1 98.94 116 ALA B O 1
ATOM 2575 N N . VAL B 1 117 ? -8.031 -11.445 -9.672 1 98.94 117 VAL B N 1
ATOM 2576 C CA . VAL B 1 117 ? -8.062 -10.383 -8.68 1 98.94 117 VAL B CA 1
ATOM 2577 C C . VAL B 1 117 ? -9.508 -10.07 -8.297 1 98.94 117 VAL B C 1
ATOM 2579 O O . VAL B 1 117 ? -10.383 -10 -9.164 1 98.94 117 VAL B O 1
ATOM 2582 N N . VAL B 1 118 ? -9.742 -9.891 -6.988 1 98.94 118 VAL B N 1
ATOM 2583 C CA . VAL B 1 118 ? -11.016 -9.422 -6.453 1 98.94 118 VAL B CA 1
ATOM 2584 C C . VAL B 1 118 ? -10.797 -8.148 -5.645 1 98.94 118 VAL B C 1
ATOM 2586 O O . VAL B 1 118 ? -9.906 -8.086 -4.793 1 98.94 118 VAL B O 1
ATOM 2589 N N . GLU B 1 119 ? -11.586 -7.152 -5.984 1 98.69 119 GLU B N 1
ATOM 2590 C CA . GLU B 1 119 ? -11.461 -5.867 -5.305 1 98.69 119 GLU B CA 1
ATOM 2591 C C . GLU B 1 119 ? -12.828 -5.289 -4.961 1 98.69 119 GLU B C 1
ATOM 2593 O O . GLU B 1 119 ? -13.781 -5.426 -5.73 1 98.69 119 GLU B O 1
ATOM 2598 N N . THR B 1 120 ? -12.977 -4.699 -3.756 1 97.56 120 THR B N 1
ATOM 2599 C CA . THR B 1 120 ? -14.164 -3.916 -3.418 1 97.56 120 THR B CA 1
ATOM 2600 C C . THR B 1 120 ? -13.773 -2.521 -2.936 1 97.56 120 THR B C 1
ATOM 2602 O O . THR B 1 120 ? -12.633 -2.301 -2.518 1 97.56 120 THR B O 1
ATOM 2605 N N . SER B 1 121 ? -14.719 -1.571 -3.074 1 95.94 121 SER B N 1
ATOM 2606 C CA . SER B 1 121 ? -14.43 -0.199 -2.67 1 95.94 121 SER B CA 1
ATOM 2607 C C . SER B 1 121 ? -15.633 0.445 -2 1 95.94 121 SER B C 1
ATOM 2609 O O . SER B 1 121 ? -16.766 -0.05 -2.123 1 95.94 121 SER B O 1
ATOM 2611 N N . GLY B 1 122 ? -15.336 1.505 -1.182 1 88.81 122 GLY B N 1
ATOM 2612 C CA . GLY B 1 122 ? -16.422 2.314 -0.659 1 88.81 122 GLY B CA 1
ATOM 2613 C C . GLY B 1 122 ? -17.047 3.213 -1.706 1 88.81 122 GLY B C 1
ATOM 2614 O O . GLY B 1 122 ? -18.266 3.475 -1.663 1 88.81 122 GLY B O 1
ATOM 2615 N N . GLY B 1 123 ? -16.312 3.762 -2.623 1 83.25 123 GLY B N 1
ATOM 2616 C CA . GLY B 1 123 ? -16.891 4.766 -3.504 1 83.25 123 GLY B CA 1
ATOM 2617 C C . GLY B 1 123 ? -16.453 4.613 -4.949 1 83.25 123 GLY B C 1
ATOM 2618 O O . GLY B 1 123 ? -16.906 5.355 -5.82 1 83.25 123 GLY B O 1
ATOM 2619 N N . GLY B 1 124 ? -15.523 3.732 -5.145 1 87.81 124 GLY B N 1
ATOM 2620 C CA . GLY B 1 124 ? -15.117 3.525 -6.527 1 87.81 124 GLY B CA 1
ATOM 2621 C C . GLY B 1 124 ? -13.609 3.504 -6.711 1 87.81 124 GLY B C 1
ATOM 2622 O O . GLY B 1 124 ? -12.875 3.068 -5.82 1 87.81 124 GLY B O 1
ATOM 2623 N N . GLU B 1 125 ? -13.18 3.746 -8.039 1 91.81 125 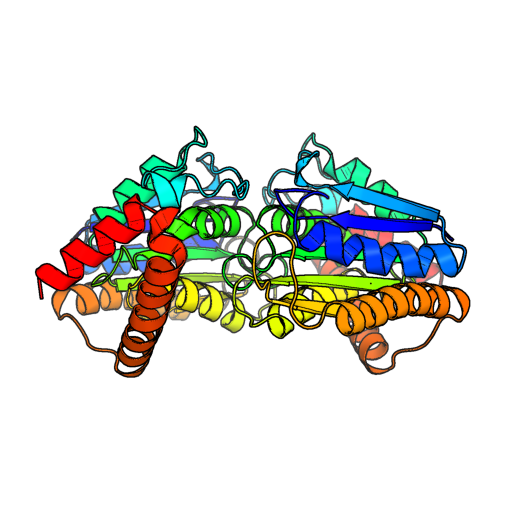GLU B N 1
ATOM 2624 C CA . GLU B 1 125 ? -11.789 3.734 -8.469 1 91.81 125 GLU B CA 1
ATOM 2625 C C . GLU B 1 125 ? -11.172 2.35 -8.297 1 91.81 125 GLU B C 1
ATOM 2627 O O . GLU B 1 125 ? -10.055 2.221 -7.789 1 91.81 125 GLU B O 1
ATOM 2632 N N . ASP B 1 126 ? -11.93 1.415 -8.688 1 95.12 126 ASP B N 1
ATOM 2633 C CA . ASP B 1 126 ? -11.555 0.016 -8.508 1 95.12 126 ASP B CA 1
ATOM 2634 C C . ASP B 1 126 ? -10.414 -0.374 -9.453 1 95.12 126 ASP B C 1
ATOM 2636 O O . ASP B 1 126 ? -9.547 -1.169 -9.094 1 95.12 126 ASP B O 1
ATOM 2640 N N . ALA B 1 127 ? -10.445 0.25 -10.641 1 96.56 127 ALA B N 1
ATOM 2641 C CA . ALA B 1 127 ? -9.586 -0.19 -11.734 1 96.56 127 ALA B CA 1
ATOM 2642 C C . ALA B 1 127 ? -8.109 -0.075 -11.359 1 96.56 127 ALA B C 1
ATOM 2644 O O . ALA B 1 127 ? -7.309 -0.958 -11.672 1 96.56 127 ALA B O 1
ATOM 2645 N N . ASP B 1 128 ? -7.758 0.98 -10.641 1 96 128 ASP B N 1
ATOM 2646 C CA . ASP B 1 128 ? -6.355 1.207 -10.297 1 96 128 ASP B CA 1
ATOM 2647 C C . ASP B 1 128 ? -5.852 0.154 -9.312 1 96 128 ASP B C 1
ATOM 2649 O O . ASP B 1 128 ? -4.715 -0.315 -9.43 1 96 128 ASP B O 1
ATOM 2653 N N . VAL B 1 129 ? -6.684 -0.206 -8.367 1 98.38 129 VAL B N 1
ATOM 2654 C CA . VAL B 1 129 ? -6.293 -1.185 -7.363 1 98.38 129 VAL B CA 1
ATOM 2655 C C . VAL B 1 129 ? -6.219 -2.574 -7.988 1 98.38 129 VAL B C 1
ATOM 2657 O O . VAL B 1 129 ? -5.301 -3.346 -7.699 1 98.38 129 VAL B O 1
ATOM 2660 N N . ILE B 1 130 ? -7.141 -2.883 -8.883 1 98.75 130 ILE B N 1
ATOM 2661 C CA . ILE B 1 130 ? -7.102 -4.137 -9.625 1 98.75 130 ILE B CA 1
ATOM 2662 C C . ILE B 1 130 ? -5.824 -4.207 -10.453 1 98.75 130 ILE B C 1
ATOM 2664 O O . ILE B 1 130 ? -5.098 -5.203 -10.406 1 98.75 130 ILE B O 1
ATOM 2668 N N . SER B 1 131 ? -5.52 -3.135 -11.164 1 98.44 131 SER B N 1
ATOM 2669 C CA . SER B 1 131 ? -4.336 -3.092 -12.016 1 98.44 131 SER B CA 1
ATOM 2670 C C . SER B 1 131 ? -3.062 -3.291 -11.203 1 98.44 131 SER B C 1
ATOM 2672 O O . SER B 1 131 ? -2.123 -3.941 -11.664 1 98.44 131 SER B O 1
ATOM 2674 N N . TYR B 1 132 ? -3.012 -2.725 -10.031 1 98.5 132 TYR B N 1
ATOM 2675 C CA . TYR B 1 132 ? -1.85 -2.887 -9.164 1 98.5 132 TYR B CA 1
ATOM 2676 C C . TYR B 1 132 ? -1.658 -4.348 -8.773 1 98.5 132 TYR B C 1
ATOM 2678 O O . TYR B 1 132 ? -0.549 -4.879 -8.859 1 98.5 132 TYR B O 1
ATOM 2686 N N . MET B 1 133 ? -2.74 -4.996 -8.391 1 98.88 133 MET B N 1
ATOM 2687 C CA . MET B 1 133 ? -2.637 -6.406 -8.016 1 98.88 133 MET B CA 1
ATOM 2688 C C . MET B 1 133 ? -2.254 -7.262 -9.219 1 98.88 133 MET B C 1
ATOM 2690 O O . MET B 1 133 ? -1.466 -8.203 -9.086 1 98.88 133 MET B O 1
ATOM 2694 N N . GLU B 1 134 ? -2.783 -6.934 -10.398 1 98.88 134 GLU B N 1
ATOM 2695 C CA . GLU B 1 134 ? -2.424 -7.672 -11.602 1 98.88 134 GLU B CA 1
ATOM 2696 C C . GLU B 1 134 ? -0.944 -7.5 -11.93 1 98.88 134 GLU B C 1
ATOM 2698 O O . GLU B 1 134 ? -0.289 -8.445 -12.375 1 98.88 134 GLU B O 1
ATOM 2703 N N . ARG B 1 135 ? -0.439 -6.336 -11.727 1 98.44 135 ARG B N 1
ATOM 2704 C CA . ARG B 1 135 ? 0.984 -6.098 -11.945 1 98.44 135 ARG B CA 1
ATOM 2705 C C . ARG B 1 135 ? 1.833 -6.961 -11.023 1 98.44 135 ARG B C 1
ATOM 2707 O O . ARG B 1 135 ? 2.836 -7.535 -11.445 1 98.44 135 ARG B O 1
ATOM 2714 N N . VAL B 1 136 ? 1.422 -7.02 -9.75 1 98.81 136 VAL B N 1
ATOM 2715 C CA . VAL B 1 136 ? 2.172 -7.824 -8.789 1 98.81 136 VAL B CA 1
ATOM 2716 C C . VAL B 1 136 ? 2.125 -9.297 -9.195 1 98.81 136 VAL B C 1
ATOM 2718 O O . VAL B 1 136 ? 3.131 -10 -9.109 1 98.81 136 VAL B O 1
ATOM 2721 N N . ILE B 1 137 ? 0.929 -9.75 -9.695 1 98.94 137 ILE B N 1
ATOM 2722 C CA . ILE B 1 137 ? 0.8 -11.109 -10.219 1 98.94 137 ILE B CA 1
ATOM 2723 C C . ILE B 1 137 ? 1.846 -11.352 -11.305 1 98.94 137 ILE B C 1
ATOM 2725 O O . ILE B 1 137 ? 2.564 -12.352 -11.273 1 98.94 137 ILE B O 1
ATOM 2729 N N . ASN B 1 138 ? 1.939 -10.398 -12.188 1 98.88 138 ASN B N 1
ATOM 2730 C CA . ASN B 1 138 ? 2.883 -10.547 -13.289 1 98.88 138 ASN B CA 1
ATOM 2731 C C . ASN B 1 138 ? 4.328 -10.508 -12.805 1 98.88 138 ASN B C 1
ATOM 2733 O O . ASN B 1 138 ? 5.176 -11.25 -13.297 1 98.88 138 ASN B O 1
ATOM 2737 N N . MET B 1 139 ? 4.633 -9.695 -11.883 1 98.5 139 MET B N 1
ATOM 2738 C CA . MET B 1 139 ? 5.984 -9.602 -11.336 1 98.5 139 MET B CA 1
ATOM 2739 C C . MET B 1 139 ? 6.395 -10.906 -10.664 1 98.5 139 MET B C 1
ATOM 2741 O O . MET B 1 139 ? 7.57 -11.281 -10.688 1 98.5 139 MET B O 1
ATOM 2745 N N . LEU B 1 140 ? 5.43 -11.586 -10.109 1 98.88 140 LEU B N 1
ATOM 2746 C CA . LEU B 1 140 ? 5.684 -12.867 -9.461 1 98.88 140 LEU B CA 1
ATOM 2747 C C . LEU B 1 140 ? 5.926 -13.961 -10.5 1 98.88 140 LEU B C 1
ATOM 2749 O O . LEU B 1 140 ? 6.363 -15.062 -10.156 1 98.88 140 LEU B O 1
ATOM 2753 N N . GLY B 1 141 ? 5.656 -13.648 -11.75 1 98.69 141 GLY B N 1
ATOM 2754 C CA . GLY B 1 141 ? 5.824 -14.586 -12.859 1 98.69 141 GLY B CA 1
ATOM 2755 C C . GLY B 1 141 ? 4.523 -15.227 -13.297 1 98.69 141 GLY B C 1
ATOM 2756 O O . GLY B 1 141 ? 4.484 -15.93 -14.312 1 98.69 141 GLY B O 1
ATOM 2757 N N . ALA B 1 142 ? 3.449 -15.008 -12.562 1 98.94 142 ALA B N 1
ATOM 2758 C CA . ALA B 1 142 ? 2.156 -15.609 -12.883 1 98.94 142 ALA B CA 1
ATOM 2759 C C . ALA B 1 142 ? 1.406 -14.773 -13.914 1 98.94 142 ALA B C 1
ATOM 2761 O O . ALA B 1 142 ? 1.8 -13.648 -14.219 1 98.94 142 ALA B O 1
ATOM 2762 N N . THR B 1 143 ? 0.407 -15.375 -14.516 1 98.94 143 THR B N 1
ATOM 2763 C CA . THR B 1 143 ? -0.434 -14.727 -15.516 1 98.94 143 THR B CA 1
ATOM 2764 C C . THR B 1 143 ? -1.817 -14.422 -14.945 1 98.94 143 THR B C 1
ATOM 2766 O O . THR B 1 143 ? -2.455 -15.297 -14.352 1 98.94 143 THR B O 1
ATOM 2769 N N . SER B 1 144 ? -2.258 -13.188 -15.125 1 98.94 144 SER B N 1
ATOM 2770 C CA . SER B 1 144 ? -3.576 -12.797 -14.633 1 98.94 144 SER B CA 1
ATOM 2771 C C . SER B 1 144 ? -4.672 -13.195 -15.625 1 98.94 144 SER B C 1
ATOM 2773 O O . SER B 1 144 ? -4.578 -12.891 -16.812 1 98.94 144 SER B O 1
ATOM 2775 N N . ALA B 1 145 ? -5.68 -13.844 -15.125 1 98.81 145 ALA B N 1
ATOM 2776 C CA . ALA B 1 145 ? -6.863 -14.172 -15.922 1 98.81 145 ALA B CA 1
ATOM 2777 C C . ALA B 1 145 ? -7.875 -13.039 -15.891 1 98.81 145 ALA B C 1
ATOM 2779 O O . ALA B 1 145 ? -8.891 -13.086 -16.594 1 98.81 145 ALA B O 1
ATOM 2780 N N . GLY B 1 146 ? -7.586 -11.961 -15.102 1 98.56 146 GLY B N 1
ATOM 2781 C CA . GLY B 1 146 ? -8.492 -10.82 -15.008 1 98.56 146 GLY B CA 1
ATOM 2782 C C . GLY B 1 146 ? -8.891 -10.5 -13.578 1 98.56 146 GLY B C 1
ATOM 2783 O O . GLY B 1 146 ? -8.422 -11.141 -12.633 1 98.56 146 GLY B O 1
ATOM 2784 N N . GLY B 1 147 ? -9.617 -9.453 -13.414 1 98.75 147 GLY B N 1
ATOM 2785 C CA . GLY B 1 147 ? -10.086 -9 -12.109 1 98.75 147 GLY B CA 1
ATOM 2786 C C . GLY B 1 147 ? -11.531 -8.539 -12.117 1 98.75 147 GLY B C 1
ATOM 2787 O O . GLY B 1 147 ? -12.094 -8.266 -13.172 1 98.75 147 GLY B O 1
ATOM 2788 N N . ILE B 1 148 ? -12.086 -8.57 -10.953 1 98.62 148 ILE B N 1
ATOM 2789 C CA . ILE B 1 148 ? -13.438 -8.055 -10.758 1 98.62 148 ILE B CA 1
ATOM 2790 C C . ILE B 1 148 ? -13.461 -7.117 -9.547 1 98.62 148 ILE B C 1
ATOM 2792 O O . ILE B 1 148 ? -12.781 -7.367 -8.555 1 98.62 148 ILE B O 1
ATOM 2796 N N . GLY B 1 149 ? -14.102 -6.059 -9.695 1 97.62 149 GLY B N 1
ATOM 2797 C CA . GLY B 1 149 ? -14.234 -5.086 -8.625 1 97.62 149 GLY B CA 1
ATOM 2798 C C . GLY B 1 149 ? -15.602 -4.438 -8.578 1 97.62 149 GLY B C 1
ATOM 2799 O O . GLY B 1 149 ? -16.344 -4.461 -9.562 1 97.62 149 GLY B O 1
ATOM 2800 N N . SER B 1 150 ? -16 -3.941 -7.414 1 97.5 150 SER B N 1
ATOM 2801 C CA . SER B 1 150 ? -17.266 -3.234 -7.266 1 97.5 150 SER B CA 1
ATOM 2802 C C . SER B 1 150 ? -17.25 -2.293 -6.066 1 97.5 150 SER B C 1
ATOM 2804 O O . SER B 1 150 ? -16.703 -2.635 -5.016 1 97.5 150 SER B O 1
ATOM 2806 N N . PRO B 1 151 ? -17.859 -1.104 -6.258 1 95.44 151 PRO B N 1
ATOM 2807 C CA . PRO B 1 151 ? -18.219 -0.358 -5.047 1 95.44 151 PRO B CA 1
ATOM 2808 C C . PRO B 1 151 ? -19.297 -1.051 -4.223 1 95.44 151 PRO B C 1
ATOM 2810 O O . PRO B 1 151 ? -20 -1.932 -4.734 1 95.44 151 PRO B O 1
ATOM 2813 N N . VAL B 1 152 ? -19.328 -0.678 -2.982 1 92.12 152 VAL B N 1
ATOM 2814 C CA . VAL B 1 152 ? -20.359 -1.23 -2.117 1 92.12 152 VAL B CA 1
ATOM 2815 C C . VAL B 1 152 ? -21.562 -0.289 -2.086 1 92.12 152 VAL B C 1
ATOM 2817 O O . VAL B 1 152 ? -21.438 0.899 -2.391 1 92.12 152 VAL B O 1
ATOM 2820 N N . ALA B 1 153 ? -22.734 -0.779 -1.903 1 83.38 153 ALA B N 1
ATOM 2821 C CA . ALA B 1 153 ? -23.984 -0.008 -1.802 1 83.38 153 ALA B CA 1
ATOM 2822 C C . ALA B 1 153 ? -24.609 -0.174 -0.427 1 83.38 153 ALA B C 1
ATOM 2824 O O . ALA B 1 153 ? -25.844 -0.121 -0.294 1 83.38 153 ALA B O 1
ATOM 2825 N N . GLY B 1 154 ? -23.859 -0.401 0.604 1 77.75 154 GLY B N 1
ATOM 2826 C CA . GLY B 1 154 ? -24.344 -0.669 1.948 1 77.75 154 GLY B CA 1
ATOM 2827 C C . GLY B 1 154 ? -23.594 -1.792 2.641 1 77.75 154 GLY B C 1
ATOM 2828 O O . GLY B 1 154 ? -22.422 -2.041 2.346 1 77.75 154 GLY B O 1
ATOM 2829 N N . VAL B 1 155 ? -24.281 -2.297 3.633 1 76 155 VAL B N 1
ATOM 2830 C CA . VAL B 1 155 ? -23.672 -3.385 4.387 1 76 155 VAL B CA 1
ATOM 2831 C C . VAL B 1 155 ? -23.812 -4.691 3.609 1 76 155 VAL B C 1
ATOM 2833 O O . VAL B 1 155 ? -24.922 -5.203 3.43 1 76 155 VAL B O 1
ATOM 2836 N N . ARG B 1 156 ? -22.688 -5.121 3.109 1 81.81 156 ARG B N 1
ATOM 2837 C CA . ARG B 1 156 ? -22.578 -6.391 2.4 1 81.81 156 ARG B CA 1
ATOM 2838 C C . ARG B 1 156 ? -23.484 -6.418 1.175 1 81.81 156 ARG B C 1
ATOM 2840 O O . ARG B 1 156 ? -24.125 -7.434 0.89 1 81.81 156 ARG B O 1
ATOM 2847 N N . THR B 1 157 ? -23.641 -5.289 0.574 1 88.44 157 THR B N 1
ATOM 2848 C CA . THR B 1 157 ? -24.469 -5.188 -0.62 1 88.44 157 THR B CA 1
ATOM 2849 C C . THR B 1 157 ? -23.719 -4.492 -1.747 1 88.44 157 THR B C 1
ATOM 2851 O O . THR B 1 157 ? -22.891 -3.607 -1.497 1 88.44 157 THR B O 1
ATOM 2854 N N . PHE B 1 158 ? -24.016 -5.062 -2.973 1 94.81 158 PHE B N 1
ATOM 2855 C CA . PHE B 1 158 ? -23.422 -4.48 -4.172 1 94.81 158 PHE B CA 1
ATOM 2856 C C . PHE B 1 158 ? -24.5 -3.984 -5.121 1 94.81 158 PHE B C 1
ATOM 2858 O O . PHE B 1 158 ? -25.625 -4.504 -5.121 1 94.81 158 PHE B O 1
ATOM 2865 N N . PRO B 1 159 ? -24.109 -2.988 -5.84 1 93.69 159 PRO B N 1
ATOM 2866 C CA . PRO B 1 159 ? -25.031 -2.641 -6.918 1 93.69 159 PRO B CA 1
ATOM 2867 C C . PRO B 1 159 ? -25.203 -3.766 -7.938 1 93.69 159 PRO B C 1
ATOM 2869 O O . PRO B 1 159 ? -24.234 -4.469 -8.25 1 93.69 159 PRO B O 1
ATOM 2872 N N . ASP B 1 160 ? -26.359 -4.051 -8.383 1 92.31 160 ASP B N 1
ATOM 2873 C CA . ASP B 1 160 ? -26.656 -5.047 -9.414 1 92.31 160 ASP B CA 1
ATOM 2874 C C . ASP B 1 160 ? -26 -6.387 -9.078 1 92.31 160 ASP B C 1
ATOM 2876 O O . ASP B 1 160 ? -25.234 -6.93 -9.891 1 92.31 160 ASP B O 1
ATOM 2880 N N . GLU B 1 161 ? -26.312 -6.926 -8.023 1 95.19 161 GLU B N 1
ATOM 2881 C CA . GLU B 1 161 ? -25.641 -8.086 -7.449 1 95.19 161 GLU B CA 1
ATOM 2882 C C . GLU B 1 161 ? -25.734 -9.297 -8.383 1 95.19 161 GLU B C 1
ATOM 2884 O O . GLU B 1 161 ? -24.75 -10.023 -8.555 1 95.19 161 GLU B O 1
ATOM 2889 N N . ALA B 1 162 ? -26.906 -9.531 -8.992 1 95.69 162 ALA B N 1
ATOM 2890 C CA . ALA B 1 162 ? -27.078 -10.688 -9.867 1 95.69 162 ALA B CA 1
ATOM 2891 C C . ALA B 1 162 ? -26.047 -10.672 -10.992 1 95.69 162 ALA B C 1
ATOM 2893 O O . ALA B 1 162 ? -25.391 -11.68 -11.25 1 95.69 162 ALA B O 1
ATOM 2894 N N . THR B 1 163 ? -25.922 -9.523 -11.609 1 97.81 163 THR B N 1
ATOM 2895 C CA . THR B 1 163 ? -24.969 -9.383 -12.703 1 97.81 163 THR B CA 1
ATOM 2896 C C . THR B 1 163 ? -23.531 -9.5 -12.18 1 97.81 163 THR B C 1
ATOM 2898 O O . THR B 1 163 ? -22.703 -10.203 -12.773 1 97.81 163 THR B O 1
ATOM 2901 N N . LEU B 1 164 ? -23.25 -8.836 -11.078 1 97.81 164 LEU B N 1
ATOM 2902 C CA . LEU B 1 164 ? -21.922 -8.852 -10.477 1 97.81 164 LEU B CA 1
ATOM 2903 C C . LEU B 1 164 ? -21.516 -10.273 -10.086 1 97.81 164 LEU B C 1
ATOM 2905 O O . LEU B 1 164 ? -20.406 -10.703 -10.367 1 97.81 164 LEU B O 1
ATOM 2909 N N . TYR B 1 165 ? -22.438 -10.969 -9.5 1 97.81 165 TYR B N 1
ATOM 2910 C CA . TYR B 1 165 ? -22.156 -12.32 -9.039 1 97.81 165 TYR B CA 1
ATOM 2911 C C . TYR B 1 165 ? -21.953 -13.273 -10.219 1 97.81 165 TYR B C 1
ATOM 2913 O O . TYR B 1 165 ? -21.109 -14.172 -10.164 1 97.81 165 TYR B O 1
ATOM 2921 N N . GLY B 1 166 ? -22.719 -13.062 -11.242 1 98.5 166 GLY B N 1
ATOM 2922 C CA . GLY B 1 166 ? -22.5 -13.836 -12.453 1 98.5 166 GLY B CA 1
ATOM 2923 C C . GLY B 1 166 ? -21.109 -13.648 -13.031 1 98.5 166 GLY B C 1
ATOM 2924 O O . GLY B 1 166 ? -20.438 -14.625 -13.406 1 98.5 166 GLY B O 1
ATOM 2925 N N . LYS B 1 167 ? -20.672 -12.406 -13.102 1 98.75 167 LYS B N 1
ATOM 2926 C CA . LYS B 1 167 ? -19.328 -12.102 -13.594 1 98.75 167 LYS B CA 1
ATOM 2927 C C . LYS B 1 167 ? -18.25 -12.695 -12.688 1 98.75 167 LYS B C 1
ATOM 2929 O O . LYS B 1 167 ? -17.219 -13.164 -13.164 1 98.75 167 LYS B O 1
ATOM 2934 N N . ALA B 1 168 ? -18.516 -12.641 -11.414 1 98.81 168 ALA B N 1
ATOM 2935 C CA . ALA B 1 168 ? -17.578 -13.18 -10.445 1 98.81 168 ALA B CA 1
ATOM 2936 C C . ALA B 1 168 ? -17.406 -14.688 -10.609 1 98.81 168 ALA B C 1
ATOM 2938 O O . ALA B 1 168 ? -16.281 -15.195 -10.688 1 98.81 168 ALA B O 1
ATOM 2939 N N . SER B 1 169 ? -18.531 -15.359 -10.688 1 98.81 169 SER B N 1
ATOM 2940 C CA . SER B 1 169 ? -18.484 -16.797 -10.883 1 98.81 169 SER B CA 1
ATOM 2941 C C . SER B 1 169 ? -17.828 -17.156 -12.211 1 98.81 169 SER B C 1
ATOM 2943 O O . SER B 1 169 ? -17.062 -18.109 -12.289 1 98.81 169 SER B O 1
ATOM 2945 N N . ALA B 1 170 ? -18.094 -16.375 -13.203 1 98.88 170 ALA B N 1
ATOM 2946 C CA . ALA B 1 170 ? -17.484 -16.594 -14.508 1 98.88 170 ALA B CA 1
ATOM 2947 C C . ALA B 1 170 ? -15.969 -16.438 -14.422 1 98.88 170 ALA B C 1
ATOM 2949 O O . ALA B 1 170 ? -15.219 -17.172 -15.07 1 98.88 170 ALA B O 1
ATOM 2950 N N . LEU B 1 171 ? -15.516 -15.5 -13.68 1 98.94 171 LEU B N 1
ATOM 2951 C CA . LEU B 1 171 ? -14.078 -15.289 -13.508 1 98.94 171 LEU B CA 1
ATOM 2952 C C . LEU B 1 171 ? -13.43 -16.516 -12.875 1 98.94 171 LEU B C 1
ATOM 2954 O O . LEU B 1 171 ? -12.336 -16.922 -13.281 1 98.94 171 LEU B O 1
ATOM 2958 N N . GLY B 1 172 ? -14.094 -17.062 -11.852 1 98.94 172 GLY B N 1
ATOM 2959 C CA . GLY B 1 172 ? -13.594 -18.281 -11.242 1 98.94 172 GLY B CA 1
ATOM 2960 C C . GLY B 1 172 ? -13.469 -19.438 -12.219 1 98.94 172 GLY B C 1
ATOM 2961 O O . GLY B 1 172 ? -12.445 -20.109 -12.25 1 98.94 172 GLY B O 1
ATOM 2962 N N . ARG B 1 173 ? -14.508 -19.609 -13.031 1 98.88 173 ARG B N 1
ATOM 2963 C CA . ARG B 1 173 ? -14.477 -20.641 -14.055 1 98.88 173 ARG B CA 1
ATOM 2964 C C . ARG B 1 173 ? -13.367 -20.375 -15.07 1 98.88 173 ARG B C 1
ATOM 2966 O O . ARG B 1 173 ? -12.664 -21.312 -15.492 1 98.88 173 ARG B O 1
ATOM 2973 N N . ASP B 1 174 ? -13.234 -19.141 -15.422 1 98.88 174 ASP B N 1
ATOM 2974 C CA . ASP B 1 174 ? -12.25 -18.766 -16.422 1 98.88 174 ASP B CA 1
ATOM 2975 C C . ASP B 1 174 ? -10.828 -19 -15.914 1 98.88 174 ASP B C 1
ATOM 2977 O O . ASP B 1 174 ? -9.938 -19.391 -16.672 1 98.88 174 ASP B O 1
ATOM 2981 N N . LEU B 1 175 ? -10.617 -18.688 -14.648 1 98.94 175 LEU B N 1
ATOM 2982 C CA . LEU B 1 175 ? -9.312 -18.969 -14.055 1 98.94 175 LEU B CA 1
ATOM 2983 C C . LEU B 1 175 ? -8.961 -20.438 -14.211 1 98.94 175 LEU B C 1
ATOM 2985 O O . LEU B 1 175 ? -7.848 -20.781 -14.633 1 98.94 175 LEU B O 1
ATOM 2989 N N . CYS B 1 176 ? -9.883 -21.297 -13.914 1 98.88 176 CYS B N 1
ATOM 2990 C CA . CYS B 1 176 ? -9.656 -22.734 -14.039 1 98.88 176 CYS B CA 1
ATOM 2991 C C . CYS B 1 176 ? -9.398 -23.125 -15.492 1 98.88 176 CYS B C 1
ATOM 2993 O O . CYS B 1 176 ? -8.539 -23.953 -15.766 1 98.88 176 CYS B O 1
ATOM 2995 N N . ARG B 1 177 ? -10.141 -22.5 -16.375 1 98.62 177 ARG B N 1
ATOM 2996 C CA . ARG B 1 177 ? -9.945 -22.781 -17.797 1 98.62 177 ARG B CA 1
ATOM 2997 C C . ARG B 1 177 ? -8.555 -22.344 -18.234 1 98.62 177 ARG B C 1
ATOM 2999 O O . ARG B 1 177 ? -7.898 -23.031 -19.016 1 98.62 177 ARG B O 1
ATOM 3006 N N . CYS B 1 178 ? -8.156 -21.125 -17.812 1 98.75 178 CYS B N 1
ATOM 3007 C CA . CYS B 1 178 ? -6.812 -20.656 -18.141 1 98.75 178 CYS B CA 1
ATOM 3008 C C . CYS B 1 178 ? -5.754 -21.656 -17.703 1 98.75 178 CYS B C 1
ATOM 3010 O O . CYS B 1 178 ? -4.809 -21.938 -18.453 1 98.75 178 CYS B O 1
ATOM 3012 N N . ILE B 1 179 ? -5.918 -22.203 -16.516 1 98.69 179 ILE B N 1
ATOM 3013 C CA . ILE B 1 179 ? -4.969 -23.172 -15.961 1 98.69 179 ILE B CA 1
ATOM 3014 C C . ILE B 1 179 ? -4.961 -24.438 -16.812 1 98.69 179 ILE B C 1
ATOM 3016 O O . ILE B 1 179 ? -3.9 -24.906 -17.234 1 98.69 179 ILE B O 1
ATOM 3020 N N . SER B 1 180 ? -6.141 -24.953 -17.094 1 98.19 180 SER B N 1
ATOM 3021 C CA . SER B 1 180 ? -6.262 -26.219 -17.812 1 98.19 180 SER B CA 1
ATOM 3022 C C . SER B 1 180 ? -5.793 -26.094 -19.25 1 98.19 180 SER B C 1
ATOM 3024 O O . SER B 1 180 ? -5.172 -27.016 -19.797 1 98.19 180 SER B O 1
ATOM 3026 N N . GLU B 1 181 ? -6.055 -24.969 -19.844 1 98 181 GLU B N 1
ATOM 3027 C CA . GLU B 1 181 ? -5.777 -24.781 -21.266 1 98 181 GLU B CA 1
ATOM 3028 C C . GLU B 1 181 ? -4.422 -24.125 -21.484 1 98 181 GLU B C 1
ATOM 3030 O O . GLU B 1 181 ? -3.965 -24 -22.625 1 98 181 GLU B O 1
ATOM 3035 N N . LYS B 1 182 ? -3.824 -23.688 -20.453 1 97.94 182 LYS B N 1
ATOM 3036 C CA . LYS B 1 182 ? -2.594 -22.922 -20.547 1 97.94 182 LYS B CA 1
ATOM 3037 C C . LYS B 1 182 ? -2.764 -21.75 -21.516 1 97.94 182 LYS B C 1
ATOM 3039 O O . LYS B 1 182 ? -1.959 -21.562 -22.438 1 97.94 182 LYS B O 1
ATOM 3044 N N . ARG B 1 183 ? -3.811 -21.031 -21.266 1 97.94 183 ARG B N 1
ATOM 3045 C CA . ARG B 1 183 ? -4.172 -19.922 -22.141 1 97.94 183 ARG B CA 1
ATOM 3046 C C . ARG B 1 183 ? -3.037 -18.906 -22.25 1 97.94 183 ARG B C 1
ATOM 3048 O O . ARG B 1 183 ? -2.395 -18.594 -21.234 1 97.94 183 ARG B O 1
ATOM 3055 N N . ARG B 1 184 ? -2.875 -18.391 -23.438 1 97.81 184 ARG B N 1
ATOM 3056 C CA . ARG B 1 184 ? -1.792 -17.438 -23.672 1 97.81 184 ARG B CA 1
ATOM 3057 C C . ARG B 1 184 ? -2.312 -16 -23.656 1 97.81 184 ARG B C 1
ATOM 3059 O O . ARG B 1 184 ? -3.387 -15.727 -24.203 1 97.81 184 ARG B O 1
ATOM 3066 N N . PHE B 1 185 ? -1.584 -15.164 -23.016 1 98.31 185 PHE B N 1
ATOM 3067 C CA . PHE B 1 185 ? -1.826 -13.727 -23.016 1 98.31 185 PHE B CA 1
ATOM 3068 C C . PHE B 1 185 ? -0.606 -12.969 -23.516 1 98.31 185 PHE B C 1
ATOM 3070 O O . PHE B 1 185 ? 0.309 -12.664 -22.75 1 98.31 185 PHE B O 1
ATOM 3077 N N . PRO B 1 186 ? -0.591 -12.594 -24.766 1 98.19 186 PRO B N 1
ATOM 3078 C CA . PRO B 1 186 ? 0.613 -12.078 -25.422 1 98.19 186 PRO B CA 1
ATOM 3079 C C . PRO B 1 186 ? 1.212 -10.883 -24.688 1 98.19 186 PRO B C 1
ATOM 3081 O O . PRO B 1 186 ? 2.434 -10.789 -24.531 1 98.19 186 PRO B O 1
ATOM 3084 N N . ASP B 1 187 ? 0.352 -9.953 -24.266 1 98.31 187 ASP B N 1
ATOM 3085 C CA . ASP B 1 187 ? 0.864 -8.781 -23.562 1 98.31 187 ASP B CA 1
ATOM 3086 C C . ASP B 1 187 ? 1.563 -9.18 -22.266 1 98.31 187 ASP B C 1
ATOM 3088 O O . ASP B 1 187 ? 2.631 -8.656 -21.938 1 98.31 187 ASP B O 1
ATOM 3092 N N . GLN B 1 188 ? 1.008 -10.094 -21.547 1 98.62 188 GLN B N 1
ATOM 3093 C CA . GLN B 1 188 ? 1.615 -10.547 -20.297 1 98.62 188 GLN B CA 1
ATOM 3094 C C . GLN B 1 188 ? 2.871 -11.367 -20.562 1 98.62 188 GLN B C 1
ATOM 3096 O O . GLN B 1 188 ? 3.824 -11.328 -19.781 1 98.62 188 GLN B O 1
ATOM 3101 N N . GLU B 1 189 ? 2.881 -12.102 -21.656 1 98.38 189 GLU B N 1
ATOM 3102 C CA . GLU B 1 189 ? 4.078 -12.844 -22.031 1 98.38 189 GLU B CA 1
ATOM 3103 C C . GLU B 1 189 ? 5.238 -11.906 -22.328 1 98.38 189 GLU B C 1
ATOM 3105 O O . GLU B 1 189 ? 6.379 -12.18 -21.953 1 98.38 189 GLU B O 1
ATOM 3110 N N . ARG B 1 190 ? 4.902 -10.859 -23.016 1 98.38 190 ARG B N 1
ATOM 3111 C CA . ARG B 1 190 ? 5.93 -9.859 -23.297 1 98.38 190 ARG B CA 1
ATOM 3112 C C . ARG B 1 190 ? 6.469 -9.25 -22 1 98.38 190 ARG B C 1
ATOM 3114 O O . ARG B 1 190 ? 7.676 -9.055 -21.859 1 98.38 190 ARG B O 1
ATOM 3121 N N . PHE B 1 191 ? 5.621 -8.984 -21.094 1 98.44 191 PHE B N 1
ATOM 3122 C CA . PHE B 1 191 ? 6.047 -8.469 -19.797 1 98.44 191 PHE B CA 1
ATOM 3123 C C . PHE B 1 191 ? 6.957 -9.469 -19.078 1 98.44 191 PHE B C 1
ATOM 3125 O O . PHE B 1 191 ? 8.008 -9.094 -18.562 1 98.44 191 PHE B O 1
ATOM 3132 N N . HIS B 1 192 ? 6.535 -10.703 -19.078 1 98.5 192 HIS B N 1
ATOM 3133 C CA . HIS B 1 192 ? 7.305 -11.742 -18.406 1 98.5 192 HIS B CA 1
ATOM 3134 C C . HIS B 1 192 ? 8.711 -11.844 -18.969 1 98.5 192 HIS B C 1
ATOM 3136 O O . HIS B 1 192 ? 9.688 -11.984 -18.219 1 98.5 192 HIS B O 1
ATOM 3142 N N . GLU B 1 193 ? 8.797 -11.766 -20.25 1 98.12 193 GLU B N 1
ATOM 3143 C CA . GLU B 1 193 ? 10.102 -11.852 -20.906 1 98.12 193 GLU B CA 1
ATOM 3144 C C . GLU B 1 193 ? 11 -10.688 -20.5 1 98.12 193 GLU B C 1
ATOM 3146 O O . GLU B 1 193 ? 12.156 -10.883 -20.125 1 98.12 193 GLU B O 1
ATOM 3151 N N . ALA B 1 194 ? 10.453 -9.523 -20.578 1 98 194 ALA B N 1
ATOM 3152 C CA . ALA B 1 194 ? 11.211 -8.328 -20.203 1 98 194 ALA B CA 1
ATOM 3153 C C . ALA B 1 194 ? 11.602 -8.367 -18.734 1 98 194 ALA B C 1
ATOM 3155 O O . ALA B 1 194 ? 12.734 -8.031 -18.375 1 98 194 ALA B O 1
ATOM 3156 N N . PHE B 1 195 ? 10.695 -8.75 -17.938 1 97.75 195 PHE B N 1
ATOM 3157 C CA . PHE B 1 195 ? 10.93 -8.773 -16.5 1 97.75 195 PHE B CA 1
ATOM 3158 C C . PHE B 1 195 ? 11.945 -9.852 -16.141 1 97.75 195 PHE B C 1
ATOM 3160 O O . PHE B 1 195 ? 12.766 -9.648 -15.242 1 97.75 195 PHE B O 1
ATOM 3167 N N . ARG B 1 196 ? 11.867 -10.961 -16.781 1 97.5 196 ARG B N 1
ATOM 3168 C CA . ARG B 1 196 ? 12.859 -12.016 -16.594 1 97.5 196 ARG B CA 1
ATOM 3169 C C . ARG B 1 196 ? 14.266 -11.508 -16.875 1 97.5 196 ARG B C 1
ATOM 3171 O O . ARG B 1 196 ? 15.195 -11.758 -16.109 1 97.5 196 ARG B O 1
ATOM 3178 N N . SER B 1 197 ? 14.406 -10.844 -17.984 1 97.06 197 SER B N 1
ATOM 3179 C CA . SER B 1 197 ? 15.695 -10.273 -18.344 1 97.06 197 SER B CA 1
ATOM 3180 C C . SER B 1 197 ? 16.172 -9.281 -17.297 1 97.06 197 SER B C 1
ATOM 3182 O O . SER B 1 197 ? 17.344 -9.289 -16.906 1 97.06 197 SER B O 1
ATOM 3184 N N . ARG B 1 198 ? 15.305 -8.508 -16.812 1 95.69 198 ARG B N 1
ATOM 3185 C CA . ARG B 1 198 ? 15.641 -7.504 -15.805 1 95.69 198 ARG B CA 1
ATOM 3186 C C . ARG B 1 198 ? 16.078 -8.164 -14.5 1 95.69 198 ARG B C 1
ATOM 3188 O O . ARG B 1 198 ? 17.125 -7.805 -13.938 1 95.69 198 ARG B O 1
ATOM 3195 N N . MET B 1 199 ? 15.328 -9.141 -14.062 1 96.5 199 MET B N 1
ATOM 3196 C CA . MET B 1 199 ? 15.602 -9.766 -12.766 1 96.5 199 MET B CA 1
ATOM 3197 C C . MET B 1 199 ? 16.859 -10.625 -12.836 1 96.5 199 MET B C 1
ATOM 3199 O O . MET B 1 199 ? 17.688 -10.594 -11.93 1 96.5 199 MET B O 1
ATOM 3203 N N . SER B 1 200 ? 16.953 -11.367 -13.906 1 96.5 200 SER B N 1
ATOM 3204 C CA . SER B 1 200 ? 18.156 -12.188 -14.047 1 96.5 200 SER B CA 1
ATOM 3205 C C . SER B 1 200 ? 19.406 -11.312 -14.133 1 96.5 200 SER B C 1
ATOM 3207 O O . SER B 1 200 ? 20.438 -11.641 -13.539 1 96.5 200 SER B O 1
ATOM 3209 N N . GLY B 1 201 ? 19.328 -10.219 -14.859 1 95.38 201 GLY B N 1
ATOM 3210 C CA . GLY B 1 201 ? 20.422 -9.281 -14.93 1 95.38 201 GLY B CA 1
ATOM 3211 C C . GLY B 1 201 ? 20.766 -8.656 -13.594 1 95.38 201 GLY B C 1
ATOM 3212 O O . GLY B 1 201 ? 21.953 -8.531 -13.242 1 95.38 201 GLY B O 1
ATOM 3213 N N . LEU B 1 202 ? 19.781 -8.281 -12.859 1 94.06 202 LEU B N 1
ATOM 3214 C CA . LEU B 1 202 ? 19.984 -7.684 -11.547 1 94.06 202 LEU B CA 1
ATOM 3215 C C . LEU B 1 202 ? 20.656 -8.672 -10.594 1 94.06 202 LEU B C 1
ATOM 3217 O O . LEU B 1 202 ? 21.594 -8.312 -9.875 1 94.06 202 LEU B O 1
ATOM 3221 N N . VAL B 1 203 ? 20.172 -9.852 -10.586 1 95.69 203 VAL B N 1
ATOM 3222 C CA . VAL B 1 203 ? 20.719 -10.875 -9.695 1 95.69 203 VAL B CA 1
ATOM 3223 C C . VAL B 1 203 ? 22.156 -11.172 -10.07 1 95.69 203 VAL B C 1
ATOM 3225 O O . VAL B 1 203 ? 23.016 -11.375 -9.195 1 95.69 203 VAL B O 1
ATOM 3228 N N . ASP B 1 204 ? 22.391 -11.203 -11.383 1 95.56 204 ASP B N 1
ATOM 3229 C CA . ASP B 1 204 ? 23.766 -11.391 -11.828 1 95.56 204 ASP B CA 1
ATOM 3230 C C . ASP B 1 204 ? 24.672 -10.266 -11.312 1 95.56 204 ASP B C 1
ATOM 3232 O O . ASP B 1 204 ? 25.781 -10.516 -10.875 1 95.56 204 ASP B O 1
ATOM 3236 N N . PHE B 1 205 ? 24.188 -9.141 -11.398 1 92.88 205 PHE B N 1
ATOM 3237 C CA . PHE B 1 205 ? 24.938 -7.984 -10.914 1 92.88 205 PHE B CA 1
ATOM 3238 C C . PHE B 1 205 ? 25.203 -8.109 -9.422 1 92.88 205 PHE B C 1
ATOM 3240 O O . PHE B 1 205 ? 26.266 -7.719 -8.945 1 92.88 205 PHE B O 1
ATOM 3247 N N . MET B 1 206 ? 24.312 -8.672 -8.672 1 93.81 206 MET B N 1
ATOM 3248 C CA . MET B 1 206 ? 24.391 -8.773 -7.219 1 93.81 206 MET B CA 1
ATOM 3249 C C . MET B 1 206 ? 24.828 -10.164 -6.793 1 93.81 206 MET B C 1
ATOM 3251 O O . MET B 1 206 ? 24.656 -10.555 -5.633 1 93.81 206 MET B O 1
ATOM 3255 N N . LYS B 1 207 ? 25.359 -10.883 -7.629 1 94.75 207 LYS B N 1
ATOM 3256 C CA . LYS B 1 207 ? 25.531 -12.328 -7.48 1 94.75 207 LYS B CA 1
ATOM 3257 C C . LYS B 1 207 ? 26.391 -12.656 -6.27 1 94.75 207 LYS B C 1
ATOM 3259 O O . LYS B 1 207 ? 26.266 -13.727 -5.68 1 94.75 207 LYS B O 1
ATOM 3264 N N . GLU B 1 208 ? 27.25 -11.766 -5.785 1 95.38 208 GLU B N 1
ATOM 3265 C CA . GLU B 1 208 ? 28.125 -12.016 -4.645 1 95.38 208 GLU B CA 1
ATOM 3266 C C . GLU B 1 208 ? 27.359 -11.93 -3.33 1 95.38 208 GLU B C 1
ATOM 3268 O O . GLU B 1 208 ? 27.766 -12.523 -2.326 1 95.38 208 GLU B O 1
ATOM 3273 N N . PHE B 1 209 ? 26.25 -11.219 -3.359 1 94.19 209 PHE B N 1
ATOM 3274 C CA . PHE B 1 209 ? 25.5 -10.953 -2.139 1 94.19 209 PHE B CA 1
ATOM 3275 C C . PHE B 1 209 ? 24.234 -11.805 -2.09 1 94.19 209 PHE B C 1
ATOM 3277 O O . PHE B 1 209 ? 23.766 -12.164 -1.009 1 94.19 209 PHE B O 1
ATOM 3284 N N . TRP B 1 210 ? 23.641 -12.039 -3.271 1 96.62 210 TRP B N 1
ATOM 3285 C CA . TRP B 1 210 ? 22.375 -12.742 -3.359 1 96.62 210 TRP B CA 1
ATOM 3286 C C . TRP B 1 210 ? 22.562 -14.18 -3.818 1 96.62 210 TRP B C 1
ATOM 3288 O O . TRP B 1 210 ? 22.109 -14.562 -4.895 1 96.62 210 TRP B O 1
ATOM 3298 N N . LEU B 1 211 ? 23.141 -14.969 -2.957 1 97.69 211 LEU B N 1
ATOM 3299 C CA . LEU B 1 211 ? 23.641 -16.297 -3.295 1 97.69 211 LEU B CA 1
ATOM 3300 C C . LEU B 1 211 ? 22.484 -17.219 -3.682 1 97.69 211 LEU B C 1
ATOM 3302 O O . LEU B 1 211 ? 22.578 -17.969 -4.656 1 97.69 211 LEU B O 1
ATOM 3306 N N . PHE B 1 212 ? 21.453 -17.203 -2.932 1 98.06 212 PHE B N 1
ATOM 3307 C CA . PHE B 1 212 ? 20.328 -18.078 -3.229 1 98.06 212 PHE B CA 1
ATOM 3308 C C . PHE B 1 212 ? 19.734 -17.75 -4.598 1 98.06 212 PHE B C 1
ATOM 3310 O O . PHE B 1 212 ? 19.484 -18.656 -5.398 1 98.06 212 PHE B O 1
ATOM 3317 N N . GLU B 1 213 ? 19.531 -16.469 -4.863 1 98.06 213 GLU B N 1
ATOM 3318 C CA . GLU B 1 213 ? 18.922 -16.047 -6.125 1 98.06 213 GLU B CA 1
ATOM 3319 C C . GLU B 1 213 ? 19.828 -16.344 -7.305 1 98.06 213 GLU B C 1
ATOM 3321 O O . GLU B 1 213 ? 19.375 -16.719 -8.383 1 98.06 213 GLU B O 1
ATOM 3326 N N . ARG B 1 214 ? 21.125 -16.125 -7.062 1 97.19 214 ARG B N 1
ATOM 3327 C CA . ARG B 1 214 ? 22.109 -16.5 -8.086 1 97.19 214 ARG B CA 1
ATOM 3328 C C . ARG B 1 214 ? 21.984 -17.969 -8.461 1 97.19 214 ARG B C 1
ATOM 3330 O O . ARG B 1 214 ? 21.875 -18.297 -9.641 1 97.19 214 ARG B O 1
ATOM 3337 N N . ASP B 1 215 ? 21.984 -18.812 -7.496 1 97.69 215 ASP B N 1
ATOM 3338 C CA . ASP B 1 215 ? 21.891 -20.25 -7.734 1 97.69 215 ASP B CA 1
ATOM 3339 C C . ASP B 1 215 ? 20.578 -20.594 -8.414 1 97.69 215 ASP B C 1
ATOM 3341 O O . ASP B 1 215 ? 20.531 -21.469 -9.289 1 97.69 215 ASP B O 1
ATOM 3345 N N . TYR B 1 216 ? 19.547 -19.906 -8.008 1 96.81 216 TYR B N 1
ATOM 3346 C CA . TYR B 1 216 ? 18.234 -20.125 -8.594 1 96.81 216 TYR B CA 1
ATOM 3347 C C . TYR B 1 216 ? 18.266 -19.891 -10.102 1 96.81 216 TYR B C 1
ATOM 3349 O O . TYR B 1 216 ? 17.828 -20.734 -10.883 1 96.81 216 TYR B O 1
ATOM 3357 N N . TRP B 1 217 ? 18.781 -18.781 -10.477 1 96.44 217 TRP B N 1
ATOM 3358 C CA . TRP B 1 217 ? 18.781 -18.406 -11.891 1 96.44 217 TRP B CA 1
ATOM 3359 C C . TRP B 1 217 ? 19.75 -19.266 -12.688 1 96.44 217 TRP B C 1
ATOM 3361 O O . TRP B 1 217 ? 19.531 -19.547 -13.867 1 96.44 217 TRP B O 1
ATOM 3371 N N . GLN B 1 218 ? 20.844 -19.688 -12.094 1 95.44 218 GLN B N 1
ATOM 3372 C CA . GLN B 1 218 ? 21.781 -20.578 -12.75 1 95.44 218 GLN B CA 1
ATOM 3373 C C . GLN B 1 218 ? 21.141 -21.922 -13.055 1 95.44 218 GLN B C 1
ATOM 3375 O O . GLN B 1 218 ? 21.312 -22.469 -14.148 1 95.44 218 GLN B O 1
ATOM 3380 N N . LYS B 1 219 ? 20.406 -22.422 -12.141 1 94.38 219 LYS B N 1
ATOM 3381 C CA . LYS B 1 219 ? 19.719 -23.688 -12.336 1 94.38 219 LYS B CA 1
ATOM 3382 C C . LYS B 1 219 ? 18.641 -23.562 -13.406 1 94.38 219 LYS B C 1
ATOM 3384 O O . LYS B 1 219 ? 18.438 -24.484 -14.195 1 94.38 219 LYS B O 1
ATOM 3389 N N . LYS B 1 220 ? 18.016 -22.469 -13.43 1 91.19 220 LYS B N 1
ATOM 3390 C CA . LYS B 1 220 ? 16.938 -22.219 -14.398 1 91.19 220 LYS B CA 1
ATOM 3391 C C . LYS B 1 220 ? 17.5 -22.125 -15.82 1 91.19 220 LYS B C 1
ATOM 3393 O O . LYS B 1 220 ? 16.875 -22.578 -16.766 1 91.19 220 LYS B O 1
ATOM 3398 N N . THR B 1 221 ? 18.609 -21.438 -15.922 1 84.81 221 THR B N 1
ATOM 3399 C CA . THR B 1 221 ? 19.25 -21.281 -17.219 1 84.81 221 THR B CA 1
ATOM 3400 C C . THR B 1 221 ? 19.75 -22.641 -17.75 1 84.81 221 THR B C 1
ATOM 3402 O O . THR B 1 221 ? 19.656 -22.906 -18.938 1 84.81 221 THR B O 1
ATOM 3405 N N . LEU B 1 222 ? 20.188 -23.391 -16.844 1 80.06 222 LEU B N 1
ATOM 3406 C CA . LEU B 1 222 ? 20.703 -24.703 -17.234 1 80.06 222 LEU B CA 1
ATOM 3407 C C . LEU B 1 222 ? 19.562 -25.641 -17.625 1 80.06 222 LEU B C 1
ATOM 3409 O O . LEU B 1 222 ? 19.75 -26.547 -18.438 1 80.06 222 LEU B O 1
ATOM 3413 N N . ALA B 1 223 ? 18.5 -25.469 -17.078 1 74 223 ALA B N 1
ATOM 3414 C CA . ALA B 1 223 ? 17.344 -26.328 -17.359 1 74 223 ALA B CA 1
ATOM 3415 C C . ALA B 1 223 ? 16.703 -25.953 -18.688 1 74 223 ALA B C 1
ATOM 3417 O O . ALA B 1 223 ? 15.891 -26.719 -19.219 1 74 223 ALA B O 1
ATOM 3418 N N . ARG B 1 224 ? 17.078 -24.969 -19.344 1 64.44 224 ARG B N 1
ATOM 3419 C CA . ARG B 1 224 ? 16.547 -24.578 -20.656 1 64.44 224 ARG B CA 1
ATOM 3420 C C . ARG B 1 224 ? 17.469 -25.062 -21.766 1 64.44 224 ARG B C 1
ATOM 3422 O O . ARG B 1 224 ? 18.703 -25.094 -21.594 1 64.44 224 ARG B O 1
#

Secondary structure (DSSP, 8-state):
-EEEEEE--TTGGGSHHHHHHHHHHHHHHHTT-EEEEEEGGGS--PPP----HHHHHSS--S-SSHHHHHHHHHH-SEEEEEEE-SSSS--HHHHHHHHHTHHHHHTTTTTT-EEEEEEEESS--HHHHHHHHHHHHHHTT-EEEEEEEEE--STT--TTHHHHHHHHHHHHHHHHHHHHHT---HHHHHHHHHHHHHHHHHHHHTTTT-HHHHHHHHHHHHH-/-EEEEEE--TTGGGSHHHHHHHHHHHHHHHTT-EEEEEEGGGS--PPP----HHHHHSS--S-SSHHHHHHHHHH-SEEEEEEE-SSSS--HHHHHHHHHTHHHHHTTTTTT-EEEEEEEESS--HHHHHHHHHHHHHHTT-EEEEEEEEE--STT--TTHHHHHHHHHHHHHHHHHHHHHT---HHHHHHHHHHHHHHHHHHHHTTTT-HHHHHHHHHHHHT-

Radius of gyration: 22.27 Å; Cα contacts (8 Å, |Δi|>4): 898; chains: 2; bounding box: 55×61×47 Å

Solvent-accessible surface area (backbone atoms only — not comparable to full-atom values): 22648 Å² total; per-residue (Å²): 98,39,35,38,31,43,33,26,27,49,54,31,70,79,28,52,43,28,50,53,45,49,32,20,49,49,19,22,41,74,69,62,34,48,76,45,78,48,40,48,59,81,49,52,65,69,58,56,58,81,77,60,48,29,33,35,68,67,46,70,83,74,91,58,45,53,66,61,52,51,51,50,62,68,67,36,53,28,37,32,48,30,30,31,49,39,90,84,26,60,25,29,57,42,38,10,53,56,49,60,36,51,49,42,33,58,62,28,64,40,54,87,27,33,28,36,36,36,34,26,22,76,81,46,75,46,65,62,40,46,50,52,53,46,50,51,38,38,48,25,31,20,43,64,72,50,68,49,63,43,40,44,71,59,87,74,34,51,69,64,46,72,63,50,44,52,53,28,18,47,48,18,32,46,40,51,46,36,57,75,65,61,61,83,51,69,71,58,51,51,47,43,52,54,47,48,53,51,31,54,50,49,36,59,74,39,34,90,68,24,44,35,50,33,52,50,53,52,52,53,57,65,73,101,97,38,35,39,32,43,33,26,27,50,54,32,71,79,29,56,45,29,51,52,44,48,31,19,48,49,18,22,41,75,67,63,35,48,75,45,76,47,41,48,59,82,48,51,64,70,56,56,57,81,77,62,48,28,33,36,66,67,47,70,82,74,91,58,43,50,66,60,51,51,51,51,63,68,68,37,53,28,38,31,48,31,29,32,48,39,91,84,27,60,24,29,58,40,37,10,52,56,48,60,36,50,51,41,32,57,61,28,65,39,54,86,27,35,29,37,37,36,36,24,21,76,83,46,77,46,65,62,40,45,52,51,53,44,49,51,38,37,49,25,32,21,43,65,71,49,68,50,62,45,41,43,68,60,88,77,34,49,68,63,45,70,62,52,44,52,52,29,19,47,49,18,33,47,41,52,46,37,58,75,65,61,61,84,51,69,72,58,50,53,48,44,53,54,48,48,54,49,32,53,51,50,37,59,73,39,34,90,68,23,44,36,51,34,53,51,52,52,52,53,58,65,73,100

Nearest PDB structures (foldseek):
  2oys-assembly1_A  TM=8.124E-01  e=1.040E-11  Streptococcus pneumoniae TIGR4
  2a5l-assembly1_A  TM=7.621E-01  e=7.948E-08  Pseudomonas aeruginosa
  5mp4-assembly2_H  TM=7.143E-01  e=3.699E-08  Saccharomyces cerevisiae S288C
  3d7n-assembly1_A  TM=7.679E-01  e=3.075E-07  Agrobacterium fabrum str. C58
  6frm-assembly1_A  TM=8.397E-01  e=8.290E-06  Methanothermococcus thermolithotrophicus

Sequence (448 aa):
MKILAILASPRGTRGNTGRLLDEVLAGAREAGAETEVLSLSALKVQPCVGCDNCHKTGICPINDDYEGIKEKLLACDGFILASPNYIFSVTAQMKALFDRCNGMIHCMALEGKYAAVVETSGGGEDADVISYMERVINMLGATSAGGIGSPVAGVRTFPDEATLYGKASALGRDLCRCISEKRRFPDQERFHEAFRSRMSGLVDFMKEFWLFERDYWQKKTLARMKILAILASPRGTRGNTGRLLDEVLAGAREAGAETEVLSLSALKVQPCVGCDNCHKTGICPINDDYEGIKEKLLACDGFILASPNYIFSVTAQMKALFDRCNGMIHCMALEGKYAAVVETSGGGEDADVISYMERVINMLGATSAGGIGSPVAGVRTFPDEATLYGKASALGRDLCRCISEKRRFPDQERFHEAFRSRMSGLVDFMKEFWLFERDYWQKKTLAR

Organism: Geobacter metallireducens (strain ATCC 53774 / DSM 7210 / GS-15) (NCBI:txid269799)

InterPro domains:
  IPR005025 NADPH-dependent FMN reductase-like domain [PF03358] (1-143)
  IPR029039 Flavoprotein-like superfamily [G3DSA:3.40.50.360] (1-224)
  IPR029039 Flavoprotein-like superfamily [SSF52218] (1-197)
  IPR051796 Iron-sulfur flavoprotein SsuE-like [PTHR43278] (1-118)

pLDDT: mean 96.69, std 4.43, range [64.44, 99.0]